Protein AF-A0A662TS54-F1 (afdb_monomer)

Mean predicted aligned error: 12.42 Å

Secondary structure (DSSP, 8-state):
--PPP----PPP--------------------------PPPP----S-----------------------------------SS---------S-HHHHHTT-SHHHHHHHHHHTTS---EEEEEE-HHHHTS-HHHHHHHHHHHHHHHHHHHHHTT---SEEEEETTEEEEE-S-HHHHHHHHTTSTTEEEEEEEEEEESSHHHHHHHHHHHHHHH--TT-EEEEEEEEES--SS-HHHHHHHHHHHHHHHTTTSSEE-SSS-SEEEEEEEETTEEEEEE--EE---S--TTSEEEEEEE--SSSHHHHHHHHHHHTTEEEEEEEEE-SS-GGG-HHHHHHHHHHHHHHHHTTT---EEEEEETHHHHHHHHHHS-GGGHHHHHHHHHHHHHHHHHHHHT---EE----TTTSGGGSHHHHHHHHTT-SS-EE-TTTT--HHHHHHHHHHHT-HHHHTT--PPPTT--SS--SS--HHHHHHHHHTS-HHHHHHHHHHT-EEEE--

Foldseek 3Di:
DDDDDDDDDDDDDDDDDDDDDDDDDDDDDDDDDDDDDDDDDDDDDDDDDDDDDDDDDDDDDDDDDDDDDDPDPPPDDDDDDDPDDDDPDPPPVPPCLLLLLLDCVLLVLQCQLCPPPQQFKKKFAFFVVLVPDDPVLSVVQLVLLVVLLVLQCVVVVFDFDDWDDDVRIIMTTGSPLSVSQNSSLLFQGTFWMFRWDKFWLDLVRLLVSLLVSLVRRDDFAFEEFEFEDEDDDDPDDRVRSRVSSVVSNCVVVVNSYYYDPPDGPWYWYWYHYHGMIIITTGINGGNYATGAQSDFAAEQADFLALQSLLQQLVCRSNRHHYAYEYADEDDDLPPDLRNVLSLVSVVLSCSSNSNPHFKHKYFHLCLVQVLCVVQADLQCSVLSSLLLVQLLRQVVCVVVVGQYYEGRAEDPPDLCRDPQNVVSSCVSHPHYYHHPRHDPDPVVSLSSSVSSVSNVSSVVPDDDDPSRGPNHHSHDDNVSSVVSCVSPPSVVSSVVRVVRMDIDTDD

Nearest PDB structures (foldseek):
  4kr7-assembly1_A  TM=8.859E-01  e=1.370E-30  Thermotoga maritima MSB8
  2c5s-assembly1_A-2  TM=8.427E-01  e=9.875E-30  Bacillus anthracis str. Ames
  1vbk-assembly1_A  TM=8.453E-01  e=1.305E-23  Pyrococcus horikoshii OT3
  1vbk-assembly1_B  TM=8.306E-01  e=1.798E-23  Pyrococcus horikoshii OT3
  3tm5-assembly1_A  TM=3.994E-01  e=6.199E-09  Pyrococcus furiosus DSM 3638

Structure (mmCIF, N/CA/C/O backbone):
data_AF-A0A662TS54-F1
#
_entry.id   AF-A0A662TS54-F1
#
loop_
_atom_site.group_PDB
_atom_site.id
_atom_site.type_symbol
_atom_site.label_atom_id
_atom_site.label_alt_id
_atom_site.label_comp_id
_atom_site.label_asym_id
_atom_site.label_entity_id
_atom_site.label_seq_id
_atom_site.pdbx_PDB_ins_code
_atom_site.Cartn_x
_atom_site.Cartn_y
_atom_site.Cartn_z
_atom_site.occupancy
_atom_site.B_iso_or_equiv
_atom_site.auth_seq_id
_atom_site.auth_comp_id
_atom_site.auth_asym_id
_atom_site.auth_atom_id
_atom_site.pdbx_PDB_model_num
ATOM 1 N N . MET A 1 1 ? -35.265 37.085 -4.951 1.00 35.81 1 MET A N 1
ATOM 2 C CA . MET A 1 1 ? -34.282 38.144 -4.645 1.00 35.81 1 MET A CA 1
ATOM 3 C C . MET A 1 1 ? -33.216 37.564 -3.724 1.00 35.81 1 MET A C 1
ATOM 5 O O . MET A 1 1 ? -33.546 37.126 -2.632 1.00 35.81 1 MET A O 1
ATOM 9 N N . ARG A 1 2 ? -31.973 37.464 -4.201 1.00 25.16 2 ARG A N 1
ATOM 10 C CA . ARG A 1 2 ? -30.765 37.119 -3.428 1.00 25.16 2 ARG A CA 1
ATOM 11 C C . ARG A 1 2 ? -29.734 38.221 -3.725 1.00 25.16 2 ARG A C 1
ATOM 13 O O . ARG A 1 2 ? -29.687 38.633 -4.885 1.00 25.16 2 ARG A O 1
ATOM 20 N N . PRO A 1 3 ? -28.956 38.718 -2.750 1.00 28.36 3 PRO A N 1
ATOM 21 C CA . PRO A 1 3 ? -27.981 39.774 -3.010 1.00 28.36 3 PRO A CA 1
ATOM 22 C C . PRO A 1 3 ? -26.739 39.219 -3.742 1.00 28.36 3 PRO A C 1
ATOM 24 O O . PRO A 1 3 ? -26.452 38.023 -3.624 1.00 28.36 3 PRO A O 1
ATOM 27 N N . PRO A 1 4 ? -26.017 40.047 -4.523 1.00 30.62 4 PRO A N 1
ATOM 28 C CA . PRO A 1 4 ? -24.942 39.586 -5.396 1.00 30.62 4 PRO A CA 1
ATOM 29 C C . PRO A 1 4 ? -23.586 39.475 -4.681 1.00 30.62 4 PRO A C 1
ATOM 31 O O . PRO A 1 4 ? -23.207 40.330 -3.885 1.00 30.62 4 PRO A O 1
ATOM 34 N N . CYS A 1 5 ? -22.825 38.433 -5.032 1.00 24.61 5 CYS A N 1
ATOM 35 C CA . CYS A 1 5 ? -21.404 38.292 -4.713 1.00 24.61 5 CYS A CA 1
ATOM 36 C C . CYS A 1 5 ? -20.568 39.315 -5.498 1.00 24.61 5 CYS A C 1
ATOM 38 O O . CYS A 1 5 ? -20.599 39.340 -6.729 1.00 24.61 5 CYS A O 1
ATOM 40 N N . SER A 1 6 ? -19.761 40.109 -4.798 1.00 26.48 6 SER A N 1
ATOM 41 C CA . SER A 1 6 ? -18.764 41.002 -5.390 1.00 26.48 6 SER A CA 1
ATOM 42 C C . SER A 1 6 ? -17.563 40.214 -5.931 1.00 26.48 6 SER A C 1
ATOM 44 O O . SER A 1 6 ? -16.791 39.630 -5.171 1.00 26.48 6 SER A O 1
ATOM 46 N N . ARG A 1 7 ? -17.396 40.222 -7.260 1.00 23.22 7 ARG A N 1
ATOM 47 C CA . ARG A 1 7 ? -16.166 39.838 -7.973 1.00 23.22 7 ARG A CA 1
ATOM 48 C C . ARG A 1 7 ? -15.099 40.913 -7.759 1.00 23.22 7 ARG A C 1
ATOM 50 O O . ARG A 1 7 ? -15.287 42.044 -8.198 1.00 23.22 7 ARG A O 1
ATOM 57 N N . ILE A 1 8 ? -13.958 40.550 -7.180 1.00 23.88 8 ILE A N 1
ATOM 58 C CA . ILE A 1 8 ? -12.744 41.373 -7.247 1.00 23.88 8 ILE A CA 1
ATOM 59 C C . ILE A 1 8 ? -11.997 40.988 -8.526 1.00 23.88 8 ILE A C 1
ATOM 61 O O . ILE A 1 8 ? -11.638 39.830 -8.727 1.00 23.88 8 ILE A O 1
ATOM 65 N N . THR A 1 9 ? -11.814 41.970 -9.407 1.00 23.23 9 THR A N 1
ATOM 66 C CA . THR A 1 9 ? -11.081 41.852 -10.674 1.00 23.23 9 THR A CA 1
ATOM 67 C C . THR A 1 9 ? -9.758 42.590 -10.501 1.00 23.23 9 THR A C 1
ATOM 69 O O . THR A 1 9 ? -9.774 43.792 -10.247 1.00 23.23 9 THR A O 1
ATOM 72 N N . ILE A 1 10 ? -8.621 41.901 -10.616 1.00 24.45 10 ILE A N 1
ATOM 73 C CA . ILE A 1 10 ? -7.300 42.545 -10.584 1.00 24.45 10 ILE A CA 1
ATOM 74 C C . ILE A 1 10 ? -6.968 43.000 -12.009 1.00 24.45 10 ILE A C 1
ATOM 76 O O . ILE A 1 10 ? -6.879 42.181 -12.922 1.00 24.45 10 ILE A O 1
ATOM 80 N N . ARG A 1 11 ? -6.834 44.317 -12.204 1.00 22.64 11 ARG A N 1
ATOM 81 C CA . ARG A 1 11 ? -6.373 44.930 -13.458 1.00 22.64 11 ARG A CA 1
ATOM 82 C C . ARG A 1 11 ? -4.843 44.953 -13.494 1.00 22.64 11 ARG A C 1
ATOM 84 O O . ARG A 1 11 ? -4.215 45.404 -12.542 1.00 22.64 11 ARG A O 1
ATOM 91 N N . HIS A 1 12 ? -4.271 44.531 -14.617 1.00 23.12 12 HIS A N 1
ATOM 92 C CA . HIS A 1 12 ? -2.900 44.855 -15.007 1.00 23.12 12 HIS A CA 1
ATOM 93 C C . HIS A 1 12 ? -2.843 46.291 -15.539 1.00 23.12 12 HIS A C 1
ATOM 95 O O . HIS A 1 12 ? -3.715 46.680 -16.314 1.00 23.12 12 HIS A O 1
ATOM 101 N N . ASN A 1 13 ? -1.796 47.037 -15.186 1.00 24.27 13 ASN A N 1
ATOM 102 C CA . ASN A 1 13 ? -1.390 48.238 -15.914 1.00 24.27 13 ASN A CA 1
ATOM 103 C C . ASN A 1 13 ? 0.140 48.207 -16.127 1.00 24.27 13 ASN A C 1
ATOM 105 O O . ASN A 1 13 ? 0.855 47.965 -15.151 1.00 24.27 13 ASN A O 1
ATOM 109 N N . PRO A 1 14 ? 0.647 48.394 -17.361 1.00 34.06 14 PRO A N 1
ATOM 110 C CA . PRO A 1 14 ? 2.074 48.413 -17.673 1.00 34.06 14 PRO A CA 1
ATOM 111 C C . PRO A 1 14 ? 2.597 49.848 -17.842 1.00 34.06 14 PRO A C 1
ATOM 113 O O . PRO A 1 14 ? 1.915 50.655 -18.455 1.00 34.06 14 PRO A O 1
ATOM 116 N N . THR A 1 15 ? 3.804 50.116 -17.333 1.00 25.19 15 THR A N 1
ATOM 117 C CA . THR A 1 15 ? 4.790 51.182 -17.673 1.00 25.19 15 THR A CA 1
ATOM 118 C C . THR A 1 15 ? 5.707 51.310 -16.447 1.00 25.19 15 THR A C 1
ATOM 120 O O . THR A 1 15 ? 5.198 51.256 -15.335 1.00 25.19 15 THR A O 1
ATOM 123 N N . SER A 1 16 ? 7.028 51.437 -16.498 1.00 26.47 16 SER A N 1
ATOM 124 C CA . SER A 1 16 ? 7.935 51.993 -17.501 1.00 26.47 16 SER A CA 1
ATOM 125 C C . SER A 1 16 ? 9.337 51.385 -17.335 1.00 26.47 16 SER A C 1
ATOM 127 O O . SER A 1 16 ? 9.693 50.879 -16.273 1.00 26.47 16 SER A O 1
ATOM 12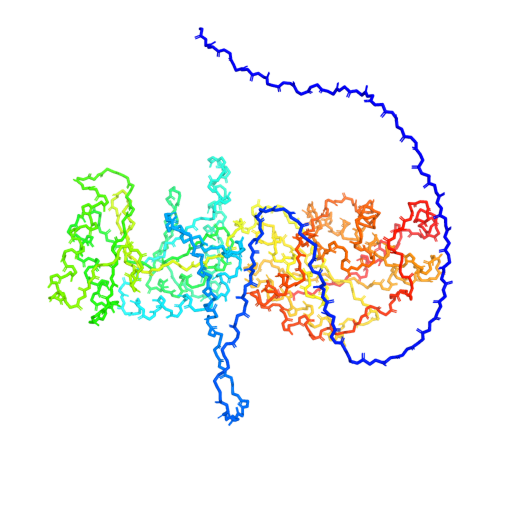9 N N . ALA A 1 17 ? 10.106 51.437 -18.420 1.00 26.41 17 ALA A N 1
ATOM 130 C CA . ALA A 1 17 ? 11.521 51.109 -18.485 1.00 26.41 17 ALA A CA 1
ATOM 131 C C . ALA A 1 17 ? 12.371 52.012 -17.578 1.00 26.41 17 ALA A C 1
ATOM 133 O O . ALA A 1 17 ? 12.039 53.181 -17.427 1.00 26.41 17 ALA A O 1
ATOM 134 N N . ASP A 1 18 ? 13.490 51.480 -17.079 1.00 24.64 18 ASP A N 1
ATOM 135 C CA . ASP A 1 18 ? 14.743 52.232 -17.019 1.00 24.64 18 ASP A CA 1
ATOM 136 C C . ASP A 1 18 ? 15.966 51.300 -17.026 1.00 24.64 18 ASP A C 1
ATOM 138 O O . ASP A 1 18 ? 15.975 50.193 -16.485 1.00 24.64 18 ASP A O 1
ATOM 142 N N . THR A 1 19 ? 16.959 51.765 -17.772 1.00 25.22 19 THR A N 1
ATOM 143 C CA . THR A 1 19 ? 18.190 51.133 -18.263 1.00 25.22 19 THR A CA 1
ATOM 144 C C . THR A 1 19 ? 19.382 51.223 -17.294 1.00 25.22 19 THR A C 1
ATOM 146 O O . THR A 1 19 ? 19.339 51.978 -16.332 1.00 25.22 19 THR A O 1
ATOM 149 N N . PHE A 1 20 ? 20.482 50.544 -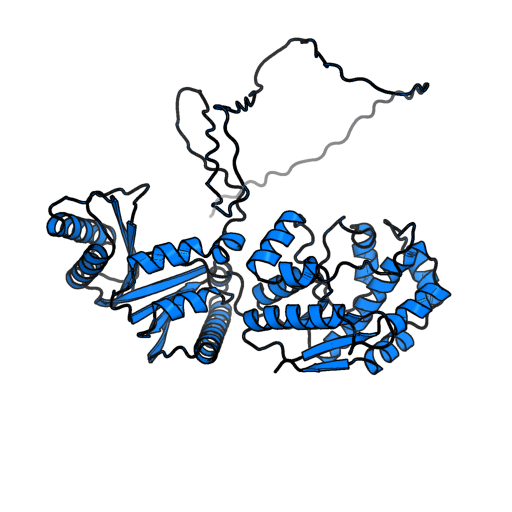17.682 1.00 22.94 20 PHE A N 1
ATOM 150 C CA . PHE A 1 20 ? 21.893 50.637 -17.223 1.00 22.94 20 PHE A CA 1
ATOM 151 C C . PHE A 1 20 ? 22.338 49.620 -16.150 1.00 22.94 20 PHE A C 1
ATOM 153 O O . PHE A 1 20 ? 21.604 49.330 -15.223 1.00 22.94 20 PHE A O 1
ATOM 160 N N . HIS A 1 21 ? 23.531 49.007 -16.171 1.00 24.42 21 HIS A N 1
ATOM 161 C CA . HIS A 1 21 ? 24.702 49.033 -17.062 1.00 24.42 21 HIS A CA 1
ATOM 162 C C . HIS A 1 21 ? 25.469 47.701 -16.870 1.00 24.42 21 HIS A C 1
ATOM 164 O O . HIS A 1 21 ? 25.502 47.155 -15.769 1.00 24.42 21 HIS A O 1
ATOM 170 N N . ARG A 1 22 ? 26.127 47.187 -17.920 1.00 24.03 22 ARG A N 1
ATOM 171 C CA . ARG A 1 22 ? 27.197 46.177 -17.799 1.00 24.03 22 ARG A CA 1
ATOM 172 C C . ARG A 1 22 ? 28.493 46.841 -17.330 1.00 24.03 22 ARG A C 1
ATOM 174 O O . ARG A 1 22 ? 28.895 47.827 -17.941 1.00 24.03 22 ARG A O 1
ATOM 181 N N . THR A 1 23 ? 29.217 46.180 -16.432 1.00 23.33 23 THR A N 1
ATOM 182 C CA . THR A 1 23 ? 30.681 46.273 -16.346 1.00 23.33 23 THR A CA 1
ATOM 183 C C . THR A 1 23 ? 31.253 44.916 -15.953 1.00 23.33 23 THR A C 1
ATOM 185 O O . THR A 1 23 ? 30.887 44.324 -14.942 1.00 23.33 23 THR A O 1
ATOM 188 N N . ALA A 1 24 ? 32.123 44.403 -16.819 1.00 23.11 24 ALA A N 1
ATOM 189 C CA . ALA A 1 24 ? 33.012 43.287 -16.545 1.00 23.11 24 ALA A CA 1
ATOM 190 C C . ALA A 1 24 ? 34.243 43.805 -15.787 1.00 23.11 24 ALA A C 1
ATOM 192 O O . ALA A 1 24 ? 34.617 44.955 -16.001 1.00 23.11 24 ALA A O 1
ATOM 193 N N . CYS A 1 25 ? 34.875 42.960 -14.965 1.00 20.53 25 CYS A N 1
ATOM 194 C CA . CYS A 1 25 ? 36.331 42.756 -14.965 1.00 20.53 25 CYS A CA 1
ATOM 195 C C . CYS A 1 25 ? 36.785 41.696 -13.935 1.00 20.53 25 CYS A C 1
ATOM 197 O O . CYS A 1 25 ? 36.481 41.775 -12.751 1.00 20.53 25 CYS A O 1
ATOM 199 N N . THR A 1 26 ? 37.561 40.736 -14.456 1.00 22.88 26 THR A N 1
ATOM 200 C CA . THR A 1 26 ? 38.837 40.201 -13.932 1.00 22.88 26 THR A CA 1
ATOM 201 C C . THR A 1 26 ? 38.858 39.326 -12.672 1.00 22.88 26 THR A C 1
ATOM 203 O O . THR A 1 26 ? 38.761 39.788 -11.542 1.00 22.88 26 THR A O 1
ATOM 206 N N . SER A 1 27 ? 39.159 38.047 -12.908 1.00 23.36 27 SER A N 1
ATOM 207 C CA . SER A 1 27 ? 39.928 37.144 -12.036 1.00 23.36 27 SER A CA 1
ATOM 208 C C . SER A 1 27 ? 41.383 37.623 -11.849 1.00 23.36 27 SER A C 1
ATOM 210 O O . SER A 1 27 ? 41.909 38.286 -12.747 1.00 23.36 27 SER A O 1
ATOM 212 N N . PRO A 1 28 ? 42.075 37.218 -10.763 1.00 29.42 28 PRO A N 1
ATOM 213 C CA . PRO A 1 28 ? 42.999 36.084 -10.895 1.00 29.42 28 PRO A CA 1
ATOM 214 C C . PRO A 1 28 ? 43.016 35.087 -9.711 1.00 29.42 28 PRO A C 1
ATOM 216 O O . PRO A 1 28 ? 42.567 35.348 -8.602 1.00 29.42 28 PRO A O 1
ATOM 219 N N . THR A 1 29 ? 43.555 33.914 -10.036 1.00 25.41 29 THR A N 1
ATOM 220 C CA . THR A 1 29 ? 43.930 32.716 -9.256 1.00 25.41 29 THR A CA 1
ATOM 221 C C . THR A 1 29 ? 44.812 32.952 -8.018 1.00 25.41 29 THR A C 1
ATOM 223 O O . THR A 1 29 ? 45.672 33.814 -8.116 1.00 25.41 29 THR A O 1
ATOM 226 N N . VAL A 1 30 ? 44.718 32.099 -6.970 1.00 24.16 30 VAL A N 1
ATOM 227 C CA . VAL A 1 30 ? 45.829 31.381 -6.260 1.00 24.16 30 VAL A CA 1
ATOM 228 C C . VAL A 1 30 ? 45.266 30.286 -5.307 1.00 24.16 30 VAL A C 1
ATOM 230 O O . VAL A 1 30 ? 44.167 30.405 -4.776 1.00 24.16 30 VAL A O 1
ATOM 233 N N . ASN A 1 31 ? 46.047 29.206 -5.155 1.00 22.70 31 ASN A N 1
ATOM 234 C CA . ASN A 1 31 ? 45.840 27.922 -4.468 1.00 22.70 31 ASN A CA 1
ATOM 235 C C . ASN A 1 31 ? 46.002 27.890 -2.921 1.00 22.70 31 ASN A C 1
ATOM 237 O O . ASN A 1 31 ? 46.733 28.682 -2.345 1.00 22.70 31 ASN A O 1
ATOM 241 N N . HIS A 1 32 ? 45.444 26.804 -2.353 1.00 24.22 32 HIS A N 1
ATOM 242 C CA . HIS A 1 32 ? 45.815 25.995 -1.167 1.00 24.22 32 HIS A CA 1
ATOM 243 C C . HIS A 1 32 ? 45.749 26.520 0.292 1.00 24.22 32 HIS A C 1
ATOM 245 O O . HIS A 1 32 ? 46.445 27.434 0.706 1.00 24.22 32 HIS A O 1
ATOM 251 N N . SER A 1 33 ? 45.002 25.727 1.085 1.00 24.00 33 SER A N 1
ATOM 252 C CA . SER A 1 33 ? 45.164 25.354 2.507 1.00 24.00 33 SER A CA 1
ATOM 253 C C . SER A 1 33 ? 45.266 26.444 3.579 1.00 24.00 33 SER A C 1
ATOM 255 O O . SER A 1 33 ? 46.308 27.064 3.745 1.00 24.00 33 SER A O 1
ATOM 257 N N . SER A 1 34 ? 44.249 26.531 4.442 1.00 23.12 34 SER A N 1
ATOM 258 C CA . SER A 1 34 ? 44.391 26.458 5.910 1.00 23.12 34 SER A CA 1
ATOM 259 C C . SER A 1 34 ? 43.056 26.731 6.612 1.00 23.12 34 SER A C 1
ATOM 261 O O . SER A 1 34 ? 42.227 27.524 6.178 1.00 23.12 34 SER A O 1
ATOM 263 N N . THR A 1 35 ? 42.855 26.008 7.706 1.00 28.09 35 THR A N 1
ATOM 264 C CA . THR A 1 35 ? 41.898 26.259 8.787 1.00 28.09 35 THR A CA 1
ATOM 265 C C . THR A 1 35 ? 41.928 27.715 9.260 1.00 28.09 35 THR A C 1
ATOM 267 O O . THR A 1 35 ? 42.990 28.203 9.636 1.00 28.09 35 THR A O 1
ATOM 270 N N . GLY A 1 36 ? 40.772 28.383 9.333 1.00 21.81 36 GLY A N 1
ATOM 271 C CA . GLY A 1 36 ? 40.679 29.719 9.925 1.00 21.81 36 GLY A CA 1
ATOM 272 C C . GLY A 1 36 ? 39.260 30.286 9.977 1.00 21.81 36 GLY A C 1
ATOM 273 O O . GLY A 1 36 ? 38.542 30.282 8.983 1.00 21.81 36 GLY A O 1
ATOM 274 N N . CYS A 1 37 ? 38.880 30.753 11.168 1.00 22.55 37 CYS A N 1
ATOM 275 C CA . CYS A 1 37 ? 37.670 31.493 11.526 1.00 22.55 37 CYS A CA 1
ATOM 276 C C . CYS A 1 37 ? 37.237 32.561 10.509 1.00 22.55 37 CYS A C 1
ATOM 278 O O . CYS A 1 37 ? 38.037 33.416 10.138 1.00 22.55 37 CYS A O 1
ATOM 280 N N . PHE A 1 38 ? 35.935 32.626 10.215 1.00 21.88 38 PHE A N 1
ATOM 281 C CA . PHE A 1 38 ? 35.304 33.840 9.694 1.00 21.88 38 PHE A CA 1
ATOM 282 C C . PHE A 1 38 ? 34.531 34.555 10.806 1.00 21.88 38 PHE A C 1
ATOM 284 O O . PHE A 1 38 ? 33.500 34.086 11.283 1.00 21.88 38 PHE A O 1
ATOM 291 N N . THR A 1 39 ? 35.048 35.713 11.205 1.00 21.86 39 THR A N 1
ATOM 292 C CA . THR A 1 39 ? 34.342 36.777 11.921 1.00 21.86 39 THR A CA 1
ATOM 293 C C . THR A 1 39 ? 33.543 37.595 10.907 1.00 21.86 39 THR A C 1
ATOM 295 O O . THR A 1 39 ? 34.123 38.166 9.986 1.00 21.86 39 THR A O 1
ATOM 298 N N . LEU A 1 40 ? 32.223 37.701 11.077 1.00 22.31 40 LEU A N 1
ATOM 299 C CA . LEU A 1 40 ? 31.407 38.673 10.345 1.00 22.31 40 LEU A CA 1
ATOM 300 C C . LEU A 1 40 ? 31.064 39.848 11.262 1.00 22.31 40 LEU A C 1
ATOM 302 O O . LEU A 1 40 ? 30.444 39.686 12.312 1.00 22.31 40 LEU A O 1
ATOM 306 N N . ARG A 1 41 ? 31.537 41.028 10.847 1.00 20.23 41 ARG A N 1
ATOM 307 C CA . ARG A 1 41 ? 31.236 42.340 11.427 1.00 20.23 41 ARG A CA 1
ATOM 308 C C . ARG A 1 41 ? 29.755 42.663 11.249 1.00 20.23 41 ARG A C 1
ATOM 310 O O . ARG A 1 41 ? 29.191 42.433 10.183 1.00 20.23 41 ARG A O 1
ATOM 317 N N . SER A 1 42 ? 29.167 43.234 12.293 1.00 22.64 42 SER A N 1
ATOM 318 C CA . SER A 1 42 ? 27.817 43.780 12.302 1.00 22.64 42 SER A CA 1
ATOM 319 C C . SER A 1 42 ? 27.750 45.100 11.533 1.00 22.64 42 SER A C 1
ATOM 321 O O . SER A 1 42 ? 28.539 46.016 11.762 1.00 22.64 42 SER A O 1
ATOM 323 N N . THR A 1 43 ? 26.753 45.223 10.665 1.00 24.31 43 THR A N 1
ATOM 324 C CA . THR A 1 43 ? 26.176 46.508 10.270 1.00 24.31 43 THR A CA 1
ATOM 325 C C . THR A 1 43 ? 24.725 46.524 10.747 1.00 24.31 43 THR A C 1
ATOM 327 O O . THR A 1 43 ? 23.945 45.615 10.474 1.00 24.31 43 THR A O 1
ATOM 330 N N . SER A 1 44 ? 24.414 47.524 11.565 1.00 24.77 44 SER A N 1
ATOM 331 C CA . SER A 1 44 ? 23.099 47.884 12.109 1.00 24.77 44 SER A CA 1
ATOM 332 C C . SER A 1 44 ? 22.133 48.237 10.955 1.00 24.77 44 SER A C 1
ATOM 334 O O . SER A 1 44 ? 22.597 48.711 9.922 1.00 24.77 44 SER A O 1
ATOM 336 N N . VAL A 1 45 ? 20.812 47.988 10.951 1.00 25.08 45 VAL A N 1
ATOM 337 C CA . VAL A 1 45 ? 19.639 48.410 11.777 1.00 25.08 45 VAL A CA 1
ATOM 338 C C . VAL A 1 45 ? 18.386 47.720 11.107 1.00 25.08 45 VAL A C 1
ATOM 340 O O . VAL A 1 45 ? 18.546 47.258 9.978 1.00 25.08 45 VAL A O 1
ATOM 343 N N . PRO A 1 46 ? 17.112 47.774 11.576 1.00 31.20 46 PRO A N 1
ATOM 344 C CA . PRO A 1 46 ? 16.460 47.378 12.835 1.00 31.20 46 PRO A CA 1
ATOM 345 C C . PRO A 1 46 ? 15.407 46.234 12.670 1.00 31.20 46 PRO A C 1
ATOM 347 O O . PRO A 1 46 ? 14.943 45.924 11.579 1.00 31.20 46 PRO A O 1
ATOM 350 N N . THR A 1 47 ? 14.941 45.710 13.812 1.00 29.48 47 THR A N 1
ATOM 351 C CA . THR A 1 47 ? 13.686 44.948 14.046 1.00 29.48 47 THR A CA 1
ATOM 352 C C . THR A 1 47 ? 13.449 43.626 13.298 1.00 29.48 47 THR A C 1
ATOM 354 O O . THR A 1 47 ? 13.082 43.599 12.130 1.00 29.48 47 THR A O 1
ATOM 357 N N . GLY A 1 48 ? 13.489 42.532 14.071 1.00 33.44 48 GLY A N 1
ATOM 358 C CA . GLY A 1 48 ? 12.740 41.303 13.789 1.00 33.44 48 GLY A CA 1
ATOM 359 C C . GLY A 1 48 ? 13.516 40.184 13.095 1.00 33.44 48 GLY A C 1
ATOM 360 O O . GLY A 1 48 ? 13.170 39.793 11.988 1.00 33.44 48 GLY A O 1
ATOM 361 N N . SER A 1 49 ? 14.516 39.599 13.759 1.00 24.83 49 SER A N 1
ATOM 362 C CA . SER A 1 49 ? 15.107 38.329 13.316 1.00 24.83 49 SER A CA 1
ATOM 363 C C . SER A 1 49 ? 15.325 37.387 14.499 1.00 24.83 49 SER A C 1
ATOM 365 O O . SER A 1 49 ? 16.168 37.629 15.363 1.00 24.83 49 SER A O 1
ATOM 367 N N . CYS A 1 50 ? 14.531 36.318 14.525 1.00 24.31 50 CYS A N 1
ATOM 368 C CA . CYS A 1 50 ? 14.597 35.213 15.474 1.00 24.31 50 CYS A CA 1
ATOM 369 C C . CYS A 1 50 ? 15.914 34.436 15.269 1.00 24.31 50 CYS A C 1
ATOM 371 O O . CYS A 1 50 ? 16.190 33.976 14.161 1.00 24.31 50 CYS A O 1
ATOM 373 N N . ALA A 1 51 ? 16.741 34.299 16.309 1.00 24.50 51 ALA A N 1
ATOM 374 C CA . ALA A 1 51 ? 17.974 33.513 16.266 1.00 24.50 51 ALA A CA 1
ATOM 375 C C . ALA A 1 51 ? 17.731 32.115 16.858 1.00 24.50 51 ALA A C 1
ATOM 377 O O . ALA A 1 51 ? 17.386 31.980 18.030 1.00 24.50 51 ALA A O 1
ATOM 378 N N . ILE A 1 52 ? 17.938 31.064 16.060 1.00 24.23 52 ILE A N 1
ATOM 379 C CA . ILE A 1 52 ? 17.879 29.669 16.520 1.00 24.23 52 ILE A CA 1
ATOM 380 C C . ILE A 1 52 ? 19.205 29.334 17.212 1.00 24.23 52 ILE A C 1
ATOM 382 O O . ILE A 1 52 ? 20.255 29.293 16.569 1.00 24.23 52 ILE A O 1
ATOM 386 N N . ARG A 1 53 ? 19.171 29.068 18.523 1.00 23.34 53 ARG A N 1
ATOM 387 C CA . ARG A 1 53 ? 20.334 28.609 19.297 1.00 23.34 53 ARG A CA 1
ATOM 388 C C . ARG A 1 53 ? 20.203 27.111 19.573 1.00 23.34 53 ARG A C 1
ATOM 390 O O . ARG A 1 53 ? 19.403 26.703 20.404 1.00 23.34 53 ARG A O 1
ATOM 397 N N . VAL A 1 54 ? 20.996 26.292 18.883 1.00 23.09 54 VAL A N 1
ATOM 398 C CA . VAL A 1 54 ? 21.116 24.853 19.173 1.00 23.09 54 VAL A CA 1
ATOM 399 C C . VAL A 1 54 ? 22.255 24.660 20.172 1.00 23.09 54 VAL A C 1
ATOM 401 O O . VAL A 1 54 ? 23.425 24.777 19.812 1.00 23.09 54 VAL A O 1
ATOM 404 N N . THR A 1 55 ? 21.941 24.379 21.435 1.00 23.33 55 THR A N 1
ATOM 405 C CA . THR A 1 55 ? 22.934 23.976 22.442 1.00 23.33 55 THR A CA 1
ATOM 406 C C . THR A 1 55 ? 22.984 22.456 22.549 1.00 23.33 55 THR A C 1
ATOM 408 O O . THR A 1 55 ? 22.006 21.806 22.907 1.00 23.33 55 THR A O 1
ATOM 411 N N . ARG A 1 56 ? 24.148 21.874 22.246 1.00 21.98 56 ARG A N 1
ATOM 412 C CA . ARG A 1 56 ? 24.449 20.458 22.482 1.00 21.98 56 ARG A CA 1
ATOM 413 C C . ARG A 1 56 ? 25.000 20.333 23.903 1.00 21.98 56 ARG A C 1
ATOM 415 O O . ARG A 1 56 ? 26.117 20.771 24.158 1.00 21.98 56 ARG A O 1
ATOM 422 N N . THR A 1 57 ? 24.234 19.772 24.832 1.00 24.70 57 THR A N 1
ATOM 423 C CA . THR A 1 57 ? 24.759 19.392 26.149 1.00 24.70 57 THR A CA 1
ATOM 424 C C . THR A 1 57 ? 25.537 18.086 26.003 1.00 24.70 57 THR A C 1
ATOM 426 O O . THR A 1 57 ? 24.974 17.032 25.720 1.00 24.70 57 THR A O 1
ATOM 429 N N . ALA A 1 58 ? 26.860 18.165 26.131 1.00 23.89 58 ALA A N 1
ATOM 430 C CA . ALA A 1 58 ? 27.733 17.006 26.249 1.00 23.89 58 ALA A CA 1
ATOM 431 C C . ALA A 1 58 ? 28.017 16.773 27.735 1.00 23.89 58 ALA A C 1
ATOM 433 O O . ALA A 1 58 ? 28.622 17.634 28.365 1.00 23.89 58 ALA A O 1
ATOM 434 N N . ASN A 1 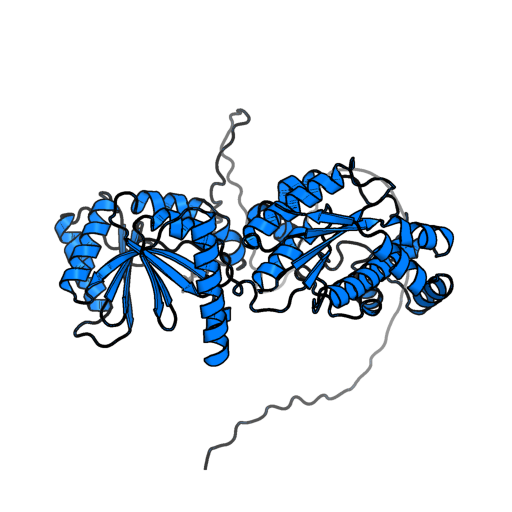59 ? 27.623 15.618 28.274 1.00 26.17 59 ASN A N 1
ATOM 435 C CA . ASN A 1 59 ? 28.152 15.131 29.546 1.00 26.17 59 ASN A CA 1
ATOM 436 C C . ASN A 1 59 ? 29.017 13.886 29.299 1.00 26.17 59 ASN A C 1
ATOM 438 O O . ASN A 1 59 ? 28.526 12.838 28.893 1.00 26.17 59 ASN A O 1
ATOM 442 N N . SER A 1 60 ? 30.320 14.104 29.494 1.00 25.92 60 SER A N 1
ATOM 443 C CA . SER A 1 60 ? 31.374 13.214 30.004 1.00 25.92 60 SER A CA 1
ATOM 444 C C . SER A 1 60 ? 31.366 11.711 29.667 1.00 25.92 60 SER A C 1
ATOM 446 O O . SER A 1 60 ? 30.630 10.919 30.243 1.00 25.92 60 SER A O 1
ATOM 448 N N . SER A 1 61 ? 32.346 11.353 28.828 1.00 24.59 61 SER A N 1
ATOM 449 C CA . SER A 1 61 ? 33.345 10.281 29.010 1.00 24.59 61 SER A CA 1
ATOM 450 C C . SER A 1 61 ? 32.914 8.943 29.623 1.00 24.59 61 SER A C 1
ATOM 452 O O . SER A 1 61 ? 32.953 8.766 30.838 1.00 24.59 61 SER A O 1
ATOM 454 N N . THR A 1 62 ? 32.683 7.950 28.762 1.00 23.19 62 THR A N 1
ATOM 455 C CA . THR A 1 62 ? 33.295 6.604 28.815 1.00 23.19 62 THR A CA 1
ATOM 456 C C . THR A 1 62 ? 32.844 5.817 27.578 1.00 23.19 62 THR A C 1
ATOM 458 O O . THR A 1 62 ? 31.662 5.769 27.257 1.00 23.19 62 THR A O 1
ATOM 461 N N . THR A 1 63 ? 33.788 5.238 26.835 1.00 26.91 63 THR A N 1
ATOM 462 C CA . THR A 1 63 ? 33.521 4.244 25.777 1.00 26.91 63 THR A CA 1
ATOM 463 C C . THR A 1 63 ? 32.758 3.058 26.372 1.00 26.91 63 THR A C 1
ATOM 465 O O . THR A 1 63 ? 33.121 2.621 27.466 1.00 26.91 63 THR A O 1
ATOM 468 N N . PRO A 1 64 ? 31.756 2.491 25.671 1.00 28.03 64 PRO A N 1
ATOM 469 C CA . PRO A 1 64 ? 32.054 1.230 24.983 1.00 28.03 64 PRO A CA 1
ATOM 470 C C . PRO A 1 64 ? 31.227 0.932 23.710 1.00 28.03 64 PRO A C 1
ATOM 472 O O . PRO A 1 64 ? 30.164 1.488 23.472 1.00 28.03 64 PRO A O 1
ATOM 475 N N . ALA A 1 65 ? 31.781 -0.004 22.934 1.00 21.16 65 ALA A N 1
ATOM 476 C CA . ALA A 1 65 ? 31.144 -1.121 22.229 1.00 21.16 65 ALA A CA 1
ATOM 477 C C . ALA A 1 65 ? 29.857 -0.921 21.398 1.00 21.16 65 ALA A C 1
ATOM 479 O O . ALA A 1 65 ? 28.814 -0.459 21.842 1.00 21.16 65 ALA A O 1
ATOM 480 N N . ILE A 1 66 ? 29.941 -1.465 20.183 1.00 34.44 66 ILE A N 1
ATOM 481 C CA . ILE A 1 66 ? 28.841 -1.804 19.282 1.00 34.44 66 ILE A CA 1
ATOM 482 C C . ILE A 1 66 ? 27.796 -2.635 20.044 1.00 34.44 66 ILE A C 1
ATOM 484 O O . ILE A 1 66 ? 28.058 -3.779 20.410 1.00 34.44 66 ILE A O 1
ATOM 488 N N . ALA A 1 67 ? 26.607 -2.071 20.244 1.00 20.89 67 ALA A N 1
ATOM 489 C CA . ALA A 1 67 ? 25.417 -2.798 20.661 1.00 20.89 67 ALA A CA 1
ATOM 490 C C . ALA A 1 67 ? 24.184 -2.200 19.971 1.00 20.89 67 ALA A C 1
ATOM 492 O O . ALA A 1 67 ? 23.934 -0.997 20.005 1.00 20.89 67 ALA A O 1
ATOM 493 N N . SER A 1 68 ? 23.426 -3.075 19.320 1.00 33.62 68 SER A N 1
ATOM 494 C CA . SER A 1 68 ? 22.077 -2.854 18.805 1.00 33.62 68 SER A CA 1
ATOM 495 C C . SER A 1 68 ? 21.157 -2.235 19.867 1.00 33.62 68 SER A C 1
ATOM 497 O O . SER A 1 68 ? 20.969 -2.842 20.920 1.00 33.62 68 SER A O 1
ATOM 499 N N . GLY A 1 69 ? 20.527 -1.084 19.599 1.00 22.75 69 GLY A N 1
ATOM 500 C CA . GLY A 1 69 ? 19.540 -0.525 20.528 1.00 22.75 69 GLY A CA 1
ATOM 501 C C . GLY A 1 69 ? 18.949 0.838 20.151 1.00 22.75 69 GLY A C 1
ATOM 502 O O . GLY A 1 69 ? 19.673 1.800 19.942 1.00 22.75 69 GLY A O 1
ATOM 503 N N . SER A 1 70 ? 17.612 0.871 20.112 1.00 22.17 70 SER A N 1
ATOM 504 C CA . SER A 1 70 ? 16.678 2.002 20.265 1.00 22.17 70 SER A CA 1
ATOM 505 C C . SER A 1 70 ? 16.897 3.300 19.469 1.00 22.17 70 SER A C 1
ATOM 507 O O . SER A 1 70 ? 17.732 4.137 19.801 1.00 22.17 70 SER A O 1
ATOM 509 N N . LEU A 1 71 ? 15.981 3.568 18.532 1.00 24.08 71 LEU A N 1
ATOM 510 C CA . LEU A 1 71 ? 15.617 4.934 18.142 1.00 24.08 71 LEU A CA 1
ATOM 511 C C . LEU A 1 71 ? 14.899 5.611 19.320 1.00 24.08 71 LEU A C 1
ATOM 513 O O . LEU A 1 71 ? 13.674 5.594 19.430 1.00 24.08 71 LEU A O 1
ATOM 517 N N . THR A 1 72 ? 15.671 6.182 20.237 1.00 23.98 72 THR A N 1
ATOM 518 C CA . THR A 1 72 ? 15.157 7.073 21.277 1.00 23.98 72 THR A CA 1
ATOM 519 C C . THR A 1 72 ? 14.662 8.347 20.593 1.00 23.98 72 THR A C 1
ATOM 521 O O . THR A 1 72 ? 15.414 8.992 19.864 1.00 23.98 72 THR A O 1
ATOM 524 N N . ARG A 1 73 ? 13.389 8.713 20.796 1.00 25.00 73 ARG A N 1
ATOM 525 C CA . ARG A 1 73 ? 12.821 9.992 20.334 1.00 25.00 73 ARG A CA 1
ATOM 526 C C . ARG A 1 73 ? 13.728 11.143 20.793 1.00 25.00 73 ARG A C 1
ATOM 528 O O . ARG A 1 73 ? 13.757 11.459 21.981 1.00 25.00 73 ARG A O 1
ATOM 535 N N . CYS A 1 74 ? 14.431 11.805 19.875 1.00 22.34 74 CYS A N 1
ATOM 536 C CA . CYS A 1 74 ? 15.040 13.100 20.165 1.00 22.34 74 CYS A CA 1
ATOM 537 C C . CYS A 1 74 ? 13.914 14.122 20.375 1.00 22.34 74 CYS A C 1
ATOM 539 O O . CYS A 1 74 ? 13.330 14.619 19.414 1.00 22.34 74 CYS A O 1
ATOM 541 N N . LYS A 1 75 ? 13.591 14.426 21.638 1.00 25.94 75 LYS A N 1
ATOM 542 C CA . LYS A 1 75 ? 12.786 15.599 21.996 1.00 25.94 75 LYS A CA 1
ATOM 543 C C . LYS A 1 75 ? 13.631 16.844 21.722 1.00 25.94 75 LYS A C 1
ATOM 545 O O . LYS A 1 75 ? 14.543 17.153 22.484 1.00 25.94 75 LYS A O 1
ATOM 550 N N . VAL A 1 76 ? 13.352 17.541 20.625 1.00 23.94 76 VAL A N 1
ATOM 551 C CA . VAL A 1 76 ? 13.876 18.893 20.401 1.00 23.94 76 VAL A CA 1
ATOM 552 C C . VAL A 1 76 ? 12.939 19.854 21.128 1.00 23.94 76 VAL A C 1
ATOM 554 O O . VAL A 1 76 ? 11.810 20.066 20.697 1.00 23.94 76 VAL A O 1
ATOM 557 N N . PHE A 1 77 ? 13.384 20.390 22.264 1.00 23.98 77 PHE A N 1
ATOM 558 C CA . PHE A 1 77 ? 12.669 21.450 22.972 1.00 23.98 77 PHE A CA 1
ATOM 559 C C . PHE A 1 77 ? 12.911 22.776 22.247 1.00 23.98 77 PHE A C 1
ATOM 561 O O . PHE A 1 77 ? 14.034 23.275 22.224 1.00 23.98 77 PHE A O 1
ATOM 568 N N . ILE A 1 78 ? 11.862 23.346 21.656 1.00 26.05 78 ILE A N 1
ATOM 569 C CA . ILE A 1 78 ? 11.863 24.736 21.198 1.00 26.05 78 ILE A CA 1
ATOM 570 C C . ILE A 1 78 ? 11.124 25.535 22.269 1.00 26.05 78 ILE A C 1
ATOM 572 O O . ILE A 1 78 ? 9.898 25.540 22.319 1.00 26.05 78 ILE A O 1
ATOM 576 N N . THR A 1 79 ? 11.864 26.182 23.163 1.00 24.61 79 THR A N 1
ATOM 577 C CA . THR A 1 79 ? 11.300 27.200 24.055 1.00 24.61 79 THR A CA 1
ATOM 578 C C . THR A 1 79 ? 11.215 28.513 23.287 1.00 24.61 79 THR A C 1
ATOM 580 O O . THR A 1 79 ? 12.230 29.182 23.100 1.00 24.61 79 THR A O 1
ATOM 583 N N . ALA A 1 80 ? 10.018 28.877 22.831 1.00 24.47 80 ALA A N 1
ATOM 584 C CA . ALA A 1 80 ? 9.715 30.258 22.484 1.00 24.47 80 ALA A CA 1
ATOM 585 C C . ALA A 1 80 ? 9.442 31.011 23.792 1.00 24.47 80 ALA A C 1
ATOM 587 O O . ALA A 1 80 ? 8.484 30.703 24.498 1.00 24.47 80 ALA A O 1
ATOM 588 N N . VAL A 1 81 ? 10.319 31.948 24.149 1.00 28.31 81 VAL A N 1
ATOM 589 C CA . VAL A 1 81 ? 10.055 32.904 25.226 1.00 28.31 81 VAL A CA 1
ATOM 590 C C . VAL A 1 81 ? 9.460 34.132 24.561 1.00 28.31 81 VAL A C 1
ATOM 592 O O . VAL A 1 81 ? 10.197 34.990 24.098 1.00 28.31 81 VAL A O 1
ATOM 595 N N . ASP A 1 82 ? 8.136 34.174 24.479 1.00 25.86 82 ASP A N 1
ATOM 596 C CA . ASP A 1 82 ? 7.402 35.433 24.439 1.00 25.86 82 ASP A CA 1
ATOM 597 C C . ASP A 1 82 ? 6.111 35.268 25.237 1.00 25.86 82 ASP A C 1
ATOM 599 O O . ASP A 1 82 ? 5.438 34.233 25.203 1.00 25.86 82 ASP A O 1
ATOM 603 N N . SER A 1 83 ? 5.841 36.274 26.059 1.00 37.09 83 SER A N 1
ATOM 604 C CA . SER A 1 83 ? 4.711 36.331 26.967 1.00 37.09 83 SER A CA 1
ATOM 605 C C . SER A 1 83 ? 3.408 36.437 26.178 1.00 37.09 83 SER A C 1
ATOM 607 O O . SER A 1 83 ? 3.282 37.227 25.250 1.00 37.09 83 SER A O 1
ATOM 609 N N . THR A 1 84 ? 2.412 35.671 26.627 1.00 30.52 84 THR A N 1
ATOM 610 C CA . THR A 1 84 ? 1.034 35.556 26.118 1.00 30.52 84 THR A CA 1
ATOM 611 C C . THR A 1 84 ? 0.828 34.584 24.941 1.00 30.52 84 THR A C 1
ATOM 613 O O . THR A 1 84 ? 1.146 34.860 23.792 1.00 30.52 84 THR A O 1
ATOM 616 N N . SER A 1 85 ? 0.154 33.467 25.260 1.00 27.98 85 SER A N 1
ATOM 617 C CA . SER A 1 85 ? -0.418 32.437 24.366 1.00 27.98 85 SER A CA 1
ATOM 618 C C . SER A 1 85 ? 0.490 31.240 24.044 1.00 27.98 85 SER A C 1
ATOM 620 O O . SER A 1 85 ? 1.188 31.193 23.036 1.00 27.98 85 SER A O 1
ATOM 622 N N . SER A 1 86 ? 0.416 30.206 24.883 1.00 26.31 86 SER A N 1
ATOM 623 C CA . SER A 1 86 ? 1.024 28.896 24.634 1.00 26.31 86 SER A CA 1
ATOM 624 C C . SER A 1 86 ? 0.234 28.122 23.569 1.00 26.31 86 SER A C 1
ATOM 626 O O . SER A 1 86 ? -0.723 27.425 23.887 1.00 26.31 86 SER A O 1
ATOM 628 N N . PHE A 1 87 ? 0.634 28.221 22.300 1.00 25.33 87 PHE A N 1
ATOM 629 C CA . PHE A 1 87 ? 0.240 27.264 21.259 1.00 25.33 87 PHE A CA 1
ATOM 630 C C . PHE A 1 87 ? 1.403 26.301 20.995 1.00 25.33 87 PHE A C 1
ATOM 632 O O . PHE A 1 87 ? 2.375 26.632 20.318 1.00 25.33 87 PHE A O 1
ATOM 639 N N . LEU A 1 88 ? 1.295 25.088 21.537 1.00 24.42 88 LEU A N 1
ATOM 640 C CA . LEU A 1 88 ? 2.168 23.957 21.225 1.00 24.42 88 LEU A CA 1
ATOM 641 C C . LEU A 1 88 ? 1.760 23.383 19.858 1.00 24.42 88 LEU A C 1
ATOM 643 O O . LEU A 1 88 ? 1.021 22.410 19.752 1.00 24.42 88 LEU A O 1
ATOM 647 N N . ALA A 1 89 ? 2.214 24.019 18.780 1.00 22.86 89 ALA A N 1
ATOM 648 C CA . ALA A 1 89 ? 2.119 23.447 17.443 1.00 22.86 89 ALA A CA 1
ATOM 649 C C . ALA A 1 89 ? 3.306 22.501 17.220 1.00 22.86 89 ALA A C 1
ATOM 651 O O . ALA A 1 89 ? 4.418 22.919 16.899 1.00 22.86 89 ALA A O 1
ATOM 652 N N . MET A 1 90 ? 3.063 21.202 17.389 1.00 25.16 90 MET A N 1
ATOM 653 C CA . MET A 1 90 ? 3.976 20.152 16.950 1.00 25.16 90 MET A CA 1
ATOM 654 C C . MET A 1 90 ? 3.990 20.146 15.412 1.00 25.16 90 MET A C 1
ATOM 656 O O . MET A 1 90 ? 3.179 19.480 14.772 1.00 25.16 90 MET A O 1
ATOM 660 N N . ILE A 1 91 ? 4.885 20.917 14.787 1.00 24.48 91 ILE A N 1
ATOM 661 C CA . ILE A 1 91 ? 5.126 20.825 13.339 1.00 24.48 91 ILE A CA 1
ATOM 662 C C . ILE A 1 91 ? 5.979 19.575 13.095 1.00 24.48 91 ILE A C 1
ATOM 664 O O . ILE A 1 91 ? 7.184 19.635 12.861 1.00 24.48 91 ILE A O 1
ATOM 668 N N . VAL A 1 92 ? 5.343 18.407 13.180 1.00 26.89 92 VAL A N 1
ATOM 669 C CA . VAL A 1 92 ? 5.814 17.218 12.473 1.00 26.89 92 VAL A CA 1
ATOM 670 C C . VAL A 1 92 ? 5.446 17.463 11.018 1.00 26.89 92 VAL A C 1
ATOM 672 O O . VAL A 1 92 ? 4.258 17.550 10.691 1.00 26.89 92 VAL A O 1
ATOM 675 N N . TYR A 1 93 ? 6.449 17.634 10.151 1.00 29.44 93 TYR A N 1
ATOM 676 C CA . TYR A 1 93 ? 6.232 17.664 8.705 1.00 29.44 93 TYR A CA 1
ATOM 677 C C . TYR A 1 93 ? 5.335 16.486 8.341 1.00 29.44 93 TYR A C 1
ATOM 679 O O . TYR A 1 93 ? 5.685 15.321 8.539 1.00 29.44 93 TYR A O 1
ATOM 687 N N . SER A 1 94 ? 4.111 16.813 7.935 1.00 32.44 94 SER A N 1
ATOM 688 C CA . SER A 1 94 ? 3.033 15.848 7.890 1.00 32.44 94 SER A CA 1
ATOM 689 C C . SER A 1 94 ? 3.145 14.984 6.636 1.00 32.44 94 SER A C 1
ATOM 691 O O . SER A 1 94 ? 2.448 15.210 5.653 1.00 32.44 94 SER A O 1
ATOM 693 N N . PHE A 1 95 ? 3.984 13.950 6.710 1.00 40.97 95 PHE A N 1
ATOM 694 C CA . PHE A 1 95 ? 3.869 12.725 5.913 1.00 40.97 95 PHE A CA 1
ATOM 695 C C . PHE A 1 95 ? 3.537 11.467 6.772 1.00 40.97 95 PHE A C 1
ATOM 697 O O . PHE A 1 95 ? 4.013 10.376 6.459 1.00 40.97 95 PHE A O 1
ATOM 704 N N . PRO A 1 96 ? 2.735 11.546 7.865 1.00 48.28 96 PRO A N 1
ATOM 705 C CA . PRO A 1 96 ? 2.715 10.508 8.903 1.00 48.28 96 PRO A CA 1
ATOM 706 C C . PRO A 1 96 ? 2.049 9.205 8.442 1.00 48.28 96 PRO A C 1
ATOM 708 O O . PRO A 1 96 ? 2.548 8.115 8.697 1.00 48.28 96 PRO A O 1
ATOM 711 N N . MET A 1 97 ? 0.981 9.279 7.642 1.00 47.12 97 MET A N 1
ATOM 712 C CA . MET A 1 97 ? 0.143 8.098 7.388 1.00 47.12 97 MET A CA 1
ATOM 713 C C . MET A 1 97 ? 0.846 6.981 6.592 1.00 47.12 97 MET A C 1
ATOM 715 O O . MET A 1 97 ? 0.469 5.816 6.690 1.00 47.12 97 MET A O 1
ATOM 719 N N . LEU A 1 98 ? 1.847 7.322 5.774 1.00 51.34 98 LEU A N 1
ATOM 720 C CA . LEU A 1 98 ? 2.606 6.346 4.985 1.00 51.34 98 LEU A CA 1
ATOM 721 C C . LEU A 1 98 ? 3.690 5.633 5.801 1.00 51.34 98 LEU A C 1
ATOM 723 O O . LEU A 1 98 ? 4.087 4.540 5.426 1.00 51.34 98 LEU A O 1
ATOM 727 N N . ILE A 1 99 ? 4.164 6.230 6.892 1.00 54.66 99 ILE A N 1
ATOM 728 C CA . ILE A 1 99 ? 5.224 5.652 7.726 1.00 54.66 99 ILE A CA 1
ATOM 729 C C . ILE A 1 99 ? 4.600 4.917 8.923 1.00 54.66 99 ILE A C 1
ATOM 731 O O . ILE A 1 99 ? 5.057 3.835 9.286 1.00 54.66 99 ILE A O 1
ATOM 735 N N . ASP A 1 100 ? 3.471 5.407 9.443 1.00 58.75 100 ASP A N 1
ATOM 736 C CA . ASP A 1 100 ? 2.778 4.829 10.603 1.00 58.75 100 ASP A CA 1
ATOM 737 C C . ASP A 1 100 ? 2.239 3.405 10.368 1.00 58.75 100 ASP A C 1
ATOM 739 O O . ASP A 1 100 ? 2.088 2.622 11.311 1.00 58.75 100 ASP A O 1
ATOM 743 N N . PHE A 1 101 ? 1.935 3.022 9.118 1.00 66.75 101 PHE A N 1
ATOM 744 C CA . PHE A 1 101 ? 1.498 1.645 8.845 1.00 66.75 101 PHE A CA 1
ATOM 745 C C . PHE A 1 101 ? 2.647 0.633 8.971 1.00 66.75 101 PHE A C 1
ATOM 747 O O . PHE A 1 101 ? 2.400 -0.538 9.261 1.00 66.75 101 PHE A O 1
ATOM 754 N N . ALA A 1 102 ? 3.880 1.074 8.722 1.00 58.31 102 ALA A N 1
ATOM 755 C CA . ALA A 1 102 ? 5.060 0.222 8.694 1.00 58.31 102 ALA A CA 1
ATOM 756 C C . ALA A 1 102 ? 5.747 0.110 10.054 1.00 58.31 102 ALA A C 1
ATOM 758 O O . ALA A 1 102 ? 6.561 -0.789 10.247 1.00 58.31 102 ALA A O 1
ATOM 759 N N . ASP A 1 103 ? 5.399 0.982 11.002 1.00 64.25 103 ASP A N 1
ATOM 760 C CA . ASP A 1 103 ? 5.865 0.866 12.374 1.00 64.25 103 ASP A CA 1
ATOM 761 C C . ASP A 1 103 ? 5.186 -0.345 13.065 1.00 64.25 103 ASP A C 1
ATOM 763 O O . ASP A 1 103 ? 3.946 -0.428 13.123 1.00 64.25 103 ASP A O 1
ATOM 767 N N . PRO A 1 104 ? 5.960 -1.326 13.573 1.00 58.56 104 PRO A N 1
ATOM 768 C CA . PRO A 1 104 ? 5.435 -2.412 14.395 1.00 58.56 104 PRO A CA 1
ATOM 769 C C . PRO A 1 104 ? 5.168 -1.994 15.852 1.00 58.56 104 PRO A C 1
ATOM 771 O O . PRO A 1 104 ? 4.455 -2.711 16.557 1.00 58.56 104 PRO A O 1
ATOM 774 N N . GLN A 1 105 ? 5.694 -0.858 16.326 1.00 58.72 105 GLN A N 1
ATOM 775 C CA . GLN A 1 105 ? 5.490 -0.384 17.702 1.00 58.72 105 GLN A CA 1
ATOM 776 C C . GLN A 1 105 ? 4.006 -0.188 18.056 1.00 58.72 105 GLN A C 1
ATOM 778 O O . GLN A 1 105 ? 3.591 -0.721 19.090 1.00 58.72 105 GLN A O 1
ATOM 783 N N . PRO A 1 106 ? 3.167 0.449 17.208 1.00 70.38 106 PRO A N 1
ATOM 784 C CA . PRO A 1 106 ? 1.728 0.544 17.448 1.00 70.38 106 PRO A CA 1
ATOM 785 C C . PRO A 1 106 ? 1.062 -0.814 17.694 1.00 70.38 106 PRO A C 1
ATOM 787 O O . PRO A 1 106 ? 0.203 -0.934 18.562 1.00 70.38 106 PRO A O 1
ATOM 790 N N . TRP A 1 107 ? 1.478 -1.857 16.970 1.00 79.06 107 TRP A N 1
ATOM 791 C CA . TRP A 1 107 ? 0.916 -3.197 17.131 1.00 79.06 107 TRP A CA 1
ATOM 792 C C . TRP A 1 107 ? 1.303 -3.832 18.466 1.00 79.06 107 TRP A C 1
ATOM 794 O O . TRP A 1 107 ? 0.438 -4.348 19.166 1.00 79.06 107 TRP A O 1
ATOM 804 N N . ASN A 1 108 ? 2.583 -3.780 18.839 1.00 82.75 108 ASN A N 1
ATOM 805 C CA . ASN A 1 108 ? 3.059 -4.405 20.074 1.00 82.75 108 ASN A CA 1
ATOM 806 C C . ASN A 1 108 ? 2.444 -3.760 21.322 1.00 82.75 108 ASN A C 1
ATOM 808 O O . ASN A 1 108 ? 2.158 -4.459 22.294 1.00 82.75 108 ASN A O 1
ATOM 812 N N . VAL A 1 109 ? 2.232 -2.442 21.292 1.00 81.25 109 VAL A N 1
ATOM 813 C CA . VAL A 1 109 ? 1.566 -1.711 22.377 1.00 81.25 109 VAL A CA 1
ATOM 814 C C . VAL A 1 109 ? 0.100 -2.120 22.477 1.00 81.25 109 VAL A C 1
ATOM 816 O O . VAL A 1 109 ? -0.338 -2.516 23.555 1.00 81.25 109 VAL A O 1
ATOM 819 N N . VAL A 1 110 ? -0.637 -2.094 21.360 1.00 84.19 110 VAL A N 1
ATOM 820 C CA . VAL A 1 110 ? -2.052 -2.496 21.337 1.00 84.19 110 VAL A CA 1
ATOM 821 C C . VAL A 1 110 ? -2.206 -3.945 21.782 1.00 84.19 110 VAL A C 1
ATOM 823 O O . VAL A 1 110 ? -2.966 -4.208 22.707 1.00 84.19 110 VAL A O 1
ATOM 826 N N . ARG A 1 111 ? -1.430 -4.871 21.202 1.00 87.56 111 ARG A N 1
ATOM 827 C CA . ARG A 1 111 ? -1.459 -6.298 21.542 1.00 87.56 111 ARG A CA 1
ATOM 828 C C . ARG A 1 111 ? -1.322 -6.520 23.045 1.00 87.56 111 ARG A C 1
ATOM 830 O O . ARG A 1 111 ? -2.168 -7.184 23.623 1.00 87.56 111 ARG A O 1
ATOM 837 N N . LYS A 1 112 ? -0.316 -5.921 23.688 1.00 88.81 112 LYS A N 1
ATOM 838 C CA . LYS A 1 112 ? -0.088 -6.081 25.135 1.00 88.81 112 LYS A CA 1
ATOM 839 C C . LYS A 1 112 ? -1.260 -5.622 26.006 1.00 88.81 112 LYS A C 1
ATOM 841 O O . LYS A 1 112 ? -1.369 -6.092 27.131 1.00 88.81 112 LYS A O 1
ATOM 846 N N . ARG A 1 113 ? -2.083 -4.684 25.528 1.00 89.50 113 ARG A N 1
ATOM 847 C CA . ARG A 1 113 ? -3.234 -4.142 26.270 1.00 89.50 113 ARG A CA 1
ATOM 848 C C . ARG A 1 113 ? -4.527 -4.920 26.025 1.00 89.50 113 ARG A C 1
ATOM 850 O O . ARG A 1 113 ? -5.449 -4.781 26.817 1.00 89.50 113 ARG A O 1
ATOM 857 N N . VAL A 1 114 ? -4.611 -5.694 24.939 1.00 89.38 114 VAL A N 1
ATOM 858 C CA . VAL A 1 114 ? -5.851 -6.388 24.535 1.00 89.38 114 VAL A CA 1
ATOM 859 C C . VAL A 1 114 ? -5.738 -7.912 24.493 1.00 89.38 114 VAL A C 1
ATOM 861 O O . VAL A 1 114 ? -6.742 -8.593 24.310 1.00 89.38 114 VAL A O 1
ATOM 864 N N . GLU A 1 115 ? -4.536 -8.470 24.633 1.00 86.75 115 GLU A N 1
ATOM 865 C CA . GLU A 1 115 ? -4.321 -9.918 24.696 1.00 86.75 115 GLU A CA 1
ATOM 866 C C . GLU A 1 115 ? -5.051 -10.507 25.917 1.00 86.75 115 GLU A C 1
ATOM 868 O O . GLU A 1 115 ? -4.904 -10.021 27.036 1.00 86.75 115 GLU A O 1
ATOM 873 N N . GLY A 1 116 ? -5.875 -11.533 25.688 1.00 86.88 116 GLY A N 1
ATOM 874 C CA . GLY A 1 116 ? -6.722 -12.154 26.714 1.00 86.88 116 GLY A CA 1
ATOM 875 C C . GLY A 1 116 ? -8.155 -11.614 26.795 1.00 86.88 116 GLY A C 1
ATOM 876 O O . GLY A 1 116 ? -9.000 -12.274 27.395 1.00 86.88 116 GLY A O 1
ATOM 877 N N . LEU A 1 117 ? -8.467 -10.483 26.152 1.00 92.44 117 LEU A N 1
ATOM 878 C CA . LEU A 1 117 ? -9.851 -10.014 26.029 1.00 92.44 117 LEU A CA 1
ATOM 879 C C . LEU A 1 117 ? -10.651 -10.883 25.039 1.00 92.44 117 LEU A C 1
ATOM 881 O O . LEU A 1 117 ? -10.082 -11.369 24.055 1.00 92.44 117 LEU A O 1
ATOM 885 N N . PRO A 1 118 ? -11.975 -11.044 25.233 1.00 93.25 118 PRO A N 1
ATOM 886 C CA . PRO A 1 118 ? -12.840 -11.816 24.340 1.00 93.25 118 PRO A CA 1
ATOM 887 C C . PRO A 1 118 ? -13.189 -11.018 23.068 1.00 93.25 118 PRO A C 1
ATOM 889 O O 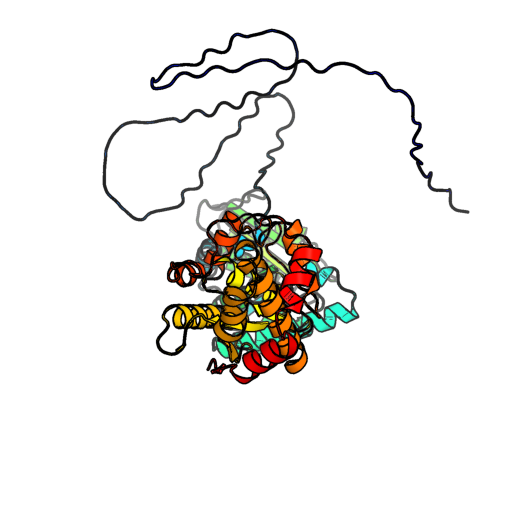. PRO A 1 118 ? -14.337 -10.654 22.817 1.00 93.25 118 PRO A O 1
ATOM 892 N N . LEU A 1 119 ? -12.172 -10.711 22.260 1.00 96.81 119 LEU A N 1
ATOM 893 C CA . LEU A 1 119 ? -12.305 -9.942 21.023 1.00 96.81 119 LEU A CA 1
ATOM 894 C C . LEU A 1 119 ? -12.959 -10.805 19.935 1.00 96.81 119 LEU A C 1
ATOM 896 O O . LEU A 1 119 ? -12.378 -11.786 19.472 1.00 96.81 119 LEU A O 1
ATOM 900 N N . ASP A 1 120 ? -14.148 -10.409 19.487 1.00 97.38 120 ASP A N 1
ATOM 901 C CA . ASP A 1 120 ? -14.979 -11.185 18.557 1.00 97.38 120 ASP A CA 1
ATOM 902 C C . ASP A 1 120 ? -15.191 -10.502 17.193 1.00 97.38 120 ASP A C 1
ATOM 904 O O . ASP A 1 120 ? -15.838 -11.050 16.289 1.00 97.38 120 ASP A O 1
ATOM 908 N N . THR A 1 121 ? -14.668 -9.285 17.035 1.00 97.94 121 THR A N 1
ATOM 909 C CA . THR A 1 121 ? -14.940 -8.428 15.886 1.00 97.94 121 THR A CA 1
ATOM 910 C C . THR A 1 121 ? -13.697 -7.658 15.456 1.00 97.94 121 THR A C 1
ATOM 912 O O . THR A 1 121 ? -12.960 -7.123 16.273 1.00 97.94 121 THR A O 1
ATOM 915 N N . VAL A 1 122 ? -13.493 -7.499 14.147 1.00 98.19 122 VAL A N 1
ATOM 916 C CA . VAL A 1 122 ? -12.579 -6.491 13.593 1.00 98.19 122 VAL A CA 1
ATOM 917 C C . VAL A 1 122 ? -13.376 -5.363 12.955 1.00 98.19 122 VAL A C 1
ATOM 919 O O . VAL A 1 122 ? -14.174 -5.596 12.044 1.00 98.19 122 VAL A O 1
ATOM 922 N N . ILE A 1 123 ? -13.121 -4.132 13.395 1.00 97.38 123 ILE A N 1
ATOM 923 C CA . ILE A 1 123 ? -13.667 -2.912 12.797 1.00 97.38 123 ILE A CA 1
ATOM 924 C C . ILE A 1 123 ? -12.726 -2.450 11.688 1.00 97.38 123 ILE A C 1
ATOM 926 O O . ILE A 1 123 ? -11.555 -2.157 11.942 1.00 97.38 123 ILE A O 1
ATOM 930 N N . LEU A 1 124 ? -13.238 -2.324 10.464 1.00 97.06 124 LEU A N 1
ATOM 931 C CA . LEU A 1 124 ? -12.500 -1.770 9.332 1.00 97.06 124 LEU A CA 1
ATOM 932 C C . LEU A 1 124 ? -12.992 -0.363 9.005 1.00 97.06 124 LEU A C 1
ATOM 934 O O . LEU A 1 124 ? -14.168 -0.146 8.684 1.00 97.06 124 LEU A O 1
ATOM 938 N N . ARG A 1 125 ? -12.066 0.598 9.050 1.00 94.31 125 ARG A N 1
ATOM 939 C CA . ARG A 1 125 ? -12.334 2.012 8.770 1.00 94.31 125 ARG A CA 1
ATOM 940 C C . ARG A 1 125 ? -11.798 2.369 7.396 1.00 94.31 125 ARG A C 1
ATOM 942 O O . ARG A 1 125 ? -10.642 2.097 7.085 1.00 94.31 125 ARG A O 1
ATOM 949 N N . TYR A 1 126 ? -12.631 2.988 6.570 1.00 93.94 126 TYR A N 1
ATOM 950 C CA . TYR A 1 126 ? -12.249 3.352 5.208 1.00 93.94 126 TYR A CA 1
ATOM 951 C C . TYR A 1 126 ? -11.226 4.484 5.184 1.00 93.94 126 TYR A C 1
ATOM 953 O O . TYR A 1 126 ? -11.184 5.323 6.087 1.00 93.94 126 TYR A O 1
ATOM 961 N N . SER A 1 127 ? -10.413 4.523 4.133 1.00 92.50 127 SER A N 1
ATOM 962 C CA . SER A 1 127 ? -9.589 5.690 3.835 1.00 92.50 127 SER A CA 1
ATOM 963 C C . SER A 1 127 ? -10.471 6.891 3.469 1.00 92.50 127 SER A C 1
ATOM 965 O O . SER A 1 127 ? -11.590 6.747 2.960 1.00 92.50 127 SER A O 1
ATOM 967 N N . SER A 1 128 ? -9.958 8.098 3.703 1.00 86.69 128 SER A N 1
ATOM 968 C CA . SER A 1 128 ? -10.650 9.348 3.364 1.00 86.69 128 SER A CA 1
ATOM 969 C C . SER A 1 128 ? -10.990 9.451 1.869 1.00 86.69 128 SER A C 1
ATOM 971 O O . SER A 1 128 ? -12.015 10.032 1.510 1.00 86.69 128 SER A O 1
ATOM 973 N N . GLU A 1 129 ? -10.203 8.810 0.995 1.00 85.56 129 GLU A N 1
ATOM 974 C CA . GLU A 1 129 ? -10.440 8.765 -0.455 1.00 85.56 129 GLU A CA 1
ATOM 975 C C . GLU A 1 129 ? -11.758 8.069 -0.836 1.00 85.56 129 GLU A C 1
ATOM 977 O O . GLU A 1 129 ? -12.368 8.422 -1.848 1.00 85.56 129 GLU A O 1
ATOM 982 N N . ILE A 1 130 ? -12.228 7.107 -0.033 1.00 88.00 130 ILE A N 1
ATOM 983 C CA . ILE A 1 130 ? -13.511 6.418 -0.255 1.00 88.00 130 ILE A CA 1
ATOM 984 C C . ILE A 1 130 ? -14.681 7.313 0.178 1.00 88.00 130 ILE A C 1
ATOM 986 O O . ILE A 1 130 ? -15.729 7.345 -0.476 1.00 88.00 130 ILE A O 1
ATOM 990 N N . GLY A 1 131 ? -14.494 8.084 1.254 1.00 82.69 131 GLY A N 1
ATOM 991 C CA . GLY A 1 131 ? -15.510 8.976 1.816 1.00 82.69 131 GLY A CA 1
ATOM 992 C C . GLY A 1 131 ? -15.969 10.069 0.847 1.00 82.69 131 GLY A C 1
ATOM 993 O O . GLY A 1 131 ? -17.150 10.397 0.815 1.00 82.69 131 GLY A O 1
ATOM 994 N N . VAL A 1 132 ? -15.089 10.575 -0.017 1.00 86.12 132 VAL A N 1
ATOM 995 C CA . VAL A 1 132 ? -15.426 11.646 -0.978 1.00 86.12 132 VAL A CA 1
ATOM 996 C C . VAL A 1 132 ? -16.148 11.156 -2.243 1.00 86.12 132 VAL A C 1
ATOM 998 O O . VAL A 1 132 ? -16.536 11.959 -3.090 1.00 86.12 132 VAL A O 1
ATOM 1001 N N . LYS A 1 133 ? -16.327 9.840 -2.421 1.00 89.31 133 LYS A N 1
ATOM 1002 C CA . LYS A 1 133 ? -16.978 9.276 -3.615 1.00 89.31 133 LYS A CA 1
ATOM 1003 C C . LYS A 1 133 ? -18.501 9.409 -3.553 1.00 89.31 133 LYS A C 1
ATOM 1005 O O . LYS A 1 133 ? -19.102 9.301 -2.484 1.00 89.31 133 LYS A O 1
ATOM 1010 N N . SER A 1 134 ? -19.127 9.550 -4.728 1.00 92.56 134 SER A N 1
ATOM 1011 C CA . SER A 1 134 ? -20.588 9.472 -4.875 1.00 92.56 134 SER A CA 1
ATOM 1012 C C . SER A 1 134 ? -21.120 8.149 -4.313 1.00 92.56 134 SER A C 1
ATOM 1014 O O . SER A 1 134 ? -20.410 7.141 -4.315 1.00 92.56 134 SER A O 1
ATOM 1016 N N . ARG A 1 135 ? -22.387 8.110 -3.880 1.00 90.38 135 ARG A N 1
ATOM 1017 C CA . ARG A 1 135 ? -22.995 6.907 -3.279 1.00 90.38 135 ARG A CA 1
ATOM 1018 C C . ARG A 1 135 ? -22.814 5.653 -4.146 1.00 90.38 135 ARG A C 1
ATOM 1020 O O . ARG A 1 135 ? -22.429 4.607 -3.632 1.00 90.38 135 ARG A O 1
ATOM 1027 N N . ARG A 1 136 ? -23.042 5.762 -5.462 1.00 92.25 136 ARG A N 1
ATOM 1028 C CA . ARG A 1 136 ? -22.901 4.640 -6.409 1.00 92.25 136 ARG A CA 1
ATOM 1029 C C . ARG A 1 136 ? -21.457 4.149 -6.497 1.00 92.25 136 ARG A C 1
ATOM 1031 O O . ARG A 1 136 ? -21.220 2.947 -6.427 1.00 92.25 136 ARG A O 1
ATOM 1038 N N . THR A 1 137 ? -20.497 5.063 -6.620 1.00 92.81 137 THR A N 1
ATOM 1039 C CA . THR A 1 137 ? -19.070 4.718 -6.687 1.00 92.81 137 THR A CA 1
ATOM 1040 C C . THR A 1 137 ? -18.576 4.143 -5.361 1.00 92.81 137 THR A C 1
ATOM 1042 O O . THR A 1 137 ? -17.845 3.156 -5.358 1.00 92.81 137 THR A O 1
ATOM 1045 N N . ARG A 1 138 ? -19.024 4.701 -4.232 1.00 92.25 138 ARG A N 1
ATOM 1046 C CA . ARG A 1 138 ? -18.672 4.227 -2.892 1.00 92.25 138 ARG A CA 1
ATOM 1047 C C . ARG A 1 138 ? -19.065 2.762 -2.692 1.00 92.25 138 ARG A C 1
ATOM 1049 O O . ARG A 1 138 ? -18.228 1.976 -2.268 1.00 92.25 138 ARG A O 1
ATOM 1056 N N . ILE A 1 139 ? -20.272 2.368 -3.106 1.00 92.06 139 ILE A N 1
ATOM 1057 C CA . ILE A 1 139 ? -20.729 0.968 -3.049 1.00 92.06 139 ILE A CA 1
ATOM 1058 C C . ILE A 1 139 ? -19.786 0.029 -3.816 1.00 92.06 139 ILE A C 1
ATOM 1060 O O . ILE A 1 139 ? -19.480 -1.065 -3.344 1.00 92.06 139 ILE A O 1
ATOM 1064 N N . VAL A 1 140 ? -19.306 0.433 -4.998 1.00 93.44 140 VAL A N 1
ATOM 1065 C CA . VAL A 1 140 ? -18.351 -0.376 -5.778 1.00 93.44 140 VAL A CA 1
ATOM 1066 C C . VAL A 1 140 ? -17.041 -0.548 -5.009 1.00 93.44 140 VAL A C 1
ATOM 1068 O O . VAL A 1 140 ? -16.537 -1.665 -4.898 1.00 93.44 140 VAL A O 1
ATOM 1071 N N . TYR A 1 141 ? -16.519 0.532 -4.429 1.00 95.31 141 TYR A N 1
ATOM 1072 C CA . TYR A 1 141 ? -15.282 0.504 -3.648 1.00 95.31 141 TYR A CA 1
ATOM 1073 C C . TYR A 1 141 ? -15.423 -0.385 -2.407 1.00 95.31 141 TYR A C 1
ATOM 1075 O O . TYR A 1 141 ? -14.588 -1.257 -2.175 1.00 95.31 141 TYR A O 1
ATOM 1083 N N . GLU A 1 142 ? -16.509 -0.232 -1.652 1.00 93.94 142 GLU A N 1
ATOM 1084 C CA . GLU A 1 142 ? -16.797 -1.038 -0.462 1.00 93.94 142 GLU A CA 1
ATOM 1085 C C . GLU A 1 142 ? -16.927 -2.532 -0.810 1.00 93.94 142 GLU A C 1
ATOM 1087 O O . GLU A 1 142 ? -16.346 -3.380 -0.132 1.00 93.94 142 GLU A O 1
ATOM 1092 N N . ARG A 1 143 ? -17.581 -2.878 -1.928 1.00 93.44 143 ARG A N 1
ATOM 1093 C CA . ARG A 1 143 ? -17.652 -4.268 -2.421 1.00 93.44 143 ARG A CA 1
ATOM 1094 C C . ARG A 1 143 ? -16.278 -4.841 -2.766 1.00 93.44 143 ARG A C 1
ATOM 1096 O O . ARG A 1 143 ? -15.995 -5.993 -2.428 1.00 93.44 143 ARG A O 1
ATOM 1103 N N . HIS A 1 144 ? -15.423 -4.059 -3.427 1.00 95.56 144 HIS A N 1
ATOM 1104 C CA . HIS A 1 144 ? -14.043 -4.465 -3.700 1.00 95.56 144 HIS A CA 1
ATOM 1105 C C . HIS A 1 144 ? -13.261 -4.689 -2.408 1.00 95.56 144 HIS A C 1
ATOM 1107 O O . HIS A 1 144 ? -12.555 -5.687 -2.291 1.00 95.56 144 HIS A O 1
ATOM 1113 N N . LEU A 1 145 ? -13.427 -3.809 -1.425 1.00 95.56 145 LEU A N 1
ATOM 1114 C CA . LEU A 1 145 ? -12.772 -3.924 -0.132 1.00 95.56 145 LEU A CA 1
ATOM 1115 C C . LEU A 1 145 ? -13.198 -5.198 0.611 1.00 95.56 145 LEU A C 1
ATOM 1117 O O . LEU A 1 145 ? -12.332 -5.957 1.035 1.00 95.56 145 LEU A O 1
ATOM 1121 N N . VAL A 1 146 ? -14.501 -5.499 0.673 1.00 96.12 146 VAL A N 1
ATOM 1122 C CA . VAL A 1 146 ? -15.018 -6.761 1.240 1.00 96.12 146 VAL A CA 1
ATOM 1123 C C . VAL A 1 146 ? -14.424 -7.972 0.514 1.00 96.12 146 VAL A C 1
ATOM 1125 O O . VAL A 1 146 ? -13.962 -8.918 1.150 1.00 96.12 146 VAL A O 1
ATOM 1128 N N . ARG A 1 147 ? -14.396 -7.955 -0.826 1.00 96.56 147 ARG A N 1
ATOM 1129 C CA . ARG A 1 147 ? -13.801 -9.034 -1.633 1.00 96.56 147 ARG A CA 1
ATOM 1130 C C . ARG A 1 147 ? -12.318 -9.234 -1.309 1.00 96.56 147 ARG A C 1
ATOM 1132 O O . ARG A 1 147 ? -11.865 -10.374 -1.196 1.00 96.56 147 ARG A O 1
ATOM 1139 N N . ASN A 1 148 ? -11.577 -8.140 -1.170 1.00 97.56 148 ASN A N 1
ATOM 1140 C CA . ASN A 1 148 ? -10.151 -8.153 -0.866 1.00 97.56 148 ASN A CA 1
ATOM 1141 C C . ASN A 1 148 ? -9.897 -8.657 0.565 1.00 97.56 148 ASN A C 1
ATOM 1143 O O . ASN A 1 148 ? -9.030 -9.507 0.749 1.00 97.56 148 ASN A O 1
ATOM 1147 N N . ALA A 1 149 ? -10.721 -8.253 1.540 1.00 97.56 149 ALA A N 1
ATOM 1148 C CA . ALA A 1 149 ? -10.696 -8.782 2.907 1.00 97.56 149 ALA A CA 1
ATOM 1149 C C . ALA A 1 149 ? -10.916 -10.296 2.947 1.00 97.56 149 ALA A C 1
ATOM 1151 O O . ALA A 1 149 ? -10.094 -11.016 3.508 1.00 97.56 149 ALA A O 1
ATOM 1152 N N . ARG A 1 150 ? -11.952 -10.806 2.267 1.00 97.31 150 ARG A N 1
ATOM 1153 C CA . ARG A 1 150 ? -12.196 -12.259 2.171 1.00 97.31 150 ARG A CA 1
ATOM 1154 C C . ARG A 1 150 ? -11.009 -13.014 1.586 1.00 97.31 150 ARG A C 1
ATOM 1156 O O . ARG A 1 150 ? -10.708 -14.125 2.012 1.00 97.31 150 ARG A O 1
ATOM 1163 N N . ARG A 1 151 ? -10.364 -12.441 0.566 1.00 96.19 151 ARG A N 1
ATOM 1164 C CA . ARG A 1 151 ? -9.204 -13.066 -0.073 1.00 96.19 151 ARG A CA 1
ATOM 1165 C C . ARG A 1 151 ? -8.004 -13.105 0.860 1.00 96.19 151 ARG A C 1
ATOM 1167 O O . ARG A 1 151 ? -7.370 -14.152 0.929 1.00 96.19 151 ARG A O 1
ATOM 1174 N N . LEU A 1 152 ? -7.713 -11.996 1.535 1.00 96.69 152 LEU A N 1
ATOM 1175 C CA . LEU A 1 152 ? -6.600 -11.923 2.470 1.00 96.69 152 LEU A CA 1
ATOM 1176 C C . LEU A 1 152 ? -6.807 -12.901 3.626 1.00 96.69 152 LEU A C 1
ATOM 1178 O O . LEU A 1 152 ? -5.960 -13.756 3.827 1.00 96.69 152 LEU A O 1
ATOM 1182 N N . LEU A 1 153 ? -7.966 -12.865 4.291 1.00 97.19 153 LEU A N 1
ATOM 1183 C CA . LEU A 1 153 ? -8.277 -13.776 5.399 1.00 97.19 153 LEU A CA 1
ATOM 1184 C C . LEU A 1 153 ? -8.114 -15.245 5.001 1.00 97.19 153 LEU A C 1
ATOM 1186 O O . LEU A 1 153 ? -7.458 -16.001 5.706 1.00 97.19 153 LEU A O 1
ATOM 1190 N N . ARG A 1 154 ? -8.614 -15.636 3.820 1.00 95.69 154 ARG A N 1
ATOM 1191 C CA . ARG A 1 154 ? -8.428 -17.001 3.308 1.00 95.69 154 ARG A CA 1
ATOM 1192 C C . ARG A 1 154 ? -6.955 -17.350 3.081 1.00 95.69 154 ARG A C 1
ATOM 1194 O O . ARG A 1 154 ? -6.563 -18.473 3.365 1.00 95.69 154 ARG A O 1
ATOM 1201 N N . ARG A 1 155 ? -6.158 -16.428 2.528 1.00 93.31 155 ARG A N 1
ATOM 1202 C CA . ARG A 1 155 ? -4.732 -16.672 2.253 1.00 93.31 155 ARG A CA 1
ATOM 1203 C C . ARG A 1 155 ? -3.936 -16.855 3.542 1.00 93.31 155 ARG A C 1
ATOM 1205 O O . ARG A 1 155 ? -3.057 -17.701 3.585 1.00 93.31 155 ARG A O 1
ATOM 1212 N N . GLU A 1 156 ? -4.272 -16.083 4.567 1.00 95.12 156 GLU A N 1
ATOM 1213 C CA . GLU A 1 156 ? -3.617 -16.134 5.876 1.00 95.12 156 GLU A CA 1
ATOM 1214 C C . GLU A 1 156 ? -4.203 -17.235 6.787 1.00 95.12 156 GLU A C 1
ATOM 1216 O O . GLU A 1 156 ? -3.806 -17.346 7.939 1.00 95.12 156 GLU A O 1
ATOM 1221 N N . GLY A 1 157 ? -5.158 -18.044 6.301 1.00 96.31 157 GLY A N 1
ATOM 1222 C CA . GLY A 1 157 ? -5.773 -19.123 7.084 1.00 96.31 157 GLY A CA 1
ATOM 1223 C C . GLY A 1 157 ? -6.645 -18.641 8.251 1.00 96.31 157 GLY A C 1
ATOM 1224 O O . GLY A 1 157 ? -6.882 -19.394 9.191 1.00 96.31 157 GLY A O 1
ATOM 1225 N N . LEU A 1 158 ? -7.125 -17.396 8.204 1.00 97.06 158 LEU A N 1
ATOM 1226 C CA . LEU A 1 158 ? -7.910 -16.777 9.268 1.00 97.06 158 LEU A CA 1
ATOM 1227 C C . LEU A 1 158 ? -9.407 -17.010 9.051 1.00 97.06 158 LEU A C 1
ATOM 1229 O O . LEU A 1 158 ? -9.991 -16.602 8.040 1.00 97.06 158 LEU A O 1
ATOM 1233 N N . SER A 1 159 ? -10.029 -17.660 10.029 1.00 96.44 159 SER A N 1
ATOM 1234 C CA . SER A 1 159 ? -11.455 -17.966 10.031 1.00 96.44 159 SER A CA 1
ATOM 1235 C C . SER A 1 159 ? -12.287 -16.742 10.417 1.00 96.44 159 SER A C 1
ATOM 1237 O O . SER A 1 159 ? -11.849 -15.860 11.156 1.00 96.44 159 SER A O 1
ATOM 1239 N N . TYR A 1 160 ? -13.510 -16.666 9.902 1.00 97.69 160 TYR A N 1
ATOM 1240 C CA . TYR A 1 160 ? -14.494 -15.665 10.300 1.00 97.69 160 TYR A CA 1
ATOM 1241 C C . TYR A 1 160 ? -15.900 -16.243 10.128 1.00 97.69 160 TYR A C 1
ATOM 1243 O O . TYR A 1 160 ? -16.148 -17.027 9.213 1.00 97.69 160 TYR A O 1
ATOM 1251 N N . ARG A 1 161 ? -16.823 -15.846 11.007 1.00 97.19 161 ARG A N 1
ATOM 1252 C CA . ARG A 1 161 ? -18.234 -16.244 10.969 1.00 97.19 161 ARG A CA 1
ATOM 1253 C C . ARG A 1 161 ? -18.991 -15.473 9.894 1.00 97.19 161 ARG A C 1
ATOM 1255 O O . ARG A 1 161 ? -19.714 -16.058 9.097 1.00 97.19 161 ARG A O 1
ATOM 1262 N N . GLU A 1 162 ? -18.830 -14.153 9.873 1.00 96.12 162 GLU A N 1
ATOM 1263 C CA . GLU A 1 162 ? -19.525 -13.279 8.928 1.00 96.12 162 GLU A CA 1
ATOM 1264 C C . GLU A 1 162 ? -18.748 -11.980 8.664 1.00 96.12 162 GLU A C 1
ATOM 1266 O O . GLU A 1 162 ? -17.937 -11.538 9.478 1.00 96.12 162 GLU A O 1
ATOM 1271 N N . ILE A 1 163 ? -19.009 -11.361 7.507 1.00 96.56 163 ILE A N 1
ATOM 1272 C CA . ILE A 1 163 ? -18.566 -9.996 7.195 1.00 96.56 163 ILE A CA 1
ATOM 1273 C C . ILE A 1 163 ? -19.807 -9.140 7.006 1.00 96.56 163 ILE A C 1
ATOM 1275 O O . ILE A 1 163 ? -20.539 -9.310 6.028 1.00 96.56 163 ILE A O 1
ATOM 1279 N N . GLN A 1 164 ? -20.008 -8.203 7.921 1.00 93.75 164 GLN A N 1
ATOM 1280 C CA . GLN A 1 164 ? -21.131 -7.285 7.917 1.00 93.75 164 GLN A CA 1
ATOM 1281 C C . GLN A 1 164 ? -20.708 -5.982 7.253 1.00 93.75 164 GLN A C 1
ATOM 1283 O O . GLN A 1 164 ? -19.821 -5.267 7.722 1.00 93.75 164 GLN A O 1
ATOM 1288 N N . TRP A 1 165 ? -21.350 -5.686 6.130 1.00 89.56 165 TRP A N 1
ATOM 1289 C CA . TRP A 1 165 ? -21.184 -4.432 5.417 1.00 89.56 165 TRP A CA 1
ATOM 1290 C C . TRP A 1 165 ? -22.333 -3.502 5.792 1.00 89.56 165 TRP A C 1
ATOM 1292 O O . TRP A 1 165 ? -23.478 -3.724 5.402 1.00 89.56 165 TRP A O 1
ATOM 1302 N N . VAL A 1 166 ? -22.008 -2.470 6.563 1.00 85.00 166 VAL A N 1
ATOM 1303 C CA . VAL A 1 166 ? -22.936 -1.410 6.961 1.00 85.00 166 VAL A CA 1
ATOM 1304 C C . VAL A 1 166 ? -22.442 -0.115 6.324 1.00 85.00 166 VAL A C 1
ATOM 1306 O O . VAL A 1 166 ? -21.252 0.049 6.062 1.00 85.00 166 VAL A O 1
ATOM 1309 N N . PHE A 1 167 ? -23.332 0.827 6.022 1.00 76.06 167 PHE A N 1
ATOM 1310 C CA . PHE A 1 167 ? -22.913 2.064 5.367 1.00 76.06 167 PHE A CA 1
ATOM 1311 C C . PHE A 1 167 ? -21.810 2.782 6.174 1.00 76.06 167 PHE A C 1
ATOM 1313 O O . PHE A 1 167 ? -21.993 3.148 7.337 1.00 76.06 167 PHE A O 1
ATOM 1320 N N . GLY A 1 168 ? -20.636 2.968 5.560 1.00 81.00 168 GLY A N 1
ATOM 1321 C CA . GLY A 1 168 ? -19.485 3.613 6.198 1.00 81.00 168 GLY A CA 1
ATOM 1322 C C . GLY A 1 168 ? -18.600 2.716 7.080 1.00 81.00 168 GLY A C 1
ATOM 1323 O O . GLY A 1 168 ? -17.612 3.229 7.613 1.00 81.00 168 GLY A O 1
ATOM 1324 N N . ARG A 1 169 ? -18.912 1.421 7.260 1.00 90.06 169 ARG A N 1
ATOM 1325 C CA . ARG A 1 169 ? -18.116 0.492 8.089 1.00 90.06 169 ARG A CA 1
ATOM 1326 C C . ARG A 1 169 ? -18.191 -0.957 7.601 1.00 90.06 169 ARG A C 1
ATOM 1328 O O . ARG A 1 169 ? -19.227 -1.425 7.137 1.00 90.06 169 ARG A O 1
ATOM 1335 N N . ILE A 1 170 ? -17.098 -1.701 7.748 1.00 95.19 170 ILE A N 1
ATOM 1336 C CA . ILE A 1 170 ? -17.127 -3.166 7.629 1.00 95.19 170 ILE A CA 1
ATOM 1337 C C . ILE A 1 170 ? -16.750 -3.751 8.984 1.00 95.19 170 ILE A C 1
ATOM 1339 O O . ILE A 1 170 ? -15.747 -3.340 9.565 1.00 95.19 170 ILE A O 1
ATOM 1343 N N . TYR A 1 171 ? -17.533 -4.723 9.441 1.00 96.94 171 TYR A N 1
ATOM 1344 C CA . TYR A 1 171 ? -17.234 -5.531 10.617 1.00 96.94 171 TYR A CA 1
ATOM 1345 C C . TYR A 1 171 ? -16.964 -6.967 10.185 1.00 96.94 171 TYR A C 1
ATOM 1347 O O . TYR A 1 171 ? -17.695 -7.517 9.358 1.00 96.94 171 TYR A O 1
ATOM 1355 N N . ILE A 1 172 ? -15.921 -7.579 10.731 1.00 98.00 172 ILE A N 1
ATOM 1356 C CA . ILE A 1 172 ? -15.594 -8.987 10.490 1.00 98.00 172 ILE A CA 1
ATOM 1357 C C . ILE A 1 172 ? -15.717 -9.727 11.810 1.00 98.00 172 ILE A C 1
ATOM 1359 O O . ILE A 1 172 ? -14.954 -9.446 12.725 1.00 98.00 172 ILE A O 1
ATOM 1363 N N . LYS A 1 173 ? -16.671 -10.654 11.903 1.00 97.88 173 LYS A N 1
ATOM 1364 C CA . LYS A 1 173 ? -16.905 -11.456 13.107 1.00 97.88 173 LYS A CA 1
ATOM 1365 C C . LYS A 1 173 ? -15.976 -12.649 13.127 1.00 97.88 173 LYS A C 1
ATOM 1367 O O . LYS A 1 173 ? -16.064 -13.503 12.245 1.00 97.88 173 LYS A O 1
ATOM 1372 N N . THR A 1 174 ? -15.082 -12.707 14.099 1.00 97.69 174 THR A N 1
ATOM 1373 C CA . THR A 1 174 ? -14.064 -13.750 14.212 1.00 97.69 174 THR A CA 1
ATOM 1374 C C . THR A 1 174 ? -13.538 -13.835 15.638 1.00 97.69 174 THR A C 1
ATOM 1376 O O . THR A 1 174 ? -13.358 -12.817 16.289 1.00 97.69 174 THR A O 1
ATOM 1379 N N . GLN A 1 175 ? -13.234 -15.052 16.088 1.00 96.31 175 GLN A N 1
ATOM 1380 C CA . GLN A 1 175 ? -12.535 -15.295 17.356 1.00 96.31 175 GLN A CA 1
ATOM 1381 C C . GLN A 1 175 ? -11.019 -15.035 17.250 1.00 96.31 175 GLN A C 1
ATOM 1383 O O . GLN A 1 175 ? -10.303 -15.102 18.238 1.00 96.31 175 GLN A O 1
ATOM 1388 N N . GLN A 1 176 ? -10.519 -14.743 16.045 1.00 95.88 176 GLN A N 1
ATOM 1389 C CA . GLN A 1 176 ? -9.120 -14.409 15.753 1.00 95.88 176 GLN A CA 1
ATOM 1390 C C . GLN A 1 176 ? -8.990 -12.908 15.450 1.00 95.88 176 GLN A C 1
ATOM 1392 O O . GLN A 1 176 ? -8.317 -12.505 14.498 1.00 95.88 176 GLN A O 1
ATOM 1397 N N . ALA A 1 177 ? -9.733 -12.064 16.177 1.00 96.56 177 ALA A N 1
ATOM 1398 C CA . ALA A 1 177 ? -9.872 -10.644 15.855 1.00 96.56 177 ALA A CA 1
ATOM 1399 C C . ALA A 1 177 ? -8.532 -9.901 15.898 1.00 96.56 177 ALA A C 1
ATOM 1401 O O . ALA A 1 177 ? -8.280 -9.037 15.055 1.00 96.56 177 ALA A O 1
ATOM 1402 N N . LEU A 1 178 ? -7.662 -10.265 16.839 1.00 93.81 178 LEU A N 1
ATOM 1403 C CA . LEU A 1 178 ? -6.350 -9.658 17.016 1.00 93.81 178 LEU A CA 1
ATOM 1404 C C . LEU A 1 178 ? -5.470 -9.898 15.777 1.00 93.81 178 LEU A C 1
ATOM 1406 O O . LEU A 1 178 ? -5.080 -8.945 15.095 1.00 93.81 178 LEU A O 1
ATOM 1410 N N . GLU A 1 179 ? -5.240 -11.160 15.413 1.00 94.19 179 GLU A N 1
ATOM 1411 C CA . GLU A 1 179 ? -4.454 -11.550 14.239 1.00 94.19 179 GLU A CA 1
ATOM 1412 C C . GLU A 1 179 ? -5.090 -11.033 12.945 1.00 94.19 179 GLU A C 1
ATOM 1414 O O . GLU A 1 179 ? -4.398 -10.515 12.065 1.00 94.19 179 GLU A O 1
ATOM 1419 N N . ALA A 1 180 ? -6.418 -11.113 12.830 1.00 96.75 180 ALA A N 1
ATOM 1420 C CA . ALA A 1 180 ? -7.135 -10.611 11.669 1.00 96.75 180 ALA A CA 1
ATOM 1421 C C . ALA A 1 180 ? -6.953 -9.104 11.488 1.00 96.75 180 ALA A C 1
ATOM 1423 O O . ALA A 1 180 ? -6.650 -8.676 10.373 1.00 96.75 180 ALA A O 1
ATOM 1424 N N . ALA A 1 181 ? -7.066 -8.296 12.545 1.00 95.94 181 ALA A N 1
ATOM 1425 C CA . ALA A 1 181 ? -6.805 -6.860 12.469 1.00 95.94 181 ALA A CA 1
ATOM 1426 C C . ALA A 1 181 ? -5.371 -6.577 11.989 1.00 95.94 181 ALA A C 1
ATOM 1428 O O . ALA A 1 181 ? -5.174 -5.795 11.052 1.00 95.94 181 ALA A O 1
ATOM 1429 N N . GLN A 1 182 ? -4.381 -7.285 12.547 1.00 93.62 182 GLN A N 1
ATOM 1430 C CA . GLN A 1 182 ? -2.981 -7.147 12.142 1.00 93.62 182 GLN A CA 1
ATOM 1431 C C . GLN A 1 182 ? -2.785 -7.431 10.651 1.00 93.62 182 GLN A C 1
ATOM 1433 O O . GLN A 1 182 ? -2.120 -6.657 9.965 1.00 93.62 182 GLN A O 1
ATOM 1438 N N . GLN A 1 183 ? -3.374 -8.509 10.127 1.00 94.88 183 GLN A N 1
ATOM 1439 C CA . GLN A 1 183 ? -3.232 -8.845 8.712 1.00 94.88 183 GLN A CA 1
ATOM 1440 C C . GLN A 1 183 ? -3.986 -7.861 7.814 1.00 94.88 183 GLN A C 1
ATOM 1442 O O . GLN A 1 183 ? -3.439 -7.378 6.817 1.00 94.88 183 GLN A O 1
ATOM 1447 N N . LEU A 1 184 ? -5.223 -7.516 8.183 1.00 96.19 184 LEU A N 1
ATOM 1448 C CA . LEU A 1 184 ? -6.112 -6.648 7.411 1.00 96.19 184 LEU A CA 1
ATOM 1449 C C . LEU A 1 184 ? -5.566 -5.225 7.243 1.00 96.19 184 LEU A C 1
ATOM 1451 O O . LEU A 1 184 ? -5.916 -4.576 6.256 1.00 96.19 184 LEU A O 1
ATOM 1455 N N . ARG A 1 185 ? -4.659 -4.753 8.113 1.00 93.75 185 ARG A N 1
ATOM 1456 C CA . ARG A 1 185 ? -4.008 -3.436 7.958 1.00 93.75 185 ARG A CA 1
ATOM 1457 C C . ARG A 1 185 ? -3.256 -3.275 6.627 1.00 93.75 185 ARG A C 1
ATOM 1459 O O . ARG A 1 185 ? -3.072 -2.152 6.162 1.00 93.75 185 ARG A O 1
ATOM 1466 N N . ARG A 1 186 ? -2.849 -4.381 5.991 1.00 93.00 186 ARG A N 1
ATOM 1467 C CA . ARG A 1 186 ? -2.165 -4.382 4.683 1.00 93.00 186 ARG A CA 1
ATOM 1468 C C . ARG A 1 186 ? -3.106 -4.102 3.505 1.00 93.00 186 ARG A C 1
ATOM 1470 O O . ARG A 1 186 ? -2.639 -3.875 2.393 1.00 93.00 186 ARG A O 1
ATOM 1477 N N . LEU A 1 187 ? -4.426 -4.119 3.713 1.00 95.69 187 LEU A N 1
ATOM 1478 C CA . LEU A 1 187 ? -5.389 -3.850 2.649 1.00 95.69 187 LEU A CA 1
ATOM 1479 C C . LEU A 1 187 ? -5.410 -2.374 2.259 1.00 95.69 187 LEU A C 1
ATOM 1481 O O . LEU A 1 187 ? -5.680 -1.492 3.076 1.00 95.69 187 LEU A O 1
ATOM 1485 N N . PHE A 1 188 ? -5.254 -2.122 0.963 1.00 96.81 188 PHE A N 1
ATOM 1486 C CA . PHE A 1 188 ? -5.545 -0.814 0.394 1.00 96.81 188 PHE A CA 1
ATOM 1487 C C . PHE A 1 188 ? -7.042 -0.493 0.494 1.00 96.81 188 PHE A C 1
ATOM 1489 O O . PHE A 1 188 ? -7.899 -1.361 0.305 1.00 96.81 188 PHE A O 1
ATOM 1496 N N . GLY A 1 189 ? -7.361 0.769 0.774 1.00 95.62 189 GLY A N 1
ATOM 1497 C CA . GLY A 1 189 ? -8.717 1.252 1.036 1.00 95.62 189 GLY A CA 1
ATOM 1498 C C . GLY A 1 189 ? -9.059 1.431 2.516 1.00 95.62 189 GLY A C 1
ATOM 1499 O O . GLY A 1 189 ? -10.122 1.974 2.814 1.00 95.62 189 GLY A O 1
ATOM 1500 N N . LEU A 1 190 ? -8.186 1.021 3.442 1.00 95.56 190 LEU A N 1
ATOM 1501 C CA . LEU A 1 190 ? -8.398 1.169 4.885 1.00 95.56 190 LEU A CA 1
ATOM 1502 C C . LEU A 1 190 ? -7.529 2.280 5.472 1.00 95.56 190 LEU A C 1
ATOM 1504 O O . LEU A 1 190 ? -6.350 2.367 5.153 1.00 95.56 190 LEU A O 1
ATOM 1508 N N . SER A 1 191 ? -8.096 3.107 6.349 1.00 93.81 191 SER A N 1
ATOM 1509 C CA . SER A 1 191 ? -7.330 4.038 7.191 1.00 93.81 191 SER A CA 1
ATOM 1510 C C . SER A 1 191 ? -6.813 3.350 8.449 1.00 93.81 191 SER A C 1
ATOM 1512 O O . SER A 1 191 ? -5.672 3.568 8.846 1.00 93.81 191 SER A O 1
ATOM 1514 N N . SER A 1 192 ? -7.630 2.491 9.059 1.00 94.19 192 SER A N 1
ATOM 1515 C CA . SER A 1 192 ? -7.226 1.699 10.214 1.00 94.19 192 SER A CA 1
ATOM 1516 C C . SER A 1 192 ? -8.074 0.448 10.404 1.00 94.19 192 SER A C 1
ATOM 1518 O O . SER A 1 192 ? -9.155 0.294 9.822 1.00 94.19 192 SER A O 1
ATOM 1520 N N . THR A 1 193 ? -7.568 -0.434 11.260 1.00 96.25 193 THR A N 1
ATOM 1521 C CA . THR A 1 193 ? -8.276 -1.608 11.775 1.00 96.25 193 THR A CA 1
ATOM 1522 C C . THR A 1 193 ? -8.222 -1.609 13.300 1.00 96.25 193 THR A C 1
ATOM 1524 O O . THR A 1 193 ? -7.252 -1.116 13.875 1.00 96.25 193 THR A O 1
ATOM 1527 N N . SER A 1 194 ? -9.257 -2.124 13.960 1.00 96.12 194 SER A N 1
ATOM 1528 C CA . SER A 1 194 ? -9.245 -2.343 15.412 1.00 96.12 194 SER A CA 1
ATOM 1529 C C . SER A 1 194 ? -9.866 -3.696 15.730 1.00 96.12 194 SER A C 1
ATOM 1531 O O . SER A 1 194 ? -10.987 -3.936 15.271 1.00 96.12 194 SER A O 1
ATOM 1533 N N . PRO A 1 195 ? -9.186 -4.565 16.493 1.00 97.00 195 PRO A N 1
ATOM 1534 C CA . PRO A 1 195 ? -9.854 -5.685 17.133 1.00 97.00 195 PRO A CA 1
ATOM 1535 C C . PRO A 1 195 ? -10.746 -5.136 18.256 1.00 97.00 195 PRO A C 1
ATOM 1537 O O . PRO A 1 195 ? -10.367 -4.195 18.951 1.00 97.00 195 PRO A O 1
ATOM 1540 N N . ALA A 1 196 ? -11.950 -5.670 18.383 1.00 97.75 196 ALA A N 1
ATOM 1541 C CA . ALA A 1 196 ? -12.999 -5.143 19.239 1.00 97.75 196 ALA A CA 1
ATOM 1542 C C . ALA A 1 196 ? -13.855 -6.277 19.804 1.00 97.75 196 ALA A C 1
ATOM 1544 O O . ALA A 1 196 ? -13.913 -7.368 19.230 1.00 97.75 196 ALA A O 1
ATOM 1545 N N . GLN A 1 197 ? -14.560 -5.973 20.886 1.00 98.00 197 GLN A N 1
ATOM 1546 C CA . GLN A 1 197 ? -15.666 -6.777 21.391 1.00 98.00 197 GLN A CA 1
ATOM 1547 C C . GLN A 1 197 ? -16.983 -6.090 21.021 1.00 98.00 197 GLN A C 1
ATOM 1549 O O . GLN A 1 197 ? -17.144 -4.886 21.246 1.00 98.00 197 GLN A O 1
ATOM 1554 N N . GLU A 1 198 ? -17.910 -6.832 20.418 1.00 97.69 198 GLU A N 1
ATOM 1555 C CA . GLU A 1 198 ? -19.288 -6.382 20.224 1.00 97.69 198 GLU A CA 1
ATOM 1556 C C . GLU A 1 198 ? -20.108 -6.547 21.510 1.00 97.69 198 GLU A C 1
ATOM 1558 O O . GLU A 1 198 ? -19.987 -7.536 22.227 1.00 97.69 198 GLU A O 1
ATOM 1563 N N . THR A 1 199 ? -20.976 -5.575 21.774 1.00 97.56 199 THR A N 1
ATOM 1564 C CA . THR A 1 199 ? -21.966 -5.609 22.852 1.00 97.56 199 THR A CA 1
ATOM 1565 C C . THR A 1 199 ? -23.272 -4.944 22.397 1.00 97.56 199 THR A C 1
ATOM 1567 O O . THR A 1 199 ? -23.365 -4.382 21.294 1.00 97.56 199 THR A O 1
ATOM 1570 N N . GLU A 1 200 ? -24.313 -5.033 23.219 1.00 96.69 200 GLU A N 1
ATOM 1571 C CA . GLU A 1 200 ? -25.573 -4.328 22.984 1.00 96.69 200 GLU A CA 1
ATOM 1572 C C . GLU A 1 200 ? -25.383 -2.805 23.070 1.00 96.69 200 GLU A C 1
ATOM 1574 O O . GLU A 1 200 ? -24.483 -2.314 23.744 1.00 96.69 200 GLU A O 1
ATOM 1579 N N . SER A 1 201 ? -26.232 -2.022 22.395 1.00 95.75 201 SER A N 1
ATOM 1580 C CA . SER A 1 201 ? -26.138 -0.553 22.449 1.00 95.75 201 SER A CA 1
ATOM 1581 C C . SER A 1 201 ? -26.828 0.091 23.656 1.00 95.75 201 SER A C 1
ATOM 1583 O O . SER A 1 201 ? -27.026 1.304 23.652 1.00 95.75 201 SER A O 1
ATOM 1585 N N . ASN A 1 202 ? -27.207 -0.677 24.681 1.00 96.75 202 ASN A N 1
ATOM 1586 C CA . ASN A 1 202 ? -27.713 -0.116 25.933 1.00 96.75 202 ASN A CA 1
ATOM 1587 C C . ASN A 1 202 ? -26.545 0.339 26.834 1.00 96.75 202 ASN A C 1
ATOM 1589 O O . ASN A 1 202 ? -25.436 -0.184 26.729 1.00 96.75 202 ASN A O 1
ATOM 1593 N N . LEU A 1 203 ? -26.779 1.351 27.675 1.00 96.94 203 LEU A N 1
ATOM 1594 C CA . LEU A 1 203 ? -25.711 1.998 28.445 1.00 96.94 203 LEU A CA 1
ATOM 1595 C C . LEU A 1 203 ? -25.014 1.024 29.405 1.00 96.94 203 LEU A C 1
ATOM 1597 O O . LEU A 1 203 ? -23.788 1.013 29.448 1.00 96.94 203 LEU A O 1
ATOM 1601 N N . ASP A 1 204 ? -25.778 0.185 30.101 1.00 97.50 204 ASP A N 1
ATOM 1602 C CA . ASP A 1 204 ? -25.254 -0.746 31.106 1.00 97.50 204 ASP A CA 1
ATOM 1603 C C . ASP A 1 204 ? -24.302 -1.768 30.468 1.00 97.50 204 ASP A C 1
ATOM 1605 O O . ASP A 1 204 ? -23.152 -1.895 30.882 1.00 97.50 204 ASP A O 1
ATOM 1609 N N . ALA A 1 205 ? -24.717 -2.400 29.365 1.00 97.88 205 ALA A N 1
ATOM 1610 C CA . ALA A 1 205 ? -23.890 -3.365 28.639 1.00 97.88 205 ALA A CA 1
ATOM 1611 C C . ALA A 1 205 ? -22.596 -2.741 28.084 1.00 97.88 205 ALA A C 1
ATOM 1613 O O . ALA A 1 205 ? -21.546 -3.394 28.045 1.00 97.88 205 ALA A O 1
ATOM 1614 N N . ILE A 1 206 ? -22.649 -1.473 27.657 1.00 98.44 206 ILE A N 1
ATOM 1615 C CA . ILE A 1 206 ? -21.464 -0.723 27.223 1.00 98.44 206 ILE A CA 1
ATOM 1616 C C . ILE A 1 206 ? -20.521 -0.492 28.406 1.00 98.44 206 ILE A C 1
ATOM 1618 O O . ILE A 1 206 ? -19.322 -0.741 28.276 1.00 98.44 206 ILE A O 1
ATOM 1622 N N . VAL A 1 207 ? -21.046 -0.012 29.536 1.00 98.50 207 VAL A N 1
ATOM 1623 C CA . VAL A 1 207 ? -20.268 0.283 30.748 1.00 98.50 207 VAL A CA 1
ATOM 1624 C C . VAL A 1 207 ? -19.585 -0.979 31.270 1.00 98.50 207 VAL A C 1
ATOM 1626 O O . VAL A 1 207 ? -18.375 -0.948 31.499 1.00 98.50 207 VAL A O 1
ATOM 1629 N N . ASP A 1 208 ? -20.311 -2.093 31.359 1.00 98.19 208 ASP A N 1
ATOM 1630 C CA . ASP A 1 208 ? -19.769 -3.386 31.791 1.00 98.19 208 ASP A CA 1
ATOM 1631 C C . ASP A 1 208 ? -18.606 -3.830 30.896 1.00 98.19 208 ASP A C 1
ATOM 1633 O O . ASP A 1 208 ? -17.519 -4.162 31.376 1.00 98.19 208 ASP A O 1
ATOM 1637 N N . THR A 1 209 ? -18.789 -3.732 29.576 1.00 98.25 209 THR A N 1
ATOM 1638 C CA . THR A 1 209 ? -17.744 -4.092 28.607 1.00 98.25 209 THR A CA 1
ATOM 1639 C C . THR A 1 209 ? -16.520 -3.176 28.738 1.00 98.25 209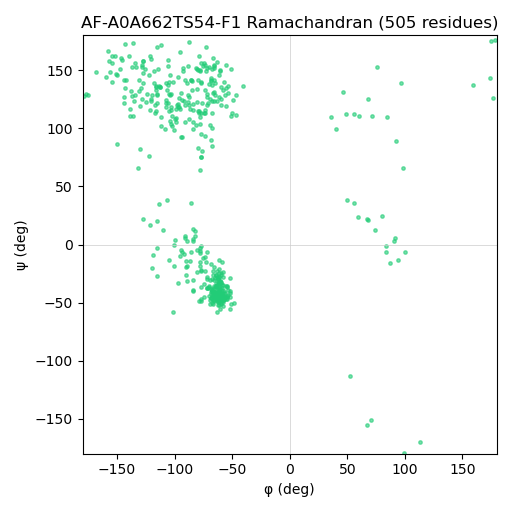 THR A C 1
ATOM 1641 O O . THR A 1 209 ? -15.384 -3.646 28.708 1.00 98.25 209 THR A O 1
ATOM 1644 N N . VAL A 1 210 ? -16.712 -1.864 28.915 1.00 98.38 210 VAL A N 1
ATOM 1645 C CA . VAL A 1 210 ? -15.605 -0.911 29.124 1.00 98.38 210 VAL A CA 1
ATOM 1646 C C . VAL A 1 210 ? -14.841 -1.217 30.410 1.00 98.38 210 VAL A C 1
ATOM 1648 O O . VAL A 1 210 ? -13.610 -1.176 30.411 1.00 98.38 210 VAL A O 1
ATOM 1651 N N . VAL A 1 211 ? -15.545 -1.544 31.492 1.00 98.06 211 VAL A N 1
ATOM 1652 C CA . VAL A 1 211 ? -14.936 -1.927 32.769 1.00 98.06 211 VAL A CA 1
ATOM 1653 C C . VAL A 1 211 ? -14.085 -3.188 32.609 1.00 98.06 211 VAL A C 1
ATOM 1655 O O . VAL A 1 211 ? -12.976 -3.245 33.143 1.00 98.06 211 VAL A O 1
ATOM 1658 N N . ASP A 1 212 ? -14.548 -4.177 31.849 1.00 96.81 212 ASP A N 1
ATOM 1659 C CA . ASP A 1 212 ? -13.773 -5.391 31.594 1.00 96.81 212 ASP A CA 1
ATOM 1660 C C . ASP A 1 212 ? -12.524 -5.122 30.749 1.00 96.81 212 ASP A C 1
ATOM 1662 O O . ASP A 1 212 ? -11.447 -5.629 31.077 1.00 96.81 212 ASP A O 1
ATOM 1666 N N . PHE A 1 213 ? -12.613 -4.248 29.743 1.00 97.44 213 PHE A N 1
ATOM 1667 C CA . PHE A 1 213 ? -11.434 -3.747 29.027 1.00 97.44 213 PHE A CA 1
ATOM 1668 C C . PHE A 1 213 ? -10.456 -3.045 29.975 1.00 97.44 213 PHE A C 1
ATOM 1670 O O . PHE A 1 213 ? -9.255 -3.315 29.935 1.00 97.44 213 PHE A O 1
ATOM 1677 N N . ALA A 1 214 ? -10.957 -2.177 30.855 1.00 97.12 214 ALA A N 1
ATOM 1678 C CA . ALA A 1 214 ? -10.140 -1.431 31.802 1.00 97.12 214 ALA A CA 1
ATOM 1679 C C . ALA A 1 214 ? -9.391 -2.355 32.772 1.00 97.12 214 ALA A C 1
ATOM 1681 O O . ALA A 1 214 ? -8.188 -2.181 32.948 1.00 97.12 214 ALA A O 1
ATOM 1682 N N . LYS A 1 215 ? -10.058 -3.372 33.341 1.00 95.31 215 LYS A N 1
ATOM 1683 C CA . LYS A 1 215 ? -9.445 -4.371 34.244 1.00 95.31 215 LYS A CA 1
ATOM 1684 C C . LYS A 1 215 ? -8.242 -5.085 33.626 1.00 95.31 215 LYS A C 1
ATOM 1686 O O . LYS A 1 215 ? -7.300 -5.404 34.343 1.00 95.31 215 LYS A O 1
ATOM 1691 N N . HIS A 1 216 ? -8.284 -5.350 32.322 1.00 93.00 216 HIS A N 1
ATOM 1692 C CA . HIS A 1 216 ? -7.190 -6.015 31.613 1.00 93.00 216 HIS A CA 1
ATOM 1693 C C . HIS A 1 216 ? -6.099 -5.034 31.179 1.00 93.00 216 HIS A C 1
ATOM 1695 O O . HIS A 1 216 ? -4.912 -5.357 31.226 1.00 93.00 216 HIS A O 1
ATOM 1701 N N . ALA A 1 217 ? -6.496 -3.843 30.730 1.00 94.31 217 ALA A N 1
ATOM 1702 C CA . ALA A 1 217 ? -5.588 -2.917 30.078 1.00 94.31 217 ALA A CA 1
ATOM 1703 C C . ALA A 1 217 ? -4.875 -1.960 31.037 1.00 94.31 217 ALA A C 1
ATOM 1705 O O . ALA A 1 217 ? -3.753 -1.570 30.722 1.00 94.31 217 ALA A O 1
ATOM 1706 N N . LEU A 1 218 ? -5.489 -1.563 32.156 1.00 95.44 218 LEU A N 1
ATOM 1707 C CA . LEU A 1 218 ? -4.948 -0.563 33.083 1.00 95.44 218 LEU A CA 1
ATOM 1708 C C . LEU A 1 218 ? -4.132 -1.183 34.216 1.00 95.44 218 LEU A C 1
ATOM 1710 O O . LEU A 1 218 ? -4.416 -2.277 34.705 1.00 95.44 218 LEU A O 1
ATOM 1714 N N . ARG A 1 219 ? -3.140 -0.428 34.684 1.00 95.25 219 ARG A N 1
ATOM 1715 C CA . ARG A 1 219 ? -2.331 -0.722 35.872 1.00 95.25 219 ARG A CA 1
ATOM 1716 C C . ARG A 1 219 ? -2.472 0.399 36.894 1.00 95.25 219 ARG A C 1
ATOM 1718 O O . ARG A 1 219 ? -2.840 1.519 36.554 1.00 95.25 219 ARG A O 1
ATOM 1725 N N . GLU A 1 220 ? -2.158 0.102 38.154 1.00 95.00 220 GLU A N 1
ATOM 1726 C CA . GLU A 1 220 ? -2.150 1.122 39.206 1.00 95.00 220 GLU A CA 1
ATOM 1727 C C . GLU A 1 220 ? -1.229 2.295 38.826 1.00 95.00 220 GLU A C 1
ATOM 1729 O O . GLU A 1 220 ? -0.111 2.094 38.352 1.00 95.00 220 GLU A O 1
ATOM 1734 N N . GLY A 1 221 ? -1.717 3.516 39.034 1.00 95.81 221 GLY A N 1
ATOM 1735 C CA . GLY A 1 221 ? -1.035 4.765 38.706 1.00 95.81 221 GLY A CA 1
ATOM 1736 C C . GLY A 1 221 ? -1.242 5.267 37.275 1.00 95.81 221 GLY A C 1
ATOM 1737 O O . GLY A 1 221 ? -0.997 6.446 37.046 1.00 95.81 221 GLY A O 1
ATOM 1738 N N . GLU A 1 222 ? -1.717 4.441 36.337 1.00 97.19 222 GLU A N 1
ATOM 1739 C CA . GLU A 1 222 ? -1.907 4.862 34.940 1.00 97.19 222 GLU A CA 1
ATOM 1740 C C . GLU A 1 222 ? -3.092 5.828 34.773 1.00 97.19 222 GLU A C 1
ATOM 1742 O O . GLU A 1 222 ? -4.070 5.808 35.540 1.00 97.19 222 GLU A O 1
ATOM 1747 N N . SER A 1 223 ? -2.988 6.680 33.753 1.00 97.88 223 SER A N 1
ATOM 1748 C CA . SER A 1 223 ? -4.058 7.564 33.306 1.00 97.88 223 SER A CA 1
ATOM 1749 C C . SER A 1 223 ? -4.899 6.923 32.197 1.00 97.88 223 SER A C 1
ATOM 1751 O O . SER A 1 223 ? -4.429 6.078 31.429 1.00 97.88 223 SER A O 1
ATOM 1753 N N . PHE A 1 224 ? -6.170 7.305 32.087 1.00 98.25 224 PHE A N 1
ATOM 1754 C CA . PHE A 1 224 ? -7.036 6.796 31.027 1.00 98.25 224 PHE A CA 1
ATOM 1755 C C . PHE A 1 224 ? -8.051 7.817 30.521 1.00 98.25 224 PHE A C 1
ATOM 1757 O O . PHE A 1 224 ? -8.442 8.748 31.229 1.00 98.25 224 PHE A O 1
ATOM 1764 N N . ALA A 1 225 ? -8.536 7.580 29.302 1.00 98.12 225 ALA A N 1
ATOM 1765 C CA . ALA A 1 225 ? -9.686 8.271 28.736 1.00 98.12 225 ALA A CA 1
ATOM 1766 C C . ALA A 1 225 ? -10.681 7.271 28.148 1.00 98.12 225 ALA A C 1
ATOM 1768 O O . ALA A 1 225 ? -10.296 6.307 27.482 1.00 98.12 225 ALA A O 1
ATOM 1769 N N . ILE A 1 226 ? -11.971 7.552 28.332 1.00 98.44 226 ILE A N 1
ATOM 1770 C CA . ILE A 1 226 ? -13.035 6.910 27.561 1.00 98.44 226 ILE A CA 1
ATOM 1771 C C . ILE A 1 226 ? -13.395 7.835 26.405 1.00 98.44 226 ILE A C 1
ATOM 1773 O O . ILE A 1 226 ? -13.735 9.002 26.614 1.00 98.44 226 ILE A O 1
ATOM 1777 N N . ARG A 1 227 ? -13.355 7.321 25.176 1.00 97.81 227 ARG A N 1
ATOM 1778 C CA . ARG A 1 227 ? -13.848 8.036 23.992 1.00 97.81 227 ARG A CA 1
ATOM 1779 C C . ARG A 1 227 ? -15.062 7.326 23.450 1.00 97.81 227 ARG A C 1
ATOM 1781 O O . ARG A 1 227 ? -15.059 6.114 23.297 1.00 97.81 227 ARG A O 1
ATOM 1788 N N . CYS A 1 228 ? -16.094 8.084 23.111 1.00 97.62 228 CYS A N 1
ATOM 1789 C CA . CYS A 1 228 ? -17.311 7.515 22.550 1.00 97.62 228 CYS A CA 1
ATOM 1790 C C . CYS A 1 228 ? -17.729 8.263 21.289 1.00 97.62 228 CYS A C 1
ATOM 1792 O O . CYS A 1 228 ? -17.812 9.493 21.282 1.00 97.62 228 CYS A O 1
ATOM 1794 N N . THR A 1 229 ? -18.027 7.503 20.238 1.00 95.56 229 THR A N 1
ATOM 1795 C CA . THR A 1 229 ? -18.707 7.985 19.033 1.00 95.56 229 THR A CA 1
ATOM 1796 C C . THR A 1 229 ? -20.047 7.275 18.903 1.00 95.56 229 THR A C 1
ATOM 1798 O O . THR A 1 229 ? -20.132 6.068 19.116 1.00 95.56 229 THR A O 1
ATOM 1801 N N . ARG A 1 230 ? -21.101 8.025 18.566 1.00 95.00 230 ARG A N 1
ATOM 1802 C CA . ARG A 1 230 ? -22.480 7.522 18.536 1.00 95.00 230 ARG A CA 1
ATOM 1803 C C . ARG A 1 230 ? -23.151 7.853 17.209 1.00 95.00 230 ARG A C 1
ATOM 1805 O O . ARG A 1 230 ? -23.058 8.976 16.717 1.00 95.00 230 ARG A O 1
ATOM 1812 N N . THR A 1 231 ? -23.838 6.882 16.621 1.00 92.69 231 THR A N 1
ATOM 1813 C CA . THR A 1 231 ? -24.694 7.053 15.439 1.00 92.69 231 THR A CA 1
ATOM 1814 C C . THR A 1 231 ? -25.984 6.257 15.634 1.00 92.69 231 THR A C 1
ATOM 1816 O O . THR A 1 231 ? -25.929 5.095 16.028 1.00 92.69 231 THR A O 1
ATOM 1819 N N . GLY A 1 232 ? -27.134 6.879 15.368 1.00 90.69 232 GLY A N 1
ATOM 1820 C CA . GLY A 1 232 ? -28.466 6.297 15.577 1.00 90.69 232 GLY A CA 1
ATOM 1821 C C . GLY A 1 232 ? -29.251 7.011 16.681 1.00 90.69 232 GLY A C 1
ATOM 1822 O O . GLY A 1 232 ? -28.827 8.058 17.180 1.00 90.69 232 GLY A O 1
ATOM 1823 N N . ASP A 1 233 ? -30.376 6.429 17.089 1.00 93.12 233 ASP A N 1
ATOM 1824 C CA . ASP A 1 233 ? -31.291 6.988 18.094 1.00 93.12 233 ASP A CA 1
ATOM 1825 C C . ASP A 1 233 ? -31.196 6.219 19.421 1.00 93.12 233 ASP A C 1
ATOM 1827 O O . ASP A 1 233 ? -31.310 4.997 19.433 1.00 93.12 233 ASP A O 1
ATOM 1831 N N . HIS A 1 234 ? -30.866 6.920 20.508 1.00 95.62 234 HIS A N 1
ATOM 1832 C CA . HIS A 1 234 ? -30.561 6.339 21.822 1.00 95.62 234 HIS A CA 1
ATOM 1833 C C . HIS A 1 234 ? -31.005 7.303 22.928 1.00 95.62 234 HIS A C 1
ATOM 1835 O O . HIS A 1 234 ? -30.929 8.518 22.749 1.00 95.62 234 HIS A O 1
ATOM 1841 N N . SER A 1 235 ? -31.370 6.772 24.097 1.00 95.56 235 SER A N 1
ATOM 1842 C CA . SER A 1 235 ? -31.757 7.560 25.280 1.00 95.56 235 SER A CA 1
ATOM 1843 C C . SER A 1 235 ? -30.592 8.281 25.974 1.00 95.56 235 SER A C 1
ATOM 1845 O O . SER A 1 235 ? -30.822 9.057 26.896 1.00 95.56 235 SER A O 1
ATOM 1847 N N . PHE A 1 236 ? -29.354 8.039 25.538 1.00 96.50 236 PHE A N 1
ATOM 1848 C CA . PHE A 1 236 ? -28.136 8.605 26.110 1.00 96.50 236 PHE A CA 1
ATOM 1849 C C . PHE A 1 236 ? -27.261 9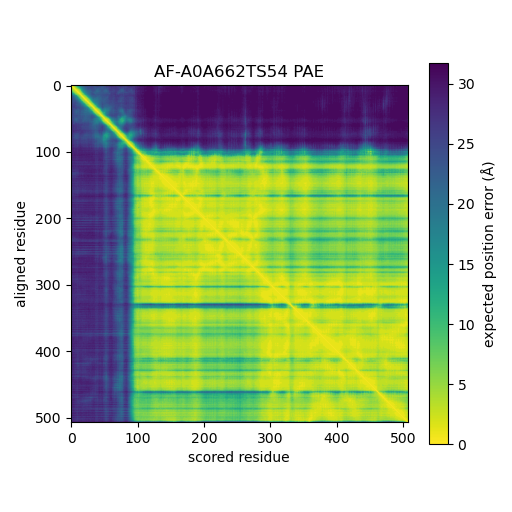.271 25.040 1.00 96.50 236 PHE A C 1
ATOM 1851 O O . PHE A 1 236 ? -27.312 8.962 23.842 1.00 96.50 236 PHE A O 1
ATOM 1858 N N . THR A 1 237 ? -26.402 10.185 25.478 1.00 97.25 237 THR A N 1
ATOM 1859 C CA . THR A 1 237 ? -25.401 10.857 24.646 1.00 97.25 237 THR A CA 1
ATOM 1860 C C . THR A 1 237 ? -24.041 10.160 24.723 1.00 97.25 237 THR A C 1
ATOM 1862 O O . THR A 1 237 ? -23.765 9.363 25.615 1.00 97.25 237 THR A O 1
ATOM 1865 N N . SER A 1 238 ? -23.132 10.485 23.799 1.00 97.06 238 SER A N 1
ATOM 1866 C CA . SER A 1 238 ? -21.745 10.008 23.888 1.00 97.06 238 SER A CA 1
ATOM 1867 C C . SER A 1 238 ? -21.036 10.505 25.149 1.00 97.06 238 SER A C 1
ATOM 1869 O O . SER A 1 238 ? -20.132 9.833 25.632 1.00 97.06 238 SER A O 1
ATOM 1871 N N . ILE A 1 239 ? -21.438 11.664 25.679 1.00 97.44 239 ILE A N 1
ATOM 1872 C CA . ILE A 1 239 ? -20.893 12.224 26.919 1.00 97.44 239 ILE A CA 1
ATOM 1873 C C . ILE A 1 239 ? -21.361 11.398 28.121 1.00 97.44 239 ILE A C 1
ATOM 1875 O O . ILE A 1 239 ? -20.566 11.159 29.026 1.00 97.44 239 ILE A O 1
ATOM 1879 N N . ASP A 1 240 ? -22.605 10.916 28.113 1.00 98.00 240 ASP A N 1
ATOM 1880 C CA . ASP A 1 240 ? -23.129 10.071 29.192 1.00 98.00 240 ASP A CA 1
ATOM 1881 C C . ASP A 1 240 ? -22.356 8.751 29.275 1.00 98.00 240 ASP A C 1
ATOM 1883 O O . ASP A 1 240 ? -21.916 8.378 30.358 1.00 98.00 240 ASP A O 1
ATOM 1887 N N . VAL A 1 241 ? -22.059 8.119 28.129 1.00 98.12 241 VAL A N 1
ATOM 1888 C CA . VAL A 1 241 ? -21.182 6.931 28.073 1.00 98.12 241 VAL A CA 1
ATOM 1889 C C . VAL A 1 241 ? -19.807 7.225 28.673 1.00 98.12 241 VAL A C 1
ATOM 1891 O O . VAL A 1 241 ? -19.305 6.443 29.472 1.00 98.12 241 VAL A O 1
ATOM 1894 N N . GLN A 1 242 ? -19.186 8.348 28.298 1.00 98.31 242 GLN A N 1
ATOM 1895 C CA . GLN A 1 242 ? -17.849 8.708 28.786 1.00 98.31 242 GLN A CA 1
AT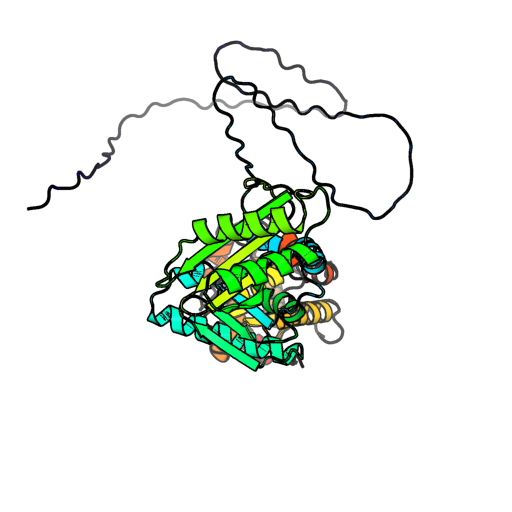OM 1896 C C . GLN A 1 242 ? -17.835 8.938 30.301 1.00 98.31 242 GLN A C 1
ATOM 1898 O O . GLN A 1 242 ? -16.908 8.496 30.977 1.00 98.31 242 GLN A O 1
ATOM 1903 N N . ARG A 1 243 ? -18.859 9.617 30.835 1.00 98.19 243 ARG A N 1
ATOM 1904 C CA . ARG A 1 243 ? -18.982 9.902 32.270 1.00 98.19 243 ARG A CA 1
ATOM 1905 C C . ARG A 1 243 ? -19.266 8.645 33.075 1.00 98.19 243 ARG A C 1
ATOM 1907 O O . ARG A 1 243 ? -18.558 8.403 34.047 1.00 98.19 243 ARG A O 1
ATOM 1914 N N . GLU A 1 244 ? -20.273 7.871 32.677 1.00 98.31 244 GLU A N 1
ATOM 1915 C CA . GLU A 1 244 ? -20.705 6.705 33.446 1.00 98.31 244 GLU A CA 1
ATOM 1916 C C . GLU A 1 244 ? -19.631 5.621 33.420 1.00 98.31 244 GLU A C 1
ATOM 1918 O O . GLU A 1 244 ? -19.152 5.210 34.471 1.00 98.31 244 GLU A O 1
ATOM 1923 N N . ALA A 1 245 ? -19.123 5.264 32.236 1.00 98.25 245 ALA A N 1
ATOM 1924 C CA . ALA A 1 245 ? -18.058 4.273 32.137 1.00 98.25 245 ALA A CA 1
ATOM 1925 C C . ALA A 1 245 ? -16.768 4.746 32.829 1.00 98.25 245 ALA A C 1
ATOM 1927 O O . ALA A 1 245 ? -16.110 3.966 33.514 1.00 98.25 245 ALA A O 1
ATOM 1928 N N . GLY A 1 246 ? -16.421 6.034 32.709 1.00 98.06 246 GLY A N 1
ATOM 1929 C CA . GLY A 1 246 ? -15.278 6.611 33.419 1.00 98.06 246 GLY A CA 1
ATOM 1930 C C . GLY A 1 246 ? -15.422 6.524 34.940 1.00 98.06 246 GLY A C 1
ATOM 1931 O O . GLY A 1 246 ? -14.468 6.159 35.629 1.00 98.06 246 GLY A O 1
ATOM 1932 N N . ARG A 1 247 ? -16.620 6.798 35.470 1.00 98.25 247 ARG A N 1
ATOM 1933 C CA . ARG A 1 247 ? -16.936 6.639 36.892 1.00 98.25 247 ARG A CA 1
ATOM 1934 C C . ARG A 1 247 ? -16.809 5.180 37.328 1.00 98.25 247 ARG A C 1
ATOM 1936 O O . ARG A 1 247 ? -16.104 4.914 38.298 1.00 98.25 247 ARG A O 1
ATOM 1943 N N . SER A 1 248 ? -17.416 4.245 36.600 1.00 98.25 248 SER A N 1
ATOM 1944 C CA . SER A 1 248 ? -17.364 2.817 36.933 1.00 98.25 248 SER A CA 1
ATOM 1945 C C . SER A 1 248 ? -15.932 2.277 36.934 1.00 98.25 248 SER A C 1
ATOM 1947 O O . SER A 1 248 ? -15.566 1.511 37.825 1.00 98.25 248 SER A O 1
ATOM 1949 N N . VAL A 1 249 ? -15.083 2.721 35.998 1.00 98.25 249 VAL A N 1
ATOM 1950 C CA . VAL A 1 249 ? -13.652 2.380 35.998 1.00 98.25 249 VAL A CA 1
ATOM 1951 C C . VAL A 1 249 ? -12.957 2.920 37.253 1.00 98.25 249 VAL A C 1
ATOM 1953 O O . VAL A 1 249 ? -12.258 2.168 37.929 1.00 98.25 249 VAL A O 1
ATOM 1956 N N . LEU A 1 250 ? -13.174 4.186 37.626 1.00 98.06 250 LEU A N 1
ATOM 1957 C CA . LEU A 1 250 ? -12.594 4.746 38.856 1.00 98.06 250 LEU A CA 1
ATOM 1958 C C . LEU A 1 250 ? -13.029 3.975 40.110 1.00 98.06 250 LEU A C 1
ATOM 1960 O O . LEU A 1 250 ? -12.198 3.727 40.987 1.00 98.06 250 LEU A O 1
ATOM 1964 N N . ASP A 1 251 ? -14.300 3.588 40.191 1.00 97.69 251 ASP A N 1
ATOM 1965 C CA . ASP A 1 251 ? -14.861 2.879 41.342 1.00 97.69 251 ASP A CA 1
ATOM 1966 C C . ASP A 1 251 ? -14.278 1.458 41.464 1.00 97.69 251 ASP A C 1
ATOM 1968 O O . ASP A 1 251 ? -13.801 1.073 42.536 1.00 97.69 251 ASP A O 1
ATOM 1972 N N . VAL A 1 252 ? -14.204 0.708 40.356 1.00 97.25 252 VAL A N 1
ATOM 1973 C CA . VAL A 1 252 ? -13.621 -0.650 40.315 1.00 97.25 252 VAL A CA 1
ATOM 1974 C C . VAL A 1 252 ? -12.145 -0.647 40.709 1.00 97.25 252 VAL A C 1
ATOM 1976 O O . VAL A 1 252 ? -11.695 -1.517 41.458 1.00 97.25 252 VAL A O 1
ATOM 1979 N N . PHE A 1 253 ? -11.392 0.357 40.264 1.00 97.12 253 PHE A N 1
ATOM 1980 C CA . PHE A 1 253 ? -9.980 0.514 40.610 1.00 97.12 253 PHE A CA 1
ATOM 1981 C C . PHE A 1 253 ? -9.755 1.222 41.950 1.00 97.12 253 PHE A C 1
ATOM 1983 O O . PHE A 1 253 ? -8.609 1.505 42.302 1.00 97.12 253 PHE A O 1
ATOM 1990 N N . LYS A 1 254 ? -10.813 1.532 42.715 1.00 96.62 254 LYS A N 1
ATOM 1991 C CA . LYS A 1 254 ? -10.734 2.268 43.990 1.00 96.62 254 LYS A CA 1
ATOM 1992 C C . LYS A 1 254 ? -9.906 3.555 43.867 1.00 96.62 254 LYS A C 1
ATOM 1994 O O . LYS A 1 254 ? -9.137 3.895 44.764 1.00 96.62 254 LYS A O 1
ATOM 1999 N N . ARG A 1 255 ? -10.039 4.244 42.727 1.00 93.69 255 ARG A N 1
ATOM 2000 C CA . ARG A 1 255 ? -9.317 5.478 42.362 1.00 93.69 255 ARG A CA 1
ATOM 2001 C C . ARG A 1 255 ? -7.788 5.346 42.334 1.00 93.69 255 ARG A C 1
ATOM 2003 O O . ARG A 1 255 ? -7.086 6.343 42.463 1.00 93.69 255 ARG A O 1
ATOM 2010 N N . LYS A 1 256 ? -7.264 4.131 42.143 1.00 96.38 256 LYS A N 1
ATOM 2011 C CA . LYS A 1 256 ? -5.830 3.882 41.909 1.00 96.38 256 LYS A CA 1
ATOM 2012 C C . LYS A 1 256 ? -5.378 4.185 40.477 1.00 96.38 256 LYS A C 1
ATOM 2014 O O . LYS A 1 256 ? -4.199 4.061 40.176 1.00 96.38 256 LYS A O 1
ATOM 2019 N N . VAL A 1 257 ? -6.307 4.565 39.609 1.00 98.00 257 VAL A N 1
ATOM 2020 C CA . VAL A 1 257 ? -6.086 5.101 38.259 1.00 98.00 257 VAL A CA 1
ATOM 2021 C C . VAL A 1 257 ? -6.723 6.486 38.190 1.00 98.00 257 VAL A C 1
ATOM 2023 O O . VAL A 1 257 ? -7.566 6.818 39.031 1.00 98.00 257 VAL A O 1
ATOM 2026 N N . HIS A 1 258 ? -6.348 7.295 37.204 1.00 97.19 258 HIS A N 1
ATOM 2027 C CA . HIS A 1 258 ? -6.852 8.663 37.076 1.00 97.19 258 HIS A CA 1
ATOM 2028 C C . HIS A 1 258 ? -7.280 8.993 35.645 1.00 97.19 258 HIS A C 1
ATOM 2030 O O . HIS A 1 258 ? -6.852 8.354 34.692 1.00 97.19 258 HIS A O 1
ATOM 2036 N N . VAL A 1 259 ? -8.171 9.974 35.493 1.00 97.94 259 VAL A N 1
ATOM 2037 C CA . VAL A 1 259 ? -8.646 10.406 34.174 1.00 97.94 259 VAL A CA 1
ATOM 2038 C C . VAL A 1 259 ? -7.720 11.490 33.637 1.00 97.94 259 VAL A C 1
ATOM 2040 O O . VAL A 1 259 ? -7.499 12.489 34.320 1.00 97.94 259 VAL A O 1
ATOM 2043 N N . ASP A 1 260 ? -7.250 11.314 32.406 1.00 97.81 260 ASP A N 1
ATOM 2044 C CA . ASP A 1 260 ? -6.553 12.336 31.624 1.00 97.81 260 ASP A CA 1
ATOM 2045 C C . ASP A 1 260 ? -7.206 12.407 30.240 1.00 97.81 260 ASP A C 1
ATOM 2047 O O . ASP A 1 260 ? -7.277 11.414 29.522 1.00 97.81 260 ASP A O 1
ATOM 2051 N N . LEU A 1 261 ? -7.752 13.570 29.881 1.00 96.00 261 LEU A N 1
ATOM 2052 C CA . LEU A 1 261 ? -8.453 13.767 28.611 1.00 96.00 261 LEU A CA 1
ATOM 2053 C C . LEU A 1 261 ? -7.549 14.322 27.505 1.00 96.00 261 LEU A C 1
ATOM 2055 O O . LEU A 1 261 ? -8.019 14.423 26.366 1.00 96.00 261 LEU A O 1
ATOM 2059 N N . GLU A 1 262 ? -6.308 14.684 27.817 1.00 93.94 262 GLU A N 1
ATOM 2060 C CA . GLU A 1 262 ? -5.341 15.263 26.886 1.00 93.94 262 GLU A CA 1
ATOM 2061 C C . GLU A 1 262 ? -4.332 14.205 26.428 1.00 93.94 262 GLU A C 1
ATOM 2063 O O . GLU A 1 262 ? -4.280 13.904 25.234 1.00 93.94 262 GLU A O 1
ATOM 2068 N N . GLU A 1 263 ? -3.602 13.584 27.361 1.00 94.00 263 GLU A N 1
ATOM 2069 C CA . GLU A 1 263 ? -2.549 12.597 27.069 1.00 94.00 263 GLU A CA 1
ATOM 2070 C C . GLU A 1 263 ? -2.686 11.315 27.923 1.00 94.00 263 GLU A C 1
ATOM 2072 O O . GLU A 1 263 ? -1.821 11.008 28.743 1.00 94.00 263 GLU A O 1
ATOM 2077 N N . PRO A 1 264 ? -3.757 10.517 27.733 1.00 95.38 264 PRO A N 1
ATOM 2078 C CA . PRO A 1 264 ? -3.961 9.292 28.502 1.00 95.38 264 PRO A CA 1
ATOM 2079 C C . PRO A 1 264 ? -2.934 8.195 28.172 1.00 95.38 264 PRO A C 1
ATOM 2081 O O . PRO A 1 264 ? -2.623 7.958 27.001 1.00 95.38 264 PRO A O 1
ATOM 2084 N N . ASP A 1 265 ? -2.505 7.427 29.181 1.00 94.56 265 ASP A N 1
ATOM 2085 C CA . ASP A 1 265 ? -1.693 6.215 28.985 1.00 94.56 265 ASP A CA 1
ATOM 2086 C C . ASP A 1 265 ? -2.473 5.137 28.215 1.00 94.56 265 ASP A C 1
ATOM 2088 O O . ASP A 1 265 ? -1.903 4.378 27.419 1.00 94.56 265 ASP A O 1
ATOM 2092 N N . VAL A 1 266 ? -3.786 5.052 28.460 1.00 95.00 266 VAL A N 1
ATOM 2093 C CA . VAL A 1 266 ? -4.699 4.127 27.779 1.00 95.00 266 VAL A CA 1
ATOM 2094 C C . VAL A 1 266 ? -5.986 4.836 27.367 1.00 95.00 266 VAL A C 1
ATOM 2096 O O . VAL A 1 266 ? -6.735 5.361 28.188 1.00 95.00 266 VAL A O 1
ATOM 2099 N N . GLU A 1 267 ? -6.290 4.781 26.074 1.00 96.19 267 GLU A N 1
ATOM 2100 C CA . GLU A 1 267 ? -7.563 5.242 25.528 1.00 96.19 267 GLU A CA 1
ATOM 2101 C C . GLU A 1 267 ? -8.461 4.038 25.205 1.00 96.19 267 GLU A C 1
ATOM 2103 O O . GLU A 1 267 ? -8.132 3.221 24.338 1.00 96.19 267 GLU A O 1
ATOM 2108 N N . ILE A 1 268 ? -9.592 3.927 25.911 1.00 97.81 268 ILE A N 1
ATOM 2109 C CA . ILE A 1 268 ? -10.632 2.930 25.634 1.00 97.81 268 ILE A CA 1
ATOM 2110 C C . ILE A 1 268 ? -11.704 3.602 24.784 1.00 97.81 268 ILE A C 1
ATOM 2112 O O . ILE A 1 268 ? -12.319 4.597 25.176 1.00 97.81 268 ILE A O 1
ATOM 2116 N N . GLU A 1 269 ? -11.933 3.056 23.599 1.00 98.00 269 GLU A N 1
ATOM 2117 C CA . GLU A 1 269 ? -12.843 3.625 22.622 1.00 98.00 269 GLU A CA 1
ATOM 2118 C C . GLU A 1 269 ? -14.129 2.807 22.505 1.00 98.00 269 GLU A C 1
ATOM 2120 O O . GLU A 1 269 ? -14.113 1.577 22.449 1.00 98.00 269 GLU A O 1
ATOM 2125 N N . VAL A 1 270 ? -15.247 3.520 22.390 1.00 98.31 270 VAL A N 1
ATOM 2126 C CA . VAL A 1 270 ? -16.586 2.981 22.179 1.00 98.31 270 VAL A CA 1
ATOM 2127 C C . VAL A 1 270 ? -17.149 3.538 20.870 1.00 98.31 270 VAL A C 1
ATOM 2129 O O . VAL A 1 270 ? -17.253 4.753 20.669 1.00 98.31 270 VAL A O 1
ATOM 2132 N N . GLU A 1 271 ? -17.540 2.653 19.959 1.00 96.38 271 GLU A N 1
ATOM 2133 C CA . GLU A 1 271 ? -18.290 3.002 18.750 1.00 96.38 271 GLU A CA 1
ATOM 2134 C C . GLU A 1 271 ? -19.706 2.427 18.849 1.00 96.38 271 GLU A C 1
ATOM 2136 O O . GLU A 1 271 ? -19.919 1.237 18.631 1.00 96.38 271 GLU A O 1
ATOM 2141 N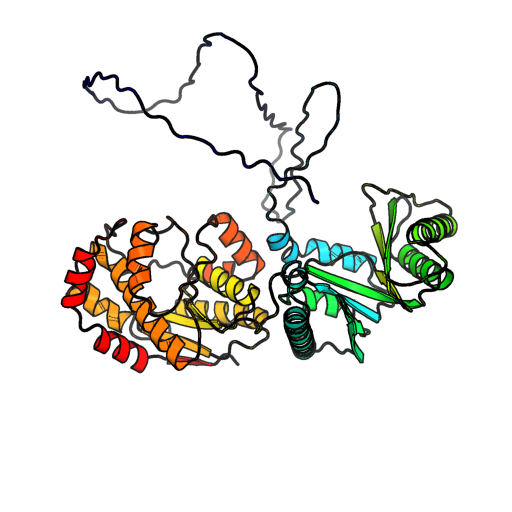 N . VAL A 1 272 ? -20.679 3.281 19.171 1.00 96.50 272 VAL A N 1
ATOM 2142 C CA . VAL A 1 272 ? -22.102 2.928 19.223 1.00 96.50 272 VAL A CA 1
ATOM 2143 C C . VAL A 1 272 ? -22.738 3.207 17.864 1.00 96.50 272 VAL A C 1
ATOM 2145 O O . VAL A 1 272 ? -22.695 4.337 17.363 1.00 96.50 272 VAL A O 1
ATOM 2148 N N . ARG A 1 273 ? -23.345 2.186 17.259 1.00 92.38 273 ARG A N 1
ATOM 2149 C CA . ARG A 1 273 ? -24.055 2.289 15.982 1.00 92.38 273 ARG A CA 1
ATOM 2150 C C . ARG A 1 273 ? -25.355 1.500 15.995 1.00 92.38 273 ARG A C 1
ATOM 2152 O O . ARG A 1 273 ? -25.347 0.269 16.001 1.00 92.38 273 ARG A O 1
ATOM 2159 N N . GLU A 1 274 ? -26.463 2.218 15.857 1.00 91.00 274 GLU A N 1
ATOM 2160 C CA . GLU A 1 274 ? -27.808 1.642 15.821 1.00 91.00 274 GLU A CA 1
ATOM 2161 C C . GLU A 1 274 ? -28.058 0.727 17.033 1.00 91.00 274 GLU A C 1
ATOM 2163 O O . GLU A 1 274 ? -28.087 1.189 18.163 1.00 91.00 274 GLU A O 1
ATOM 2168 N N . LYS A 1 275 ? -28.213 -0.583 16.825 1.00 92.88 275 LYS A N 1
ATOM 2169 C CA . LYS A 1 275 ? -28.530 -1.546 17.890 1.00 92.88 275 LYS A CA 1
ATOM 2170 C C . LYS A 1 275 ? -27.305 -2.183 18.552 1.00 92.88 275 LYS A C 1
ATOM 2172 O O . LYS A 1 275 ? -27.459 -3.147 19.295 1.00 92.88 275 LYS A O 1
ATOM 2177 N N . ARG A 1 276 ? -26.091 -1.742 18.210 1.00 95.00 276 ARG A N 1
ATOM 2178 C CA . ARG A 1 276 ? -24.848 -2.400 18.641 1.00 95.00 276 ARG A CA 1
ATOM 2179 C C . ARG A 1 276 ? -23.796 -1.395 19.072 1.00 95.00 276 ARG A C 1
ATOM 2181 O O . ARG A 1 276 ? -23.757 -0.274 18.564 1.00 95.00 276 ARG A O 1
ATOM 2188 N N . ALA A 1 277 ? -22.913 -1.822 19.959 1.00 97.19 277 ALA A N 1
ATOM 2189 C CA . ALA A 1 277 ? -21.738 -1.069 20.351 1.00 97.19 277 ALA A CA 1
ATOM 2190 C C . ALA A 1 277 ? -20.483 -1.932 20.226 1.00 97.19 277 ALA A C 1
ATOM 2192 O O . ALA A 1 277 ? -20.536 -3.158 20.295 1.00 97.19 277 ALA A O 1
ATOM 2193 N N . PHE A 1 278 ? -19.349 -1.275 20.009 1.00 97.88 278 PHE A N 1
ATOM 2194 C CA . PHE A 1 278 ? -18.052 -1.926 19.905 1.00 97.88 278 PHE A CA 1
ATOM 2195 C C . PHE A 1 278 ? -17.069 -1.243 20.838 1.00 97.88 278 PHE A C 1
ATOM 2197 O O . PHE A 1 278 ? -16.871 -0.032 20.717 1.00 97.88 278 PHE A O 1
ATOM 2204 N N . VAL A 1 279 ? -16.438 -2.018 21.716 1.00 98.44 279 VAL A N 1
ATOM 2205 C CA . VAL A 1 279 ? -15.388 -1.540 22.621 1.00 98.44 279 VAL A CA 1
ATOM 2206 C C . VAL A 1 279 ? -14.040 -2.053 22.128 1.00 98.44 279 VAL A C 1
ATOM 2208 O O . VAL A 1 279 ? -13.911 -3.218 21.744 1.00 98.44 279 VAL A O 1
ATOM 2211 N N . PHE A 1 280 ? -13.045 -1.172 22.060 1.00 97.56 280 PHE A N 1
ATOM 2212 C CA . PHE A 1 280 ? -11.700 -1.509 21.601 1.00 97.56 280 PHE A CA 1
ATOM 2213 C C . PHE A 1 280 ? -10.649 -0.567 22.193 1.00 97.56 280 PHE A C 1
ATOM 2215 O O . PHE A 1 280 ? -10.960 0.532 22.644 1.00 97.56 280 PHE A O 1
ATOM 2222 N N . ILE A 1 281 ? -9.384 -0.989 22.145 1.00 95.25 281 ILE A N 1
ATOM 2223 C CA . ILE A 1 281 ? -8.231 -0.154 22.499 1.00 95.25 281 ILE A CA 1
ATOM 2224 C C . ILE A 1 281 ? -7.322 -0.059 21.282 1.00 95.25 281 ILE A C 1
ATOM 2226 O O . ILE A 1 281 ? -6.883 -1.067 20.726 1.00 95.25 281 ILE A O 1
ATOM 2230 N N . GLY A 1 282 ? -7.031 1.176 20.885 1.00 86.88 282 GLY A N 1
ATOM 2231 C CA . GLY A 1 282 ? -6.111 1.482 19.803 1.00 86.88 282 GLY A CA 1
ATOM 2232 C C . GLY A 1 282 ? -6.662 1.246 18.394 1.00 86.88 282 GLY A C 1
ATOM 2233 O O . GLY A 1 282 ? -7.533 0.416 18.104 1.00 86.88 282 GLY A O 1
ATOM 2234 N N . ARG A 1 283 ? -6.101 2.011 17.459 1.00 90.94 283 ARG A N 1
ATOM 2235 C CA . ARG A 1 283 ? -6.401 1.937 16.029 1.00 90.94 283 ARG A CA 1
ATOM 2236 C C . ARG A 1 283 ? -5.112 1.627 15.298 1.00 90.94 283 ARG A C 1
ATOM 2238 O O . ARG A 1 283 ? -4.202 2.446 15.296 1.00 90.94 283 ARG A O 1
ATOM 2245 N N . LEU A 1 284 ? -5.042 0.469 14.653 1.00 91.81 284 LEU A N 1
ATOM 2246 C CA . LEU A 1 284 ? -3.874 0.066 13.877 1.00 91.81 284 LEU A CA 1
ATOM 2247 C C . LEU A 1 284 ? -3.905 0.785 12.527 1.00 91.81 284 LEU A C 1
ATOM 2249 O O . LEU A 1 284 ? -4.821 0.509 11.741 1.00 91.81 284 LEU A O 1
ATOM 2253 N N . PRO A 1 285 ? -2.943 1.677 12.220 1.00 92.19 285 PRO A N 1
ATOM 2254 C CA . PRO A 1 285 ? -2.897 2.356 10.930 1.00 92.19 285 PRO A CA 1
ATOM 2255 C C . PRO A 1 285 ? -2.780 1.344 9.790 1.00 92.19 285 PRO A C 1
ATOM 2257 O O . PRO A 1 285 ? -2.008 0.384 9.881 1.00 92.19 285 PRO A O 1
ATOM 2260 N N . ALA A 1 286 ? -3.553 1.548 8.730 1.00 93.00 286 ALA A N 1
ATOM 2261 C CA . ALA A 1 286 ? -3.588 0.678 7.561 1.00 93.00 286 ALA A CA 1
ATOM 2262 C C . ALA A 1 286 ? -3.007 1.375 6.319 1.00 93.00 286 ALA A C 1
ATOM 2264 O O . ALA A 1 286 ? -2.723 2.571 6.332 1.00 93.00 286 ALA A O 1
ATOM 2265 N N . ALA A 1 287 ? -2.834 0.625 5.229 1.00 92.62 287 ALA A N 1
ATOM 2266 C CA . ALA A 1 287 ? -2.118 1.078 4.033 1.00 92.62 287 ALA A CA 1
ATOM 2267 C C . ALA A 1 287 ? -2.737 2.306 3.318 1.00 92.62 287 ALA A C 1
ATOM 2269 O O . ALA A 1 287 ? -2.098 2.924 2.459 1.00 92.62 287 ALA A O 1
ATOM 2270 N N . GLY A 1 288 ? -3.974 2.697 3.635 1.00 93.50 288 GLY A N 1
ATOM 2271 C CA . GLY A 1 288 ? -4.665 3.813 2.991 1.00 93.50 288 GLY A CA 1
ATOM 2272 C C . GLY A 1 288 ? -4.982 3.533 1.521 1.00 93.50 288 GLY A C 1
ATOM 2273 O O . GLY A 1 288 ? -5.097 2.384 1.098 1.00 93.50 288 GLY A O 1
ATOM 2274 N N . GLY A 1 289 ? -5.129 4.586 0.717 1.00 93.88 289 GLY A N 1
ATOM 2275 C CA . GLY A 1 289 ? -5.373 4.455 -0.721 1.00 93.88 289 GLY A CA 1
ATOM 2276 C C . GLY A 1 289 ? -6.763 3.915 -1.067 1.00 93.88 289 GLY A C 1
ATOM 2277 O O . GLY A 1 289 ? -7.719 4.129 -0.323 1.00 93.88 289 GLY A O 1
ATOM 2278 N N . ASN A 1 290 ? -6.877 3.225 -2.202 1.00 96.31 290 ASN A N 1
ATOM 2279 C CA . ASN A 1 290 ? -8.125 2.705 -2.758 1.00 96.31 290 ASN A CA 1
ATOM 2280 C C . ASN A 1 290 ? -8.099 1.171 -2.851 1.00 96.31 290 ASN A C 1
ATOM 2282 O O . ASN A 1 290 ? -7.036 0.597 -3.082 1.00 96.31 290 ASN A O 1
ATOM 2286 N N . PRO A 1 291 ? -9.253 0.489 -2.735 1.00 96.88 291 PRO A N 1
ATOM 2287 C CA . PRO A 1 291 ? -9.299 -0.968 -2.788 1.00 96.88 291 PRO A CA 1
ATOM 2288 C C . PRO A 1 291 ? -8.718 -1.526 -4.091 1.00 96.88 291 PRO A C 1
ATOM 2290 O O . PRO A 1 291 ? -9.079 -1.087 -5.181 1.00 96.88 291 PRO A O 1
ATOM 2293 N N . LEU A 1 292 ? -7.853 -2.537 -3.993 1.00 97.06 292 LEU A N 1
ATOM 2294 C CA . LEU A 1 292 ? -7.252 -3.177 -5.164 1.00 97.06 292 LEU A CA 1
ATOM 2295 C C . LEU A 1 292 ? -8.316 -3.661 -6.171 1.00 97.06 292 LEU A C 1
ATOM 2297 O O . LEU A 1 292 ? -9.283 -4.356 -5.824 1.00 97.06 292 LEU A O 1
ATOM 2301 N N . GLY A 1 293 ? -8.114 -3.295 -7.434 1.00 96.25 293 GLY A N 1
ATOM 2302 C CA . GLY A 1 293 ? -8.947 -3.651 -8.577 1.00 96.25 293 GLY A CA 1
ATOM 2303 C C . GLY A 1 293 ? -10.086 -2.678 -8.893 1.00 96.25 293 GLY A C 1
ATOM 2304 O O . GLY A 1 293 ? -10.854 -2.989 -9.797 1.00 96.25 293 GLY A O 1
ATOM 2305 N N . VAL A 1 294 ? -10.238 -1.556 -8.175 1.00 96.62 294 VAL A N 1
ATOM 2306 C CA . VAL A 1 294 ? -11.227 -0.515 -8.539 1.00 96.62 294 VAL A CA 1
ATOM 2307 C C . VAL A 1 294 ? -10.765 0.361 -9.704 1.00 96.62 294 VAL A C 1
ATOM 2309 O O . VAL A 1 294 ? -11.598 0.974 -10.365 1.00 96.62 294 VAL A O 1
ATOM 2312 N N . ALA A 1 295 ? -9.454 0.433 -9.947 1.00 96.12 295 ALA A N 1
ATOM 2313 C CA . ALA A 1 295 ? -8.867 1.167 -11.059 1.00 96.12 295 ALA A CA 1
ATOM 2314 C C . ALA A 1 295 ? -8.371 0.205 -12.147 1.00 96.12 295 ALA A C 1
ATOM 2316 O O . ALA A 1 295 ? -8.118 -0.980 -11.899 1.00 96.12 295 ALA A O 1
ATOM 2317 N N . ALA A 1 296 ? -8.231 0.728 -13.364 1.00 97.00 296 ALA A N 1
ATOM 2318 C CA . ALA A 1 296 ? -7.754 -0.040 -14.504 1.00 97.00 296 ALA A CA 1
ATOM 2319 C C . ALA A 1 296 ? -6.328 -0.589 -14.274 1.00 97.00 296 ALA A C 1
ATOM 2321 O O . ALA A 1 296 ? -5.536 0.038 -13.558 1.00 97.00 296 ALA A O 1
ATOM 2322 N N . PRO A 1 297 ? -5.988 -1.754 -14.856 1.00 98.19 297 PRO A N 1
ATOM 2323 C CA . PRO A 1 297 ? -4.655 -2.325 -14.732 1.00 98.19 297 PRO A CA 1
ATOM 2324 C C . PRO A 1 297 ? -3.602 -1.484 -15.462 1.00 98.19 297 PRO A C 1
ATOM 2326 O O . PRO A 1 297 ? -3.897 -0.846 -16.473 1.00 98.19 297 PRO A O 1
ATOM 2329 N N . LEU A 1 298 ? -2.366 -1.531 -14.967 1.00 98.69 298 LEU A N 1
ATOM 2330 C CA . LEU A 1 298 ? -1.208 -0.818 -15.511 1.00 98.69 298 LEU A CA 1
ATOM 2331 C C . LEU A 1 298 ? -0.061 -1.791 -15.804 1.00 98.69 298 LEU A C 1
ATOM 2333 O O . LEU A 1 298 ? 0.101 -2.792 -15.108 1.00 98.69 298 LEU A O 1
ATOM 2337 N N . VAL A 1 299 ? 0.781 -1.484 -16.788 1.00 98.75 299 VAL A N 1
ATOM 2338 C CA . VAL A 1 299 ? 2.090 -2.140 -16.934 1.00 98.75 299 VAL A CA 1
ATOM 2339 C C . VAL A 1 299 ? 3.091 -1.419 -16.034 1.00 98.75 299 VAL A C 1
ATOM 2341 O O . VAL A 1 299 ? 3.304 -0.218 -16.178 1.00 98.75 299 VAL A O 1
ATOM 2344 N N . ALA A 1 300 ? 3.702 -2.134 -15.092 1.00 98.69 300 ALA A N 1
ATOM 2345 C CA . ALA A 1 300 ? 4.674 -1.561 -14.165 1.00 98.69 300 ALA A CA 1
ATOM 2346 C C . ALA A 1 300 ? 6.094 -1.850 -14.636 1.00 98.69 300 ALA A C 1
ATOM 2348 O O . ALA A 1 300 ? 6.498 -3.010 -14.679 1.00 98.69 300 ALA A O 1
ATOM 2349 N N . LEU A 1 301 ? 6.859 -0.807 -14.964 1.00 98.31 301 LEU A N 1
ATOM 2350 C CA . LEU A 1 301 ? 8.276 -0.954 -15.281 1.00 98.31 301 LEU A CA 1
ATOM 2351 C C . LEU A 1 301 ? 9.064 -1.136 -13.990 1.00 98.31 301 LEU A C 1
ATOM 2353 O O . LEU A 1 301 ? 9.418 -0.161 -13.328 1.00 98.31 301 LEU A O 1
ATOM 2357 N N . VAL A 1 302 ? 9.320 -2.392 -13.638 1.00 96.38 302 VAL A N 1
ATOM 2358 C CA . VAL A 1 302 ? 10.123 -2.759 -12.472 1.00 96.38 302 VAL A CA 1
ATOM 2359 C C . VAL A 1 302 ? 11.578 -2.850 -12.911 1.00 96.38 302 VAL A C 1
ATOM 2361 O O . VAL A 1 302 ? 11.870 -3.323 -14.004 1.00 96.38 302 VAL A O 1
ATOM 2364 N N . SER A 1 303 ? 12.497 -2.363 -12.088 1.00 90.94 303 SER A N 1
ATOM 2365 C CA . SER A 1 303 ? 13.945 -2.419 -12.285 1.00 90.94 303 SER A CA 1
ATOM 2366 C C . SER A 1 303 ? 14.629 -2.809 -10.975 1.00 90.94 303 SER A C 1
ATOM 2368 O O . SER A 1 303 ? 13.964 -2.903 -9.947 1.00 90.94 303 SER A O 1
ATOM 2370 N N . GLY A 1 304 ? 15.946 -3.036 -11.010 1.00 81.25 304 GLY A N 1
ATOM 2371 C CA . GLY A 1 304 ? 16.686 -3.477 -9.823 1.00 81.25 304 GLY A CA 1
ATOM 2372 C C . GLY A 1 304 ? 16.875 -2.386 -8.772 1.00 81.25 304 GLY A C 1
ATOM 2373 O O . GLY A 1 304 ? 17.182 -2.694 -7.631 1.00 81.25 304 GLY A O 1
ATOM 2374 N N . GLY A 1 305 ? 16.656 -1.121 -9.140 1.00 89.31 305 GLY A N 1
ATOM 2375 C CA . GLY A 1 305 ? 16.751 -0.002 -8.210 1.00 89.31 305 GLY A CA 1
ATOM 2376 C C . GLY A 1 305 ? 15.586 0.068 -7.220 1.00 89.31 305 GLY A C 1
ATOM 2377 O O . GLY A 1 305 ? 14.556 -0.585 -7.382 1.00 89.31 305 GLY A O 1
ATOM 2378 N N . ILE A 1 306 ? 15.750 0.939 -6.226 1.00 94.25 306 ILE A N 1
ATOM 2379 C CA . ILE A 1 306 ? 14.810 1.165 -5.114 1.00 94.25 306 ILE A CA 1
ATOM 2380 C C . ILE A 1 306 ? 13.484 1.793 -5.586 1.00 94.25 306 ILE A C 1
ATOM 2382 O O . ILE A 1 306 ? 12.429 1.542 -5.010 1.00 94.25 306 ILE A O 1
ATOM 2386 N N . ASP A 1 307 ? 13.511 2.583 -6.660 1.00 96.00 307 ASP A N 1
ATOM 2387 C CA . ASP A 1 307 ? 12.415 3.503 -6.994 1.00 96.00 307 ASP A CA 1
ATOM 2388 C C . ASP A 1 307 ? 11.227 2.785 -7.649 1.00 96.00 307 ASP A C 1
ATOM 2390 O O . ASP A 1 307 ? 10.068 2.927 -7.263 1.00 96.00 307 ASP A O 1
ATOM 2394 N N . SER A 1 308 ? 11.502 1.955 -8.654 1.00 97.00 308 SER A N 1
ATOM 2395 C CA . SER A 1 308 ? 10.449 1.289 -9.428 1.00 97.00 308 SER A CA 1
ATOM 2396 C C . SER A 1 308 ? 9.549 0.323 -8.636 1.00 97.00 308 SER A C 1
ATOM 2398 O O . SER A 1 308 ? 8.347 0.314 -8.917 1.00 97.00 308 SER A O 1
ATOM 2400 N N . PRO A 1 309 ? 10.041 -0.450 -7.643 1.00 97.69 309 PRO A N 1
ATOM 2401 C CA . PRO A 1 309 ? 9.176 -1.209 -6.740 1.00 97.69 309 PRO A CA 1
ATOM 2402 C C . PRO A 1 309 ? 8.210 -0.317 -5.957 1.00 97.69 309 PRO A C 1
ATOM 2404 O O . PRO A 1 309 ? 7.018 -0.616 -5.889 1.00 97.69 309 PRO A O 1
ATOM 2407 N N . VAL A 1 310 ? 8.692 0.815 -5.432 1.00 97.94 310 VAL A N 1
ATOM 2408 C CA . VAL A 1 310 ? 7.860 1.773 -4.687 1.00 97.94 310 VAL A CA 1
ATOM 2409 C C . VAL A 1 310 ? 6.794 2.381 -5.597 1.00 97.94 310 VAL A C 1
ATOM 2411 O O . VAL A 1 310 ? 5.622 2.441 -5.226 1.00 97.94 310 VAL A O 1
ATOM 2414 N N . ALA A 1 311 ? 7.152 2.762 -6.826 1.00 98.38 311 ALA A N 1
ATOM 2415 C CA . ALA A 1 311 ? 6.185 3.262 -7.803 1.00 98.38 311 ALA A CA 1
ATOM 2416 C C . ALA A 1 311 ? 5.108 2.219 -8.153 1.00 98.38 311 ALA A C 1
ATOM 2418 O O . ALA A 1 311 ? 3.922 2.550 -8.228 1.00 98.38 311 ALA A O 1
ATOM 2419 N N . ALA A 1 312 ? 5.500 0.953 -8.324 1.00 98.50 312 ALA A N 1
ATOM 2420 C CA . ALA A 1 312 ? 4.570 -0.147 -8.561 1.00 98.50 312 ALA A CA 1
ATOM 2421 C C . ALA A 1 312 ? 3.628 -0.372 -7.362 1.00 98.50 312 ALA A C 1
ATOM 2423 O O . ALA A 1 312 ? 2.421 -0.541 -7.548 1.00 98.50 312 ALA A O 1
ATOM 2424 N N . TRP A 1 313 ? 4.146 -0.300 -6.134 1.00 98.19 313 TRP A N 1
ATOM 2425 C CA . TRP A 1 313 ? 3.336 -0.373 -4.917 1.00 98.19 313 TRP A CA 1
ATOM 2426 C C . TRP A 1 313 ? 2.358 0.803 -4.792 1.00 98.19 313 TRP A C 1
ATOM 2428 O O . TRP A 1 313 ? 1.190 0.604 -4.461 1.00 98.19 313 TRP A O 1
ATOM 2438 N N . LEU A 1 314 ? 2.775 2.025 -5.137 1.00 98.00 314 LEU A N 1
ATOM 2439 C CA . LEU A 1 314 ? 1.887 3.193 -5.144 1.00 98.00 314 LEU A CA 1
ATOM 2440 C C . LEU A 1 314 ? 0.752 3.058 -6.173 1.00 98.00 314 LEU A C 1
ATOM 2442 O O . LEU A 1 314 ? -0.368 3.500 -5.905 1.00 98.00 314 LEU A O 1
ATOM 2446 N N . ALA A 1 315 ? 0.996 2.404 -7.313 1.00 98.31 315 ALA A N 1
ATOM 2447 C CA . ALA A 1 315 ? -0.063 2.056 -8.263 1.00 98.31 315 ALA A CA 1
ATOM 2448 C C . ALA A 1 315 ? -1.065 1.047 -7.674 1.00 98.31 315 ALA A C 1
ATOM 2450 O O . ALA A 1 315 ? -2.277 1.271 -7.767 1.00 98.31 315 ALA A O 1
ATOM 2451 N N . LEU A 1 316 ? -0.581 -0.010 -7.006 1.00 98.19 316 LEU A N 1
ATOM 2452 C CA . LEU A 1 316 ? -1.434 -0.956 -6.270 1.00 98.19 316 LEU A CA 1
ATOM 2453 C C . LEU A 1 316 ? -2.286 -0.230 -5.219 1.00 98.19 316 LEU A C 1
ATOM 2455 O O . LEU A 1 316 ? -3.502 -0.427 -5.156 1.00 98.19 316 LEU A O 1
ATOM 2459 N N . ARG A 1 317 ? -1.669 0.685 -4.462 1.00 96.62 317 ARG A N 1
ATOM 2460 C CA . ARG A 1 317 ? -2.327 1.519 -3.450 1.00 96.62 317 ARG A CA 1
ATOM 2461 C C . ARG A 1 317 ? -3.398 2.436 -4.027 1.00 96.62 317 ARG A C 1
ATOM 2463 O O . ARG A 1 317 ? -4.373 2.734 -3.343 1.00 96.62 317 ARG A O 1
ATOM 2470 N N . LYS A 1 318 ? -3.274 2.874 -5.281 1.00 96.38 318 LYS A N 1
ATOM 2471 C CA . LYS A 1 318 ? -4.330 3.627 -5.980 1.00 96.38 318 LYS A CA 1
ATOM 2472 C C . LYS A 1 318 ? -5.414 2.745 -6.598 1.00 96.38 318 LYS A C 1
ATOM 2474 O O . LYS A 1 318 ? -6.343 3.271 -7.209 1.00 96.38 318 LYS A O 1
ATOM 2479 N N . GLY A 1 319 ? -5.379 1.443 -6.329 1.00 96.69 319 GLY A N 1
ATOM 2480 C CA . GLY A 1 319 ? -6.424 0.495 -6.687 1.00 96.69 319 GLY A CA 1
ATOM 2481 C C . GLY A 1 319 ? -6.215 -0.172 -8.044 1.00 96.69 319 GLY A C 1
ATOM 2482 O O . GLY A 1 319 ? -7.095 -0.916 -8.476 1.00 96.69 319 GLY A O 1
ATOM 2483 N N . SER A 1 320 ? -5.088 0.071 -8.718 1.00 97.94 320 SER A N 1
ATOM 2484 C CA . SER A 1 320 ? -4.755 -0.567 -9.993 1.00 97.94 320 SER A CA 1
ATOM 2485 C C . SER A 1 320 ? -4.105 -1.921 -9.763 1.00 97.94 320 SER A C 1
ATOM 2487 O O . SER A 1 320 ? -3.257 -2.077 -8.895 1.00 97.94 320 SER A O 1
ATOM 2489 N N . ARG A 1 321 ? -4.452 -2.908 -10.585 1.00 97.62 321 ARG A N 1
ATOM 2490 C CA . ARG A 1 321 ? -3.616 -4.108 -10.740 1.00 97.62 321 ARG A CA 1
ATOM 2491 C C . ARG A 1 321 ? -2.382 -3.757 -11.563 1.00 97.62 321 ARG A C 1
ATOM 2493 O O . ARG A 1 321 ? -2.439 -2.833 -12.374 1.00 97.62 321 ARG A O 1
ATOM 2500 N N . ILE A 1 322 ? -1.305 -4.518 -11.406 1.00 98.25 322 ILE A N 1
ATOM 2501 C CA . ILE A 1 322 ? -0.089 -4.311 -12.193 1.00 98.25 322 ILE A CA 1
ATOM 2502 C C . ILE A 1 322 ? 0.303 -5.560 -12.978 1.00 98.25 322 ILE A C 1
ATOM 2504 O O . ILE A 1 322 ? 0.146 -6.683 -12.501 1.00 98.25 322 ILE A O 1
ATOM 2508 N N . TYR A 1 323 ? 0.861 -5.334 -14.162 1.00 98.62 323 TYR A N 1
ATOM 2509 C CA . TYR A 1 323 ? 1.617 -6.304 -14.943 1.00 98.62 323 TYR A CA 1
ATOM 2510 C C . TYR A 1 323 ? 3.097 -5.903 -14.897 1.00 98.62 323 TYR A C 1
ATOM 2512 O O . TYR A 1 323 ? 3.494 -4.976 -15.608 1.00 98.62 323 TYR A O 1
ATOM 2520 N N . PRO A 1 324 ? 3.914 -6.532 -14.035 1.00 98.56 324 PRO A N 1
ATOM 2521 C CA . PRO A 1 324 ? 5.330 -6.211 -13.921 1.00 98.56 324 PRO A CA 1
ATOM 2522 C C . PRO A 1 324 ? 6.087 -6.545 -15.207 1.00 98.56 324 PRO A C 1
ATOM 2524 O O . PRO A 1 324 ? 6.013 -7.670 -15.702 1.00 98.56 324 PRO A O 1
ATOM 2527 N N . LEU A 1 325 ? 6.841 -5.579 -15.718 1.00 98.56 325 LEU A N 1
ATOM 2528 C CA . LEU A 1 325 ? 7.701 -5.697 -16.887 1.00 98.56 325 LEU A CA 1
ATOM 2529 C C . LEU A 1 325 ? 9.126 -5.283 -16.510 1.00 98.56 325 LEU A C 1
ATOM 2531 O O . LEU A 1 325 ? 9.354 -4.153 -16.079 1.00 98.56 325 LEU A O 1
ATOM 2535 N N . TYR A 1 326 ? 10.079 -6.186 -16.724 1.00 97.00 326 TYR A N 1
ATOM 2536 C CA . TYR A 1 326 ? 11.507 -5.945 -16.548 1.00 97.00 326 TYR A CA 1
ATOM 2537 C C . TYR A 1 326 ? 12.257 -6.060 -17.879 1.00 97.00 326 TYR A C 1
ATOM 2539 O O . TYR A 1 326 ? 12.058 -6.993 -18.659 1.00 97.00 326 TYR A O 1
ATOM 2547 N N . PHE A 1 327 ? 13.163 -5.116 -18.126 1.00 95.00 327 PHE A N 1
ATOM 2548 C CA . PHE A 1 327 ? 14.065 -5.145 -19.275 1.00 95.00 327 PHE A CA 1
ATOM 2549 C C . PHE A 1 327 ? 15.462 -5.578 -18.825 1.00 95.00 327 PHE A C 1
ATOM 2551 O O . PHE A 1 327 ? 16.192 -4.755 -18.275 1.00 95.00 327 PHE A O 1
ATOM 2558 N N . PHE A 1 328 ? 15.865 -6.820 -19.077 1.00 90.88 328 PHE A N 1
ATOM 2559 C CA . PHE A 1 328 ? 17.183 -7.329 -18.667 1.00 90.88 328 PHE A CA 1
ATOM 2560 C C . PHE A 1 328 ? 18.256 -7.054 -19.730 1.00 90.88 328 PHE A C 1
ATOM 2562 O O . PHE A 1 328 ? 17.938 -6.918 -20.913 1.00 90.88 328 PHE A O 1
ATOM 2569 N N . VAL A 1 329 ? 19.522 -6.954 -19.325 1.00 83.12 329 VAL A N 1
ATOM 2570 C CA . VAL A 1 329 ? 20.669 -6.765 -20.234 1.00 83.12 329 VAL A CA 1
ATOM 2571 C C . VAL A 1 329 ? 21.423 -8.088 -20.364 1.00 83.12 329 VAL A C 1
ATOM 2573 O O . VAL A 1 329 ? 21.602 -8.786 -19.374 1.00 83.12 329 VAL A O 1
ATOM 2576 N N . GLY A 1 330 ? 21.879 -8.428 -21.572 1.00 73.75 330 GLY A N 1
ATOM 2577 C CA . GLY A 1 330 ? 22.618 -9.667 -21.829 1.00 73.75 330 GLY A CA 1
ATOM 2578 C C . GLY A 1 330 ? 21.776 -10.801 -22.423 1.00 73.75 330 GLY A C 1
ATOM 2579 O O . GLY A 1 330 ? 20.591 -10.659 -22.727 1.00 73.75 330 GLY A O 1
ATOM 2580 N N . SER A 1 331 ? 22.429 -11.942 -22.660 1.00 63.31 331 SER A N 1
ATOM 2581 C CA . SER A 1 331 ? 21.881 -13.050 -23.456 1.00 63.31 331 SER A CA 1
ATOM 2582 C C . SER A 1 331 ? 21.078 -14.083 -22.657 1.00 63.31 331 SER A C 1
ATOM 2584 O O . SER A 1 331 ? 20.279 -14.798 -23.260 1.00 63.31 331 SER A O 1
ATOM 2586 N N . HIS A 1 332 ? 21.233 -14.154 -21.329 1.00 71.94 332 HIS A N 1
ATOM 2587 C CA . HIS A 1 332 ? 20.642 -15.217 -20.506 1.00 71.94 332 HIS A CA 1
ATOM 2588 C C . HIS A 1 332 ? 20.067 -14.683 -19.190 1.00 71.94 332 HIS A C 1
ATOM 2590 O O . HIS A 1 332 ? 20.811 -14.344 -18.281 1.00 71.94 332 HIS A O 1
ATOM 2596 N N . TRP A 1 333 ? 18.738 -14.697 -19.051 1.00 78.31 333 TRP A N 1
ATOM 2597 C CA . TRP A 1 333 ? 18.060 -14.262 -17.821 1.00 78.31 333 TRP A CA 1
ATOM 2598 C C . TRP A 1 333 ? 18.113 -15.298 -16.680 1.00 78.31 333 TRP A C 1
ATOM 2600 O O . TRP A 1 333 ? 17.960 -14.937 -15.525 1.00 78.31 333 TRP A O 1
ATOM 2610 N N . ARG A 1 334 ? 18.323 -16.593 -16.979 1.00 75.88 334 ARG A N 1
ATOM 2611 C CA . ARG A 1 334 ? 18.239 -17.703 -15.998 1.00 75.88 334 ARG A CA 1
ATOM 2612 C C . ARG A 1 334 ? 19.411 -17.795 -15.008 1.00 75.88 334 ARG A C 1
ATOM 2614 O O . ARG A 1 334 ? 19.352 -18.613 -14.101 1.00 75.88 334 ARG A O 1
ATOM 2621 N N . LYS A 1 335 ? 20.491 -17.046 -15.229 1.00 74.94 335 LYS A N 1
ATOM 2622 C CA . LYS A 1 335 ? 21.686 -17.002 -14.361 1.00 74.94 335 LYS A CA 1
ATOM 2623 C C . LYS A 1 335 ? 22.039 -15.562 -13.980 1.00 74.94 335 LYS A C 1
ATOM 2625 O O . LYS A 1 335 ? 23.195 -15.256 -13.707 1.00 74.94 335 LYS A O 1
ATOM 2630 N N . ASP A 1 336 ? 21.058 -14.672 -14.063 1.00 82.88 336 ASP A N 1
ATOM 2631 C CA . ASP A 1 336 ? 21.229 -13.257 -13.778 1.00 82.88 336 ASP A CA 1
ATOM 2632 C C . ASP A 1 336 ? 20.720 -12.986 -12.361 1.00 82.88 336 ASP A C 1
ATOM 2634 O O . ASP A 1 336 ? 19.515 -12.992 -12.114 1.00 82.88 336 ASP A O 1
ATOM 2638 N N . SER A 1 337 ? 21.644 -12.730 -11.434 1.00 85.31 337 SER A N 1
ATOM 2639 C CA . SER A 1 337 ? 21.315 -12.405 -10.042 1.00 85.31 337 SER A CA 1
ATOM 2640 C C . SER A 1 337 ? 20.442 -11.152 -9.921 1.00 85.31 337 SER A C 1
ATOM 2642 O O . SER A 1 337 ? 19.683 -11.016 -8.961 1.00 85.31 337 SER A O 1
ATOM 2644 N N . THR A 1 338 ? 20.492 -10.253 -10.910 1.00 88.88 338 THR A N 1
ATOM 2645 C CA . THR A 1 338 ? 19.575 -9.115 -10.984 1.00 88.88 338 THR A CA 1
ATOM 2646 C C . THR A 1 338 ? 18.160 -9.599 -11.246 1.00 88.88 338 THR A C 1
ATOM 2648 O O . THR A 1 338 ? 17.238 -9.140 -10.581 1.00 88.88 338 THR A O 1
ATOM 2651 N N . VAL A 1 339 ? 17.968 -10.537 -12.180 1.00 91.56 339 VAL A N 1
ATOM 2652 C CA . VAL A 1 339 ? 16.649 -11.122 -12.465 1.00 91.56 339 VAL A CA 1
ATOM 2653 C C . VAL A 1 339 ? 16.091 -11.819 -11.228 1.00 91.56 339 VAL A C 1
ATOM 2655 O O . VAL A 1 339 ? 14.915 -11.621 -10.927 1.00 91.56 339 VAL A O 1
ATOM 2658 N N . ASP A 1 340 ? 16.916 -12.555 -10.483 1.00 91.81 340 ASP A N 1
ATOM 2659 C CA . ASP A 1 340 ? 16.498 -13.187 -9.226 1.00 91.81 340 ASP A CA 1
ATOM 2660 C C . ASP A 1 340 ? 16.027 -12.139 -8.201 1.00 91.81 340 ASP A C 1
ATOM 2662 O O . ASP A 1 340 ? 14.939 -12.269 -7.636 1.00 91.81 340 ASP A O 1
ATOM 2666 N N . ALA A 1 341 ? 16.767 -11.034 -8.045 1.00 92.88 341 ALA A N 1
ATOM 2667 C CA . ALA A 1 341 ? 16.348 -9.917 -7.196 1.00 92.88 341 ALA A CA 1
ATOM 2668 C C . ALA A 1 341 ? 15.032 -9.270 -7.675 1.00 92.88 341 ALA A C 1
ATOM 2670 O O . ALA A 1 341 ? 14.174 -8.942 -6.855 1.00 92.88 341 ALA A O 1
ATOM 2671 N N . ILE A 1 342 ? 14.812 -9.127 -8.991 1.00 94.38 342 ILE A N 1
ATOM 2672 C CA . ILE A 1 342 ? 13.525 -8.647 -9.526 1.00 94.38 342 ILE A CA 1
ATOM 2673 C C . ILE A 1 342 ? 12.391 -9.615 -9.191 1.00 94.38 342 ILE A C 1
ATOM 2675 O O . ILE A 1 342 ? 11.301 -9.172 -8.832 1.00 94.38 342 ILE A O 1
ATOM 2679 N N . VAL A 1 343 ? 12.612 -10.924 -9.319 1.00 95.44 343 VAL A N 1
ATOM 2680 C CA . VAL A 1 343 ? 11.603 -11.932 -8.972 1.00 95.44 343 VAL A CA 1
ATOM 2681 C C . VAL A 1 343 ? 11.229 -11.817 -7.494 1.00 95.44 343 VAL A C 1
ATOM 2683 O O . VAL A 1 343 ? 10.038 -11.801 -7.182 1.00 95.44 343 VAL A O 1
ATOM 2686 N N . ASP A 1 344 ? 12.209 -11.660 -6.604 1.00 95.56 344 ASP A N 1
ATOM 2687 C CA . ASP A 1 344 ? 11.978 -11.455 -5.170 1.00 95.56 344 ASP A CA 1
ATOM 2688 C C . ASP A 1 344 ? 11.200 -10.160 -4.885 1.00 95.56 344 ASP A C 1
ATOM 2690 O O . ASP A 1 344 ? 10.196 -10.189 -4.172 1.00 95.56 344 ASP A O 1
ATOM 2694 N N . VAL A 1 345 ? 11.573 -9.038 -5.512 1.00 96.81 345 VAL A N 1
ATOM 2695 C CA . VAL A 1 345 ? 10.809 -7.779 -5.429 1.00 96.81 345 VAL A CA 1
ATOM 2696 C C . VAL A 1 345 ? 9.356 -7.990 -5.853 1.00 96.81 345 VAL A C 1
ATOM 2698 O O . VAL A 1 345 ? 8.423 -7.525 -5.197 1.00 96.81 345 VAL A O 1
ATOM 2701 N N . VAL A 1 346 ? 9.136 -8.680 -6.972 1.00 97.56 346 VAL A N 1
ATOM 2702 C CA . VAL A 1 346 ? 7.790 -8.893 -7.506 1.00 97.56 346 VAL A CA 1
ATOM 2703 C C . VAL A 1 346 ? 6.985 -9.842 -6.616 1.00 97.56 346 VAL A C 1
ATOM 2705 O O . VAL A 1 346 ? 5.772 -9.664 -6.509 1.00 97.56 346 VAL A O 1
ATOM 2708 N N . ARG A 1 347 ? 7.623 -10.797 -5.928 1.00 96.44 347 ARG A N 1
ATOM 2709 C CA . ARG A 1 347 ? 6.973 -11.623 -4.896 1.00 96.44 347 ARG A CA 1
ATOM 2710 C C . ARG A 1 347 ? 6.489 -10.772 -3.727 1.00 96.44 347 ARG A C 1
ATOM 2712 O O . ARG A 1 347 ? 5.314 -10.880 -3.385 1.00 96.44 347 ARG A O 1
ATOM 2719 N N . VAL A 1 348 ? 7.319 -9.861 -3.214 1.00 96.06 348 VAL A N 1
ATOM 2720 C CA . VAL A 1 348 ? 6.906 -8.904 -2.171 1.00 96.06 348 VAL A CA 1
ATOM 2721 C C . VAL A 1 348 ? 5.721 -8.062 -2.650 1.00 96.06 348 VAL A C 1
ATOM 2723 O O . VAL A 1 348 ? 4.692 -7.982 -1.981 1.00 96.06 348 VAL A O 1
ATOM 2726 N N . LEU A 1 349 ? 5.783 -7.500 -3.862 1.00 97.12 349 LEU A N 1
ATOM 2727 C CA . LEU A 1 349 ? 4.647 -6.770 -4.442 1.00 97.12 349 LEU A CA 1
ATOM 2728 C C . LEU A 1 349 ? 3.395 -7.652 -4.597 1.00 97.12 349 LEU A C 1
ATOM 2730 O O . LEU A 1 349 ? 2.275 -7.158 -4.463 1.00 97.12 349 LEU A O 1
ATOM 2734 N N . ASN A 1 350 ? 3.555 -8.950 -4.860 1.00 96.44 350 ASN A N 1
ATOM 2735 C CA . ASN A 1 350 ? 2.442 -9.886 -4.984 1.00 96.44 350 ASN A CA 1
ATOM 2736 C C . ASN A 1 350 ? 1.776 -10.188 -3.634 1.00 96.44 350 ASN A C 1
ATOM 2738 O O . ASN A 1 350 ? 0.563 -10.418 -3.577 1.00 96.44 350 ASN A O 1
ATOM 2742 N N . GLU A 1 351 ? 2.534 -10.135 -2.537 1.00 94.56 351 GLU A N 1
ATOM 2743 C CA . GLU A 1 351 ? 1.970 -10.217 -1.193 1.00 94.56 351 GLU A CA 1
ATOM 2744 C C . GLU A 1 351 ? 0.990 -9.068 -0.949 1.00 94.56 351 GLU A C 1
ATOM 2746 O O . GLU A 1 351 ? -0.156 -9.335 -0.568 1.00 94.56 351 GLU A O 1
ATOM 2751 N N . TRP A 1 352 ? 1.400 -7.836 -1.280 1.00 95.75 352 TRP A N 1
ATOM 2752 C CA . TRP A 1 352 ? 0.568 -6.625 -1.247 1.00 95.75 352 TRP A CA 1
ATOM 2753 C C . TRP A 1 352 ? -0.606 -6.679 -2.233 1.00 95.75 352 TRP A C 1
ATOM 2755 O O . TRP A 1 352 ? -1.707 -6.216 -1.935 1.00 95.75 352 TRP A O 1
ATOM 2765 N N . ALA A 1 353 ? -0.403 -7.286 -3.402 1.00 96.19 353 ALA A N 1
ATOM 2766 C CA . ALA A 1 353 ? -1.429 -7.458 -4.427 1.00 96.19 353 ALA A CA 1
ATOM 2767 C C . ALA A 1 353 ? -2.363 -8.658 -4.180 1.00 96.19 353 ALA A C 1
ATOM 2769 O O . ALA A 1 353 ? -3.112 -9.051 -5.076 1.00 96.19 353 ALA A O 1
ATOM 2770 N N . LEU A 1 354 ? -2.334 -9.270 -2.990 1.00 94.62 354 LEU A N 1
ATOM 2771 C CA . LEU A 1 354 ? -3.200 -10.397 -2.621 1.00 94.62 354 LEU A CA 1
ATOM 2772 C C . LEU A 1 354 ? -3.093 -11.596 -3.583 1.00 94.62 354 LEU A C 1
ATOM 2774 O O . LEU A 1 354 ? -4.097 -12.261 -3.865 1.00 94.62 354 LEU A O 1
ATOM 2778 N N . GLY A 1 355 ? -1.896 -11.859 -4.114 1.00 93.56 355 GLY A N 1
ATOM 2779 C CA . GLY A 1 355 ? -1.647 -12.948 -5.063 1.00 93.56 355 GLY A CA 1
ATOM 2780 C C . GLY A 1 355 ? -2.180 -12.698 -6.482 1.00 93.56 355 GLY A C 1
ATOM 2781 O O . GLY A 1 355 ? -2.304 -13.644 -7.262 1.00 93.56 355 GLY A O 1
ATOM 2782 N N . GLU A 1 356 ? -2.579 -11.465 -6.826 1.00 92.81 356 GLU A N 1
ATOM 2783 C CA . GLU A 1 356 ? -3.102 -11.148 -8.165 1.00 92.81 356 GLU A CA 1
ATOM 2784 C C . GLU A 1 356 ? -2.023 -11.009 -9.240 1.00 92.81 356 GLU A C 1
ATOM 2786 O O . GLU A 1 356 ? -2.343 -11.135 -10.425 1.00 92.81 356 GLU A O 1
ATOM 2791 N N . ILE A 1 357 ? -0.761 -10.797 -8.867 1.00 96.56 357 ILE A N 1
ATOM 2792 C CA . ILE A 1 357 ? 0.341 -10.763 -9.826 1.00 96.56 357 ILE A CA 1
ATOM 2793 C C . ILE A 1 357 ? 0.686 -12.208 -10.186 1.00 96.56 357 ILE A C 1
ATOM 2795 O O . ILE A 1 357 ? 1.304 -12.939 -9.420 1.00 96.56 357 ILE A O 1
ATOM 2799 N N . ARG A 1 358 ? 0.253 -12.639 -11.373 1.00 94.06 358 ARG A N 1
ATOM 2800 C CA . ARG A 1 358 ? 0.447 -14.021 -11.848 1.00 94.06 358 ARG A CA 1
ATOM 2801 C C . ARG A 1 358 ? 1.735 -14.222 -12.631 1.00 94.06 358 ARG A C 1
ATOM 2803 O O . ARG A 1 358 ? 2.217 -15.348 -12.748 1.00 94.06 358 ARG A O 1
ATOM 2810 N N . GLN A 1 359 ? 2.233 -13.157 -13.249 1.00 96.25 359 GLN A N 1
ATOM 2811 C CA . GLN A 1 359 ? 3.321 -13.224 -14.213 1.00 96.25 359 GLN A CA 1
ATOM 2812 C C . GLN A 1 359 ? 4.223 -12.001 -14.089 1.00 96.25 359 GLN A C 1
ATOM 2814 O O . GLN A 1 359 ? 3.734 -10.885 -13.924 1.00 96.25 359 GLN A O 1
ATOM 2819 N N . LEU A 1 360 ? 5.524 -12.231 -14.233 1.00 97.69 360 LEU A N 1
ATOM 2820 C CA . LEU A 1 360 ? 6.526 -11.215 -14.531 1.00 97.69 360 LEU A CA 1
ATOM 2821 C C . LEU A 1 360 ? 6.921 -11.355 -16.006 1.00 97.69 360 LEU A C 1
ATOM 2823 O O . LEU A 1 360 ? 7.258 -12.453 -16.462 1.00 97.69 360 LEU A O 1
ATOM 2827 N N . PHE A 1 361 ? 6.872 -10.251 -16.746 1.00 98.06 361 PHE A N 1
ATOM 2828 C CA . PHE A 1 361 ? 7.286 -10.178 -18.144 1.00 98.06 361 PHE A CA 1
ATOM 2829 C C . PHE A 1 361 ? 8.740 -9.711 -18.233 1.00 98.06 361 PHE A C 1
ATOM 2831 O O . PHE A 1 361 ? 9.116 -8.717 -17.616 1.00 98.06 361 PHE A O 1
ATOM 2838 N N . LEU A 1 362 ? 9.558 -10.425 -19.003 1.00 96.75 362 LEU A N 1
ATOM 2839 C CA . LEU A 1 362 ? 10.968 -10.116 -19.215 1.00 96.75 362 LEU A CA 1
ATOM 2840 C C . LEU A 1 362 ? 11.203 -9.875 -20.697 1.00 96.75 362 LEU A C 1
ATOM 2842 O O . LEU A 1 362 ? 10.861 -10.721 -21.522 1.00 96.75 362 LEU A O 1
ATOM 2846 N N . ILE A 1 363 ? 11.830 -8.752 -21.032 1.00 95.69 363 ILE A N 1
ATOM 2847 C CA . ILE A 1 363 ? 12.177 -8.414 -22.413 1.00 95.69 363 ILE A CA 1
ATOM 2848 C C . ILE A 1 363 ? 13.684 -8.153 -22.511 1.00 95.69 363 ILE A C 1
ATOM 2850 O O . ILE A 1 363 ? 14.210 -7.355 -21.729 1.00 95.69 363 ILE A O 1
ATOM 2854 N N . PRO A 1 364 ? 14.399 -8.787 -23.461 1.00 93.00 364 PRO A N 1
ATOM 2855 C CA . PRO A 1 364 ? 15.824 -8.541 -23.644 1.00 93.00 364 PRO A CA 1
ATOM 2856 C C . PRO A 1 364 ? 16.048 -7.114 -24.149 1.00 93.00 364 PRO A C 1
ATOM 2858 O O . PRO A 1 364 ? 15.707 -6.777 -25.286 1.00 93.00 364 PRO A O 1
ATOM 2861 N N . ARG A 1 365 ? 16.672 -6.277 -23.318 1.00 92.50 365 ARG A N 1
ATOM 2862 C CA . ARG A 1 365 ? 16.984 -4.874 -23.629 1.00 92.50 365 ARG A CA 1
ATOM 2863 C C . ARG A 1 365 ? 17.901 -4.751 -24.845 1.00 92.50 365 ARG A C 1
ATOM 2865 O O . ARG A 1 365 ? 17.765 -3.817 -25.632 1.00 92.50 365 ARG A O 1
ATOM 2872 N N . ASP A 1 366 ? 18.772 -5.738 -25.051 1.00 91.00 366 ASP A N 1
ATOM 2873 C CA . ASP A 1 366 ? 19.672 -5.858 -26.203 1.00 91.00 366 ASP A CA 1
ATOM 2874 C C . ASP A 1 366 ? 18.961 -5.732 -27.558 1.00 91.00 366 ASP A C 1
ATOM 2876 O O . ASP A 1 366 ? 19.581 -5.281 -28.522 1.00 91.00 366 ASP A O 1
ATOM 2880 N N . ALA A 1 367 ? 17.678 -6.112 -27.640 1.00 92.06 367 ALA A N 1
ATOM 2881 C CA . ALA A 1 367 ? 16.895 -6.065 -28.875 1.00 92.06 367 ALA A CA 1
ATOM 2882 C C . ALA A 1 367 ? 16.787 -4.648 -29.461 1.00 92.06 367 ALA A C 1
ATOM 2884 O O . ALA A 1 367 ? 16.765 -4.495 -30.680 1.00 92.06 367 ALA A O 1
ATOM 2885 N N . PHE A 1 368 ? 16.761 -3.624 -28.607 1.00 94.00 368 PHE A N 1
ATOM 2886 C CA . PHE A 1 368 ? 16.721 -2.219 -29.018 1.00 94.00 368 PHE A CA 1
ATOM 2887 C C . PHE A 1 368 ? 17.981 -1.451 -28.616 1.00 94.00 368 PHE A C 1
ATOM 2889 O O . PHE A 1 368 ? 18.378 -0.525 -29.318 1.00 94.00 368 PHE A O 1
ATOM 2896 N N . LEU A 1 369 ? 18.668 -1.865 -27.550 1.00 94.44 369 LEU A N 1
ATOM 2897 C CA . LEU A 1 369 ? 19.882 -1.204 -27.088 1.00 94.44 369 LEU A CA 1
ATOM 2898 C C . LEU A 1 369 ? 21.037 -1.320 -28.091 1.00 94.44 369 LEU A C 1
ATOM 2900 O O . LEU A 1 369 ? 21.693 -0.319 -28.359 1.00 94.44 369 LEU A O 1
ATOM 2904 N N . LYS A 1 370 ? 21.268 -2.498 -28.689 1.00 94.19 370 LYS A N 1
ATOM 2905 C CA . LYS A 1 370 ? 22.339 -2.676 -29.689 1.00 94.19 370 LYS A CA 1
ATOM 2906 C C . LYS A 1 370 ? 22.130 -1.787 -30.928 1.00 94.19 370 LYS A C 1
ATOM 2908 O O . LYS A 1 370 ? 23.062 -1.071 -31.285 1.00 94.19 370 LYS A O 1
ATOM 2913 N N . PRO A 1 371 ? 20.931 -1.742 -31.550 1.00 94.94 371 PRO A N 1
ATOM 2914 C CA . PRO A 1 371 ? 20.643 -0.774 -32.609 1.00 94.94 371 PRO A CA 1
ATOM 2915 C C . PRO A 1 371 ? 20.908 0.684 -32.214 1.00 94.94 371 PRO A C 1
ATOM 2917 O O . PRO A 1 371 ? 21.516 1.408 -32.997 1.00 94.94 371 PRO A O 1
ATOM 2920 N N . ILE A 1 372 ? 20.505 1.101 -31.005 1.00 95.75 372 ILE A N 1
ATOM 2921 C CA . ILE A 1 372 ? 20.741 2.467 -30.506 1.00 95.75 372 ILE A CA 1
ATOM 2922 C C . ILE A 1 372 ? 22.242 2.753 -30.415 1.00 95.75 372 ILE A C 1
ATOM 2924 O O . ILE A 1 372 ? 22.695 3.767 -30.932 1.00 95.75 372 ILE A O 1
ATOM 2928 N N . LEU A 1 373 ? 23.018 1.859 -29.798 1.00 94.69 373 LEU A N 1
ATOM 2929 C CA . LEU A 1 373 ? 24.463 2.042 -29.630 1.00 94.69 373 LEU A CA 1
ATOM 2930 C C . LEU A 1 373 ? 25.215 2.112 -30.965 1.00 94.69 373 LEU A C 1
ATOM 2932 O O . LEU A 1 373 ? 26.207 2.826 -31.056 1.00 94.69 373 LEU A O 1
ATOM 2936 N N . ASN A 1 374 ? 24.738 1.391 -31.982 1.00 94.81 374 ASN A N 1
ATOM 2937 C CA . ASN A 1 374 ? 25.399 1.317 -33.282 1.00 94.81 374 ASN A CA 1
ATOM 2938 C C . ASN A 1 374 ? 25.045 2.481 -34.215 1.00 94.81 374 ASN A C 1
ATOM 2940 O O . ASN A 1 374 ? 25.845 2.816 -35.083 1.00 94.81 374 ASN A O 1
ATOM 2944 N N . LYS A 1 375 ? 23.835 3.043 -34.102 1.00 95.19 375 LYS A N 1
ATOM 2945 C CA . LYS A 1 375 ? 23.298 3.985 -35.100 1.00 95.19 375 LYS A CA 1
ATOM 2946 C C . LYS A 1 375 ? 22.976 5.375 -34.564 1.00 95.19 375 LYS A C 1
ATOM 2948 O O . LYS A 1 375 ? 22.866 6.299 -35.362 1.00 95.19 375 LYS A O 1
ATOM 2953 N N . ALA A 1 376 ? 22.792 5.537 -33.255 1.00 95.31 376 ALA A N 1
ATOM 2954 C CA . ALA A 1 376 ? 22.375 6.805 -32.670 1.00 95.31 376 ALA A CA 1
ATOM 2955 C C . ALA A 1 376 ? 23.529 7.522 -31.946 1.00 95.31 376 ALA A C 1
ATOM 2957 O O . ALA A 1 376 ? 24.434 6.871 -31.415 1.00 95.31 376 ALA A O 1
ATOM 2958 N N . PRO A 1 377 ? 23.484 8.864 -31.841 1.00 95.62 377 PRO A N 1
ATOM 2959 C CA . PRO A 1 377 ? 24.463 9.622 -31.071 1.00 95.62 377 PRO A CA 1
ATOM 2960 C C . PRO A 1 377 ? 24.549 9.149 -29.615 1.00 95.62 377 PRO A C 1
ATOM 2962 O O . PRO A 1 377 ? 23.549 9.091 -28.892 1.00 95.62 377 PRO A O 1
ATOM 2965 N N . ARG A 1 378 ? 25.772 8.867 -29.148 1.00 95.12 378 ARG A N 1
ATOM 2966 C CA . ARG A 1 378 ? 26.025 8.293 -27.816 1.00 95.12 378 ARG A CA 1
ATOM 2967 C C . ARG A 1 378 ? 25.351 9.062 -26.659 1.00 95.12 378 ARG A C 1
ATOM 2969 O O . ARG A 1 378 ? 24.764 8.387 -25.807 1.00 95.12 378 ARG A O 1
ATOM 2976 N N . PRO A 1 379 ? 25.326 10.413 -26.614 1.00 96.69 379 PRO A N 1
ATOM 2977 C CA . PRO A 1 379 ? 24.647 11.166 -25.547 1.00 96.69 379 PRO A CA 1
ATOM 2978 C C . PRO A 1 379 ? 23.131 10.933 -25.445 1.00 96.69 379 PRO A C 1
ATOM 2980 O O . PRO A 1 379 ? 22.562 11.108 -24.366 1.00 96.69 379 PRO A O 1
ATOM 2983 N N . LEU A 1 380 ? 22.476 10.517 -26.538 1.00 96.75 380 LEU A N 1
ATOM 2984 C CA . LEU A 1 380 ? 21.028 10.274 -26.597 1.00 96.75 380 LEU A CA 1
ATOM 2985 C C . LEU A 1 380 ? 20.631 8.866 -26.129 1.00 96.75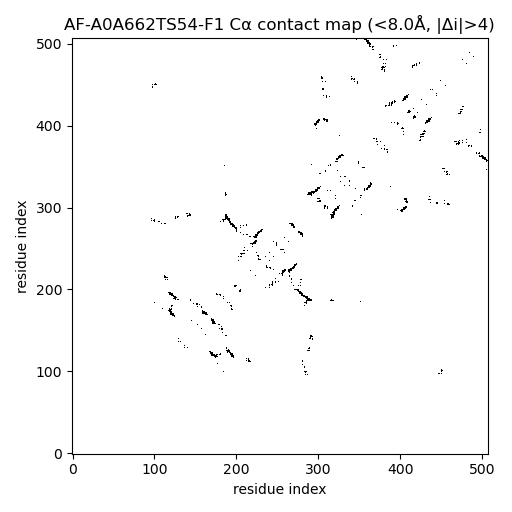 380 LEU A C 1
ATOM 2987 O O . LEU A 1 380 ? 19.440 8.589 -25.990 1.00 96.75 380 LEU A O 1
ATOM 2991 N N . THR A 1 381 ? 21.604 7.985 -25.847 1.00 96.06 381 THR A N 1
ATOM 2992 C CA . THR A 1 381 ? 21.366 6.560 -25.544 1.00 96.06 381 THR A CA 1
ATOM 2993 C C . THR A 1 381 ? 20.268 6.357 -24.495 1.00 96.06 381 THR A C 1
ATOM 2995 O O . THR A 1 381 ? 19.344 5.583 -24.728 1.00 96.06 381 THR A O 1
ATOM 2998 N N . CYS A 1 382 ? 20.329 7.051 -23.352 1.00 95.12 382 CYS A N 1
ATOM 2999 C CA . CYS A 1 382 ? 19.365 6.855 -22.262 1.00 95.12 382 CYS A CA 1
ATOM 3000 C C . CYS A 1 382 ? 17.950 7.320 -22.634 1.00 95.12 382 CYS A C 1
ATOM 3002 O O . CYS A 1 382 ? 16.978 6.644 -22.301 1.00 95.12 382 CYS A O 1
ATOM 3004 N N . VAL A 1 383 ? 17.833 8.446 -23.347 1.00 96.75 383 VAL A N 1
ATOM 3005 C CA . VAL A 1 383 ? 16.542 8.997 -23.788 1.00 96.75 383 VAL A CA 1
ATOM 3006 C C . VAL A 1 383 ? 15.897 8.065 -24.814 1.00 96.75 383 VAL A C 1
ATOM 3008 O O . VAL A 1 383 ? 14.745 7.671 -24.642 1.00 96.75 383 VAL A O 1
ATOM 3011 N N . LEU A 1 384 ? 16.654 7.626 -25.825 1.00 97.25 384 LEU A N 1
ATOM 3012 C CA . LEU A 1 384 ? 16.176 6.683 -26.841 1.00 97.25 384 LEU A CA 1
ATOM 3013 C C . LEU A 1 384 ? 15.821 5.321 -26.233 1.00 97.25 384 LEU A C 1
ATOM 3015 O O . LEU A 1 384 ? 14.755 4.778 -26.513 1.00 97.25 384 LEU A O 1
ATOM 3019 N N . CYS A 1 385 ? 16.666 4.790 -25.342 1.00 96.00 385 CYS A N 1
ATOM 3020 C CA . CYS A 1 385 ? 16.410 3.536 -24.630 1.00 96.00 385 CYS A CA 1
ATOM 3021 C C . CYS A 1 385 ? 15.063 3.586 -23.898 1.00 96.00 385 CYS A C 1
ATOM 3023 O O . CYS A 1 385 ? 14.249 2.671 -24.023 1.00 96.00 385 CYS A O 1
ATOM 3025 N N . LYS A 1 386 ? 14.797 4.680 -23.181 1.00 96.00 386 LYS A N 1
ATOM 3026 C CA . LYS A 1 386 ? 13.553 4.877 -22.436 1.00 96.00 386 LYS A CA 1
ATOM 3027 C C . LYS A 1 386 ? 12.338 5.048 -23.355 1.00 96.00 386 LYS A C 1
ATOM 3029 O O . LYS A 1 386 ? 11.296 4.457 -23.084 1.00 96.00 386 LYS A O 1
ATOM 3034 N N . ARG A 1 387 ? 12.487 5.748 -24.487 1.00 97.50 387 ARG A N 1
ATOM 3035 C CA . ARG A 1 387 ? 11.450 5.830 -25.535 1.00 97.50 387 ARG A CA 1
ATOM 3036 C C . ARG A 1 387 ? 11.074 4.445 -26.078 1.00 97.50 387 ARG A C 1
ATOM 3038 O O . ARG A 1 387 ? 9.891 4.139 -26.189 1.00 97.50 387 ARG A O 1
ATOM 3045 N N . PHE A 1 388 ? 12.044 3.565 -26.342 1.00 97.75 388 PHE A N 1
ATOM 3046 C CA . PHE A 1 388 ? 11.759 2.176 -26.738 1.00 97.75 388 PHE A CA 1
ATOM 3047 C C . PHE A 1 388 ? 11.080 1.365 -25.633 1.00 97.75 388 PHE A C 1
ATOM 3049 O O . PHE A 1 388 ? 10.117 0.654 -25.917 1.00 97.75 388 PHE A O 1
ATOM 3056 N N . MET A 1 389 ? 11.532 1.490 -24.381 1.00 97.56 389 MET A N 1
ATOM 3057 C CA . MET A 1 389 ? 10.883 0.831 -23.241 1.00 97.56 389 MET A CA 1
ATOM 3058 C C . MET A 1 389 ? 9.406 1.224 -23.138 1.00 97.56 389 MET A C 1
ATOM 3060 O O . MET A 1 389 ? 8.562 0.358 -22.927 1.00 97.56 389 MET A O 1
ATOM 3064 N N . TYR A 1 390 ? 9.082 2.503 -23.338 1.00 98.12 390 TYR A N 1
ATOM 3065 C CA . TYR A 1 390 ? 7.707 2.999 -23.312 1.00 98.12 390 TYR A CA 1
ATOM 3066 C C . TYR A 1 390 ? 6.864 2.497 -24.478 1.00 98.12 390 TYR A C 1
ATOM 3068 O O . TYR A 1 390 ? 5.755 2.033 -24.238 1.00 98.12 390 TYR A O 1
ATOM 3076 N N . ARG A 1 391 ? 7.394 2.475 -25.706 1.00 98.00 391 ARG A N 1
ATOM 3077 C CA . ARG A 1 391 ? 6.694 1.876 -26.858 1.00 98.00 391 ARG A CA 1
ATOM 3078 C C . ARG A 1 391 ? 6.363 0.406 -26.627 1.00 98.00 391 ARG A C 1
ATOM 3080 O O . ARG A 1 391 ? 5.227 -0.015 -26.821 1.00 98.00 391 ARG A O 1
ATOM 3087 N N . ILE A 1 392 ? 7.349 -0.363 -26.167 1.00 98.25 392 ILE A N 1
ATOM 3088 C CA . ILE A 1 392 ? 7.186 -1.790 -25.875 1.00 98.25 392 ILE A CA 1
ATOM 3089 C C . ILE A 1 392 ? 6.172 -1.997 -24.743 1.00 98.25 392 ILE A C 1
ATOM 3091 O O . ILE A 1 392 ? 5.317 -2.873 -24.838 1.00 98.25 392 ILE A O 1
ATOM 3095 N N . ALA A 1 393 ? 6.235 -1.183 -23.687 1.00 98.38 393 ALA A N 1
ATOM 3096 C CA . ALA A 1 393 ? 5.293 -1.251 -22.576 1.00 98.38 393 ALA A CA 1
ATOM 3097 C C . ALA A 1 393 ? 3.867 -0.852 -22.984 1.00 98.38 393 ALA A C 1
ATOM 3099 O O . ALA A 1 393 ? 2.924 -1.482 -22.517 1.00 98.38 393 ALA A O 1
ATOM 3100 N N . SER A 1 394 ? 3.699 0.143 -23.864 1.00 98.19 394 SER A N 1
ATOM 3101 C CA . SER A 1 394 ? 2.393 0.524 -24.419 1.00 98.19 394 SER A CA 1
ATOM 3102 C C . SER A 1 394 ? 1.790 -0.606 -25.249 1.00 98.19 394 SER A C 1
ATOM 3104 O O . SER A 1 394 ? 0.626 -0.947 -25.073 1.00 98.19 394 SER A O 1
ATOM 3106 N N . GLU A 1 395 ? 2.589 -1.234 -26.107 1.00 98.00 395 GLU A N 1
ATOM 3107 C CA . GLU A 1 395 ? 2.126 -2.363 -26.912 1.00 98.00 395 GLU A CA 1
ATOM 3108 C C . GLU A 1 395 ? 1.797 -3.588 -26.039 1.00 98.00 395 GLU A C 1
ATOM 3110 O O . GLU A 1 395 ? 0.762 -4.230 -26.222 1.00 98.00 395 GLU A O 1
ATOM 3115 N N . LEU A 1 396 ? 2.614 -3.884 -25.020 1.00 98.12 396 LEU A N 1
ATOM 3116 C CA . LEU A 1 396 ? 2.289 -4.925 -24.042 1.00 98.12 396 LEU A CA 1
ATOM 3117 C C . LEU A 1 396 ? 0.997 -4.601 -23.280 1.00 98.12 396 LEU A C 1
ATOM 3119 O O . LEU A 1 396 ? 0.172 -5.488 -23.066 1.00 98.12 396 LEU A O 1
ATOM 3123 N N . ALA A 1 397 ? 0.807 -3.343 -22.882 1.00 98.06 397 ALA A N 1
ATOM 3124 C CA . ALA A 1 397 ? -0.394 -2.902 -22.191 1.00 98.06 397 ALA A CA 1
ATOM 3125 C C . ALA A 1 397 ? -1.647 -3.124 -23.047 1.00 98.06 397 ALA A C 1
ATOM 3127 O O . ALA A 1 397 ? -2.608 -3.704 -22.543 1.00 98.06 397 ALA A O 1
ATOM 3128 N N . ASN A 1 398 ? -1.602 -2.791 -24.342 1.00 97.00 398 ASN A N 1
ATOM 3129 C CA . ASN A 1 398 ? -2.687 -3.072 -25.286 1.00 97.00 398 ASN A CA 1
ATOM 3130 C C . ASN A 1 398 ? -3.025 -4.572 -25.335 1.00 97.00 398 ASN A C 1
ATOM 3132 O O . ASN A 1 398 ? -4.189 -4.946 -25.198 1.00 97.00 398 ASN A O 1
ATOM 3136 N N . ARG A 1 399 ? -2.011 -5.447 -25.433 1.00 96.88 399 ARG A N 1
ATOM 3137 C CA . ARG A 1 399 ? -2.199 -6.915 -25.450 1.00 96.88 399 ARG A CA 1
ATOM 3138 C C . ARG A 1 399 ? -2.806 -7.472 -24.158 1.00 96.88 399 ARG A C 1
ATOM 3140 O O . ARG A 1 399 ? -3.442 -8.521 -24.189 1.00 96.88 399 ARG A O 1
ATOM 3147 N N . LEU A 1 400 ? -2.587 -6.803 -23.024 1.00 97.12 400 LEU A N 1
ATOM 3148 C CA . LEU A 1 400 ? -3.055 -7.225 -21.697 1.00 97.12 400 LEU A CA 1
ATOM 3149 C C . LEU A 1 400 ? -4.319 -6.482 -21.221 1.00 97.12 400 LEU A C 1
ATOM 3151 O O . LEU A 1 400 ? -4.787 -6.730 -20.105 1.00 97.12 400 LEU A O 1
ATOM 3155 N N . GLY A 1 401 ? -4.852 -5.555 -22.025 1.00 97.00 401 GLY A N 1
ATOM 3156 C CA . GLY A 1 401 ? -5.976 -4.692 -21.650 1.00 97.00 401 GLY A CA 1
ATOM 3157 C C . GLY A 1 401 ? -5.654 -3.678 -20.539 1.00 97.00 401 GLY A C 1
ATOM 3158 O O . GLY A 1 401 ? -6.560 -3.224 -19.839 1.00 97.00 401 GLY A O 1
ATOM 3159 N N . ALA A 1 402 ? -4.377 -3.342 -20.338 1.00 97.88 402 ALA A N 1
ATOM 3160 C CA . ALA A 1 402 ? -3.940 -2.302 -19.409 1.00 97.88 402 ALA A CA 1
ATOM 3161 C C . ALA A 1 402 ? -4.101 -0.899 -20.010 1.00 97.88 402 ALA A C 1
ATOM 3163 O O . ALA A 1 402 ? -4.015 -0.714 -21.218 1.00 97.88 402 ALA A O 1
ATOM 3164 N N . GLN A 1 403 ? -4.336 0.092 -19.150 1.00 97.88 403 GLN A N 1
ATOM 3165 C CA . GLN A 1 403 ? -4.716 1.458 -19.543 1.00 97.88 403 GLN A CA 1
ATOM 3166 C C . GLN A 1 403 ? -3.610 2.494 -19.287 1.00 97.88 403 GLN A C 1
ATOM 3168 O O . GLN A 1 403 ? -3.857 3.696 -19.319 1.00 97.88 403 GLN A O 1
ATOM 3173 N N . GLY A 1 404 ? -2.389 2.045 -19.000 1.00 98.00 404 GLY A N 1
ATOM 3174 C CA . GLY A 1 404 ? -1.275 2.937 -18.705 1.00 98.00 404 GLY A CA 1
ATOM 3175 C C . GLY A 1 404 ? -0.013 2.205 -18.275 1.00 98.00 404 GLY A C 1
ATOM 3176 O O . GLY A 1 404 ? 0.003 0.982 -18.097 1.00 98.00 404 GLY A O 1
ATOM 3177 N N . ILE A 1 405 ? 1.047 2.985 -18.097 1.00 98.62 405 ILE A N 1
ATOM 3178 C CA . ILE A 1 405 ? 2.367 2.537 -17.656 1.00 98.62 405 ILE A CA 1
ATOM 3179 C C . ILE A 1 405 ? 2.679 3.223 -16.327 1.00 98.62 405 ILE A C 1
ATOM 3181 O O . ILE A 1 405 ? 2.415 4.412 -16.185 1.00 98.62 405 ILE A O 1
ATOM 3185 N N . VAL A 1 406 ? 3.262 2.518 -15.359 1.00 98.56 406 VAL A N 1
ATOM 3186 C CA . VAL A 1 406 ? 3.818 3.130 -14.141 1.00 98.56 406 VAL A CA 1
ATOM 3187 C C . VAL A 1 406 ? 5.336 2.984 -14.104 1.00 98.56 406 VAL A C 1
ATOM 3189 O O . VAL A 1 406 ? 5.871 1.920 -14.429 1.00 98.56 406 VAL A O 1
ATOM 3192 N N . THR A 1 407 ? 6.029 4.064 -13.730 1.00 97.38 407 THR A N 1
ATOM 3193 C CA . THR A 1 407 ? 7.498 4.138 -13.696 1.00 97.38 407 THR A CA 1
ATOM 3194 C C . THR A 1 407 ? 7.998 4.760 -12.395 1.00 97.38 407 THR A C 1
ATOM 3196 O O . THR A 1 407 ? 7.311 5.570 -11.771 1.00 97.38 407 THR A O 1
ATOM 3199 N N . GLY A 1 408 ? 9.214 4.384 -11.993 1.00 96.19 408 GLY A N 1
ATOM 3200 C CA . GLY A 1 408 ? 9.917 4.944 -10.834 1.00 96.19 408 GLY A CA 1
ATOM 3201 C C . GLY A 1 408 ? 10.700 6.220 -11.139 1.00 96.19 408 GLY A C 1
ATOM 3202 O O . GLY A 1 408 ? 11.796 6.377 -10.621 1.00 96.19 408 GLY A O 1
ATOM 3203 N N . ASP A 1 409 ? 10.193 7.083 -12.022 1.00 95.06 409 ASP A N 1
ATOM 3204 C CA . ASP A 1 409 ? 10.867 8.341 -12.363 1.00 95.06 409 ASP A CA 1
ATOM 3205 C C . ASP A 1 409 ? 10.771 9.354 -11.210 1.00 95.06 409 ASP A C 1
ATOM 3207 O O . ASP A 1 409 ? 9.665 9.655 -10.753 1.00 95.06 409 ASP A O 1
ATOM 3211 N N . ILE A 1 410 ? 11.913 9.926 -10.822 1.00 92.81 410 ILE A N 1
ATOM 3212 C CA . ILE A 1 410 ? 12.062 11.028 -9.864 1.00 92.81 410 ILE A CA 1
ATOM 3213 C C . ILE A 1 410 ? 12.634 12.231 -10.625 1.00 92.81 410 ILE A C 1
ATOM 3215 O O . ILE A 1 410 ? 13.627 12.108 -11.349 1.00 92.81 410 ILE A O 1
ATOM 3219 N N . ALA A 1 411 ? 12.006 13.404 -10.515 1.00 89.62 411 ALA A N 1
ATOM 3220 C CA . ALA A 1 411 ? 12.460 14.572 -11.264 1.00 89.62 411 ALA A CA 1
ATOM 3221 C C . ALA A 1 411 ? 13.882 14.978 -10.842 1.00 89.62 411 ALA A C 1
ATOM 3223 O O . ALA A 1 411 ? 14.139 15.263 -9.680 1.00 89.62 411 ALA A O 1
ATOM 3224 N N . GLY A 1 412 ? 14.804 15.041 -11.805 1.00 84.00 412 GLY A N 1
ATOM 3225 C CA . GLY A 1 412 ? 16.172 15.522 -11.572 1.00 84.00 412 GLY A CA 1
ATOM 3226 C C . GLY A 1 412 ? 17.167 14.493 -11.021 1.00 84.00 412 GLY A C 1
ATOM 3227 O O . GLY A 1 412 ? 18.357 14.788 -11.014 1.00 84.00 412 GLY A O 1
ATOM 3228 N N . GLU A 1 413 ? 16.733 13.282 -10.663 1.00 86.44 413 GLU A N 1
ATOM 3229 C CA . GLU A 1 413 ? 17.616 12.232 -10.116 1.00 86.44 413 GLU A CA 1
ATOM 3230 C C . GLU A 1 413 ? 18.588 11.666 -11.169 1.00 86.44 413 GLU A C 1
ATOM 3232 O O . GLU A 1 413 ? 19.741 11.344 -10.892 1.00 86.44 413 GLU A O 1
ATOM 3237 N N . GLN A 1 414 ? 18.135 11.539 -12.419 1.00 86.38 414 GLN A N 1
ATOM 3238 C CA . GLN A 1 414 ? 18.955 11.057 -13.532 1.00 86.38 414 GLN A CA 1
ATOM 3239 C C . GLN A 1 414 ? 18.893 12.025 -14.708 1.00 86.38 414 GLN A C 1
ATOM 3241 O O . GLN A 1 414 ? 17.875 12.673 -14.945 1.00 86.38 414 GLN A O 1
ATOM 3246 N N . ALA A 1 415 ? 19.934 12.033 -15.547 1.00 81.69 415 ALA A N 1
ATOM 3247 C CA . ALA A 1 415 ? 19.958 12.858 -16.758 1.00 81.69 415 ALA A CA 1
ATOM 3248 C C . ALA A 1 415 ? 18.740 12.609 -17.671 1.00 81.69 415 ALA A C 1
ATOM 3250 O O . ALA A 1 415 ? 18.185 13.544 -18.234 1.00 81.69 415 ALA A O 1
ATOM 3251 N N . SER A 1 416 ? 18.254 11.364 -17.758 1.00 83.56 416 SER A N 1
ATOM 3252 C CA . SER A 1 416 ? 17.046 11.006 -18.527 1.00 83.56 416 SER A CA 1
ATOM 3253 C C . SER A 1 416 ? 15.712 11.379 -17.851 1.00 83.56 416 SER A C 1
ATOM 3255 O O . SER A 1 416 ? 14.647 11.122 -18.414 1.00 83.56 416 SER A O 1
ATOM 3257 N N . GLN A 1 417 ? 15.762 11.954 -16.648 1.00 90.00 417 GLN A N 1
ATOM 3258 C CA . GLN A 1 417 ? 14.622 12.288 -15.788 1.00 90.00 417 GLN A CA 1
ATOM 3259 C C . GLN A 1 417 ? 14.558 13.791 -15.461 1.00 90.00 417 GLN A C 1
ATOM 3261 O O . GLN A 1 417 ? 13.845 14.212 -14.553 1.00 90.00 417 GLN A O 1
ATOM 3266 N N . THR A 1 418 ? 15.273 14.631 -16.213 1.00 92.94 418 THR A N 1
ATOM 3267 C CA . THR A 1 418 ? 15.018 16.076 -16.200 1.00 92.94 418 THR A CA 1
ATOM 3268 C C . THR A 1 418 ? 13.634 16.366 -16.777 1.00 92.94 418 THR A C 1
ATOM 3270 O O . THR A 1 418 ? 13.160 15.634 -17.646 1.00 92.94 418 THR A O 1
ATOM 3273 N N . ILE A 1 419 ? 12.995 17.461 -16.356 1.00 91.94 419 ILE A N 1
ATOM 3274 C CA . ILE A 1 419 ? 11.670 17.862 -16.867 1.00 91.94 419 ILE A CA 1
ATOM 3275 C C . ILE A 1 419 ? 11.647 17.917 -18.405 1.00 91.94 419 ILE A C 1
ATOM 3277 O O . ILE A 1 419 ? 10.711 17.419 -19.029 1.00 91.94 419 ILE A O 1
ATOM 3281 N N . TRP A 1 420 ? 12.725 18.415 -19.018 1.00 92.75 420 TRP A N 1
ATOM 3282 C CA . TRP A 1 420 ? 12.905 18.434 -20.471 1.00 92.75 420 TRP A CA 1
ATOM 3283 C C . TRP A 1 420 ? 12.869 17.028 -21.084 1.00 92.75 420 TRP A C 1
ATOM 3285 O O . TRP A 1 420 ? 12.100 16.759 -22.006 1.00 92.75 420 TRP A O 1
ATOM 3295 N N . ASN A 1 421 ? 13.657 16.098 -20.545 1.00 95.88 421 ASN A N 1
ATOM 3296 C CA . ASN A 1 421 ? 13.716 14.733 -21.061 1.00 95.88 421 ASN A CA 1
ATOM 3297 C C . ASN A 1 421 ? 12.469 13.906 -20.718 1.00 95.88 421 ASN A C 1
ATOM 3299 O O . ASN A 1 421 ? 12.157 12.949 -21.428 1.00 95.88 421 ASN A O 1
ATOM 3303 N N . LEU A 1 422 ? 11.718 14.258 -19.672 1.00 94.88 422 LEU A N 1
ATOM 3304 C CA . LEU A 1 422 ? 10.434 13.621 -19.384 1.00 94.88 422 LEU A CA 1
ATOM 3305 C C . LEU A 1 422 ? 9.403 13.922 -20.474 1.00 94.88 422 LEU A C 1
ATOM 3307 O O . LEU A 1 422 ? 8.701 12.997 -20.881 1.00 94.88 422 LEU A O 1
ATOM 3311 N N . ALA A 1 423 ? 9.344 15.151 -20.993 1.00 93.62 423 ALA A N 1
ATOM 3312 C CA . ALA A 1 423 ? 8.481 15.483 -22.129 1.00 93.62 423 ALA A CA 1
ATOM 3313 C C . ALA A 1 423 ? 8.872 14.664 -23.371 1.00 93.62 423 ALA A C 1
ATOM 3315 O O . ALA A 1 423 ? 8.053 13.916 -23.910 1.00 93.62 423 ALA A O 1
ATOM 3316 N N . ILE A 1 424 ? 10.161 14.696 -23.727 1.00 96.12 424 ILE A N 1
ATOM 3317 C CA . ILE A 1 424 ? 10.715 13.950 -24.864 1.00 96.12 424 ILE A CA 1
ATOM 3318 C C . ILE A 1 424 ? 10.465 12.446 -24.729 1.00 96.12 424 ILE A C 1
ATOM 3320 O O . ILE A 1 424 ? 10.079 11.793 -25.690 1.00 96.12 424 ILE A O 1
ATOM 3324 N N . THR A 1 425 ? 10.666 11.844 -23.559 1.00 95.94 425 THR A N 1
ATOM 3325 C CA . THR A 1 425 ? 10.420 10.402 -23.398 1.00 95.94 425 THR A CA 1
ATOM 3326 C C . THR A 1 425 ? 8.931 10.067 -23.417 1.00 95.94 425 THR A C 1
ATOM 3328 O O . THR A 1 425 ? 8.558 9.064 -24.021 1.00 95.94 425 THR A O 1
ATOM 3331 N N . THR A 1 426 ? 8.074 10.909 -22.827 1.00 95.31 426 THR A N 1
ATOM 3332 C CA . THR A 1 426 ? 6.614 10.696 -22.789 1.00 95.31 426 THR A CA 1
ATOM 3333 C C . THR A 1 426 ? 5.999 10.645 -24.179 1.00 95.31 426 THR A C 1
ATOM 3335 O O . THR A 1 426 ? 5.151 9.792 -24.411 1.00 95.31 426 THR A O 1
ATOM 3338 N N . ALA A 1 427 ? 6.468 11.476 -25.114 1.00 95.25 427 ALA A N 1
ATOM 3339 C CA . ALA A 1 427 ? 5.966 11.508 -26.490 1.00 95.25 427 ALA A CA 1
ATOM 3340 C C . ALA A 1 427 ? 6.096 10.166 -27.245 1.00 95.25 427 ALA A C 1
ATOM 3342 O O . ALA A 1 427 ? 5.470 9.981 -28.282 1.00 95.25 427 ALA A O 1
ATOM 3343 N N . ALA A 1 428 ? 6.895 9.214 -26.747 1.00 95.38 428 ALA A N 1
ATOM 3344 C CA . ALA A 1 428 ? 7.001 7.879 -27.334 1.00 95.38 428 ALA A CA 1
ATOM 3345 C C . ALA A 1 428 ? 5.948 6.875 -26.831 1.00 95.38 428 ALA A C 1
ATOM 3347 O O . ALA A 1 428 ? 5.827 5.798 -27.415 1.00 95.38 428 ALA A O 1
ATOM 3348 N N . ALA A 1 429 ? 5.233 7.168 -25.742 1.00 93.75 429 ALA A N 1
ATOM 3349 C CA . ALA A 1 429 ? 4.198 6.282 -25.216 1.00 93.75 429 ALA A CA 1
ATOM 3350 C C . ALA A 1 429 ? 2.853 6.525 -25.907 1.00 93.75 429 ALA A C 1
ATOM 3352 O O . ALA A 1 429 ? 2.467 7.664 -26.146 1.00 93.75 429 ALA A O 1
ATOM 3353 N N . LEU A 1 430 ? 2.111 5.444 -26.160 1.00 91.25 430 LEU A N 1
ATOM 3354 C CA . LEU A 1 430 ? 0.742 5.501 -26.697 1.00 91.25 430 LEU A CA 1
ATOM 3355 C C . LEU A 1 430 ? -0.325 5.521 -25.593 1.00 91.25 430 LEU A C 1
ATOM 3357 O O . LEU A 1 430 ? -1.506 5.700 -25.869 1.00 91.25 430 LEU A O 1
ATOM 3361 N N . LEU A 1 431 ? 0.088 5.310 -24.342 1.00 95.06 431 LEU A N 1
ATOM 3362 C CA . LEU A 1 431 ? -0.774 5.288 -23.166 1.00 95.06 431 LEU A CA 1
ATOM 3363 C C . LEU A 1 431 ? -0.232 6.237 -22.089 1.00 95.06 431 LEU A C 1
ATOM 3365 O O . LEU A 1 431 ? 0.973 6.509 -22.069 1.00 95.06 431 LEU A O 1
ATOM 3369 N N . PRO A 1 432 ? -1.084 6.697 -21.153 1.00 96.81 432 PRO A N 1
ATOM 3370 C CA . PRO A 1 432 ? -0.652 7.522 -20.033 1.00 96.81 432 PRO A CA 1
ATOM 3371 C C . PRO A 1 432 ? 0.495 6.889 -19.235 1.00 96.81 432 PRO A C 1
ATOM 3373 O O . PRO A 1 432 ? 0.471 5.698 -18.912 1.00 96.81 432 PRO A O 1
ATOM 3376 N N . ILE A 1 433 ? 1.485 7.712 -18.878 1.00 97.69 433 ILE A N 1
ATOM 3377 C CA . ILE A 1 433 ? 2.588 7.324 -17.994 1.00 97.69 433 ILE A CA 1
ATOM 3378 C C . ILE A 1 433 ? 2.367 7.946 -16.618 1.00 97.69 433 ILE A C 1
ATOM 3380 O O . ILE A 1 433 ? 2.437 9.164 -16.445 1.00 97.69 433 ILE A O 1
ATOM 3384 N N . HIS A 1 434 ? 2.162 7.096 -15.624 1.00 97.75 434 HIS A N 1
ATOM 3385 C CA . HIS A 1 434 ? 2.058 7.461 -14.223 1.00 97.75 434 HIS A CA 1
ATOM 3386 C C . HIS A 1 434 ? 3.452 7.482 -13.585 1.00 97.75 434 HIS A C 1
ATOM 3388 O O . HIS A 1 434 ? 4.184 6.493 -13.644 1.00 97.75 434 HIS A O 1
ATOM 3394 N N . ARG A 1 435 ? 3.799 8.602 -12.940 1.00 97.44 435 ARG A N 1
ATOM 3395 C CA . ARG A 1 435 ? 5.080 8.817 -12.241 1.00 97.44 435 ARG A CA 1
ATOM 3396 C C . ARG A 1 435 ? 4.832 9.161 -10.772 1.00 97.44 435 ARG A C 1
ATOM 3398 O O . ARG A 1 435 ? 4.885 10.334 -10.409 1.00 97.44 435 ARG A O 1
ATOM 3405 N N . PRO A 1 436 ? 4.498 8.172 -9.923 1.00 97.00 436 PRO A N 1
ATOM 3406 C CA . PRO A 1 436 ? 4.101 8.428 -8.541 1.00 97.00 436 PRO A CA 1
ATOM 3407 C C . PRO A 1 436 ? 5.186 9.097 -7.690 1.00 97.00 436 PRO A C 1
ATOM 3409 O O . PRO A 1 436 ? 4.856 9.689 -6.671 1.00 97.00 436 PRO A O 1
ATOM 3412 N N . LEU A 1 437 ? 6.454 8.996 -8.101 1.00 96.75 437 LEU A N 1
ATOM 3413 C CA . LEU A 1 437 ? 7.612 9.507 -7.363 1.00 96.75 437 LEU A CA 1
ATOM 3414 C C . LEU A 1 437 ? 8.123 10.856 -7.886 1.00 96.75 437 LEU A C 1
ATOM 3416 O O . LEU A 1 437 ? 9.139 11.337 -7.404 1.00 96.75 437 LEU A O 1
ATOM 3420 N N . LEU A 1 438 ? 7.447 11.467 -8.868 1.00 95.44 438 LEU A N 1
ATOM 3421 C CA . LEU A 1 438 ? 7.975 12.624 -9.600 1.00 95.44 438 LEU A CA 1
ATOM 3422 C C . LEU A 1 438 ? 8.399 13.785 -8.687 1.00 95.44 438 LEU A C 1
ATOM 3424 O O . LEU A 1 438 ? 9.369 14.464 -9.004 1.00 95.44 438 LEU A O 1
ATOM 3428 N N . GLY A 1 439 ? 7.662 14.007 -7.596 1.00 92.56 439 GLY A N 1
ATOM 3429 C CA . GLY A 1 439 ? 7.918 15.067 -6.619 1.00 92.56 439 GLY A CA 1
ATOM 3430 C C . GLY A 1 439 ? 8.291 14.562 -5.227 1.00 92.56 439 GLY A C 1
ATOM 3431 O O . GLY A 1 439 ? 8.072 15.303 -4.278 1.00 92.56 439 GLY A O 1
ATOM 3432 N N . LEU A 1 440 ? 8.754 13.313 -5.099 1.00 92.81 440 LEU A N 1
ATOM 3433 C CA . LEU A 1 440 ? 9.266 12.783 -3.834 1.00 92.81 440 LEU A CA 1
ATOM 3434 C C . LEU A 1 440 ? 10.787 12.878 -3.795 1.00 92.81 440 LEU A C 1
ATOM 3436 O O . LEU A 1 440 ? 11.455 12.623 -4.800 1.00 92.81 440 LEU A O 1
ATOM 3440 N N . ASP A 1 441 ? 11.320 13.149 -2.613 1.00 91.44 441 ASP A N 1
ATOM 3441 C CA . ASP A 1 441 ? 12.748 13.092 -2.355 1.00 91.44 441 ASP A CA 1
ATOM 3442 C C . ASP A 1 441 ? 13.222 11.644 -2.204 1.00 91.44 441 ASP A C 1
ATOM 3444 O O . ASP A 1 441 ? 12.487 10.729 -1.811 1.00 91.44 441 ASP A O 1
ATOM 3448 N N . LYS A 1 442 ? 14.513 11.418 -2.463 1.00 89.56 442 LYS A N 1
ATOM 3449 C CA . LYS A 1 442 ? 15.097 10.074 -2.391 1.00 89.56 442 LYS A CA 1
ATOM 3450 C C . LYS A 1 442 ? 14.952 9.438 -1.007 1.00 89.56 442 LYS A C 1
ATOM 3452 O O . LYS A 1 442 ? 14.711 8.236 -0.907 1.00 89.56 442 LYS A O 1
ATOM 3457 N N . SER A 1 443 ? 15.080 10.230 0.056 1.00 92.06 443 SER A N 1
ATOM 3458 C CA . SER A 1 443 ? 14.912 9.773 1.440 1.00 92.06 443 SER A CA 1
ATOM 3459 C C . SER A 1 443 ? 13.498 9.248 1.705 1.00 92.06 443 SER A C 1
ATOM 3461 O O . SER A 1 443 ? 13.347 8.217 2.361 1.00 92.06 443 SER A O 1
ATOM 3463 N N . GLU A 1 444 ? 12.473 9.896 1.148 1.00 92.38 444 GLU A N 1
ATOM 3464 C CA . GLU A 1 444 ? 11.079 9.459 1.248 1.00 92.38 444 GLU A CA 1
ATOM 3465 C C . GLU A 1 444 ? 10.865 8.138 0.506 1.00 92.38 444 GLU A C 1
ATOM 3467 O O . GLU A 1 444 ? 10.244 7.213 1.034 1.00 92.38 444 GLU A O 1
ATOM 3472 N N . VAL A 1 445 ? 11.438 8.005 -0.694 1.00 94.00 445 VAL A N 1
ATOM 3473 C CA . VAL A 1 445 ? 11.369 6.762 -1.476 1.00 94.00 445 VAL A CA 1
ATOM 3474 C C . VAL A 1 445 ? 12.062 5.608 -0.746 1.00 94.00 445 VAL A C 1
ATOM 3476 O O . VAL A 1 445 ? 11.517 4.507 -0.695 1.00 94.00 445 VAL A O 1
ATOM 3479 N N . VAL A 1 446 ? 13.219 5.849 -0.124 1.00 94.12 446 VAL A N 1
ATOM 3480 C CA . VAL A 1 446 ? 13.929 4.845 0.689 1.00 94.12 446 VAL A CA 1
ATOM 3481 C C . VAL A 1 446 ? 13.113 4.443 1.921 1.00 94.12 446 VAL A C 1
ATOM 3483 O O . VAL A 1 446 ? 13.017 3.252 2.228 1.00 94.12 446 VAL A O 1
ATOM 3486 N N . ALA A 1 447 ? 12.485 5.402 2.609 1.00 92.62 447 ALA A N 1
ATOM 3487 C CA . ALA A 1 447 ? 11.613 5.112 3.747 1.00 92.62 447 ALA A CA 1
ATOM 3488 C C . ALA A 1 447 ? 10.420 4.236 3.330 1.00 92.62 447 ALA A C 1
ATOM 3490 O O . ALA A 1 447 ? 10.112 3.251 4.003 1.00 92.62 447 ALA A O 1
ATOM 3491 N N . LEU A 1 448 ? 9.804 4.539 2.182 1.00 94.25 448 LEU A N 1
ATOM 3492 C CA . LEU A 1 448 ? 8.736 3.724 1.606 1.00 94.25 448 LEU A CA 1
ATOM 3493 C C . LEU A 1 448 ? 9.223 2.329 1.212 1.00 94.25 448 LEU A C 1
ATOM 3495 O O . LEU A 1 448 ? 8.559 1.350 1.536 1.00 94.25 448 LEU A O 1
ATOM 3499 N N . ALA A 1 449 ? 10.380 2.213 0.559 1.00 95.25 449 ALA A N 1
ATOM 3500 C CA . ALA A 1 449 ? 10.952 0.927 0.168 1.00 95.25 449 ALA A CA 1
ATOM 3501 C C . ALA A 1 449 ? 11.200 0.014 1.377 1.00 95.25 449 ALA A C 1
ATOM 3503 O O . ALA A 1 449 ? 10.928 -1.186 1.308 1.00 95.25 449 ALA A O 1
ATOM 3504 N N . ARG A 1 450 ? 11.668 0.582 2.497 1.00 94.38 450 ARG A N 1
ATOM 3505 C CA . ARG A 1 450 ? 11.828 -0.143 3.765 1.00 94.38 450 ARG A CA 1
ATOM 3506 C C . ARG A 1 450 ? 10.477 -0.575 4.326 1.00 94.38 450 ARG A C 1
ATOM 3508 O O . ARG A 1 450 ? 10.293 -1.736 4.666 1.00 94.38 450 ARG A O 1
ATOM 3515 N N . ALA A 1 451 ? 9.519 0.348 4.365 1.00 91.00 451 ALA A N 1
ATOM 3516 C CA . ALA A 1 451 ? 8.170 0.109 4.868 1.00 91.00 451 ALA A CA 1
ATOM 3517 C C . ALA A 1 451 ? 7.430 -1.022 4.133 1.00 91.00 451 ALA A C 1
ATOM 3519 O O . ALA A 1 451 ? 6.649 -1.752 4.743 1.00 91.00 451 ALA A O 1
ATOM 3520 N N . ILE A 1 452 ? 7.666 -1.173 2.827 1.00 94.25 452 ILE A N 1
ATOM 3521 C CA . ILE A 1 452 ? 7.012 -2.198 2.004 1.00 94.25 452 ILE A CA 1
ATOM 3522 C C . ILE A 1 452 ? 7.831 -3.488 1.859 1.00 94.25 452 ILE A C 1
ATOM 3524 O O . ILE A 1 452 ? 7.321 -4.436 1.261 1.00 94.25 452 ILE A O 1
ATOM 3528 N N . GLY A 1 453 ? 9.060 -3.528 2.392 1.00 93.75 453 GLY A N 1
ATOM 3529 C CA . GLY A 1 453 ? 9.945 -4.698 2.377 1.00 93.75 453 GLY A CA 1
ATOM 3530 C C . GLY A 1 453 ? 10.705 -4.927 1.066 1.00 93.75 453 GLY A C 1
ATOM 3531 O O . GLY A 1 453 ? 11.048 -6.063 0.751 1.00 93.75 453 GLY A O 1
ATOM 3532 N N . THR A 1 454 ? 10.933 -3.886 0.257 1.00 96.19 454 THR A N 1
ATOM 3533 C CA . THR A 1 454 ? 11.673 -4.004 -1.016 1.00 96.19 454 THR A CA 1
ATOM 3534 C C . THR A 1 454 ? 13.096 -3.454 -0.955 1.00 96.19 454 THR A C 1
ATOM 3536 O O . THR A 1 454 ? 13.868 -3.713 -1.876 1.00 96.19 454 THR A O 1
ATOM 3539 N N . LEU A 1 455 ? 13.454 -2.696 0.088 1.00 95.44 455 LEU A N 1
ATOM 3540 C CA . LEU A 1 455 ? 14.745 -2.005 0.177 1.00 95.44 455 LEU A CA 1
ATOM 3541 C C . LEU A 1 455 ? 15.926 -2.982 0.137 1.00 95.44 455 LEU A C 1
ATOM 3543 O O . LEU A 1 455 ? 16.768 -2.877 -0.753 1.00 95.44 455 LEU A O 1
ATOM 3547 N N . GLU A 1 456 ? 15.945 -3.967 1.035 1.00 93.94 456 GLU A N 1
ATOM 3548 C CA . GLU A 1 456 ? 17.066 -4.903 1.185 1.00 93.94 456 GLU A CA 1
ATOM 3549 C C . GLU A 1 456 ? 17.263 -5.773 -0.066 1.00 93.94 456 GLU A C 1
ATOM 3551 O O . GLU A 1 456 ? 18.362 -6.252 -0.340 1.00 93.94 456 GLU A O 1
ATOM 3556 N N . ILE A 1 457 ? 16.195 -6.002 -0.838 1.00 93.81 457 ILE A N 1
ATOM 3557 C CA . ILE A 1 457 ? 16.257 -6.748 -2.100 1.00 93.81 457 ILE A CA 1
ATOM 3558 C C . ILE A 1 457 ? 16.850 -5.864 -3.201 1.00 93.81 457 ILE A C 1
ATOM 3560 O O . ILE A 1 457 ? 17.750 -6.302 -3.918 1.00 93.81 457 ILE A O 1
ATOM 3564 N N . SER A 1 458 ? 16.374 -4.622 -3.323 1.00 92.06 458 SER A N 1
ATOM 3565 C CA . SER A 1 458 ? 16.871 -3.658 -4.311 1.00 92.06 458 SER A CA 1
ATOM 3566 C C . SER A 1 458 ? 18.348 -3.312 -4.105 1.00 92.06 458 SER A C 1
ATOM 3568 O O . SER A 1 458 ? 19.076 -3.143 -5.078 1.00 92.06 458 SER A O 1
ATOM 3570 N N . GLU A 1 459 ? 18.825 -3.267 -2.860 1.00 91.75 459 GLU A N 1
ATOM 3571 C CA . GLU A 1 459 ? 20.238 -3.006 -2.543 1.00 91.75 459 GLU A CA 1
ATOM 3572 C C . GLU A 1 459 ? 21.192 -4.118 -3.012 1.00 91.75 459 GLU A C 1
ATOM 3574 O O . GLU A 1 459 ? 22.380 -3.860 -3.209 1.00 91.75 459 GLU A O 1
ATOM 3579 N N . ARG A 1 460 ? 20.694 -5.336 -3.283 1.00 89.81 460 ARG A N 1
ATOM 3580 C CA . ARG A 1 460 ? 21.507 -6.415 -3.883 1.00 89.81 460 ARG A CA 1
ATOM 3581 C C . ARG A 1 460 ? 21.929 -6.093 -5.319 1.00 89.81 460 ARG A C 1
ATOM 3583 O O . ARG A 1 460 ? 22.902 -6.662 -5.812 1.00 89.81 460 ARG A O 1
ATOM 3590 N N . VAL A 1 461 ? 21.203 -5.207 -6.007 1.00 84.44 461 VAL A N 1
ATOM 3591 C CA . VAL A 1 461 ? 21.486 -4.816 -7.392 1.00 84.44 461 VAL A CA 1
ATOM 3592 C C . VAL A 1 461 ? 22.334 -3.548 -7.400 1.00 84.44 461 VAL A C 1
ATOM 3594 O O . VAL A 1 461 ? 21.826 -2.430 -7.404 1.00 84.44 461 VAL A O 1
ATOM 3597 N N . THR A 1 462 ? 23.652 -3.719 -7.432 1.00 65.00 462 THR A N 1
ATOM 3598 C CA . THR A 1 462 ? 24.606 -2.603 -7.313 1.00 65.00 462 THR A CA 1
ATOM 3599 C C . THR A 1 462 ? 25.193 -2.142 -8.646 1.00 65.00 462 THR A C 1
ATOM 3601 O O . THR A 1 462 ? 25.700 -1.025 -8.745 1.00 65.00 462 THR A O 1
ATOM 3604 N N . ALA A 1 463 ? 25.124 -2.969 -9.693 1.00 72.81 463 ALA A N 1
ATOM 3605 C CA . ALA A 1 463 ? 25.755 -2.655 -10.969 1.00 72.81 463 ALA A CA 1
ATOM 3606 C C . ALA A 1 463 ? 24.951 -1.599 -11.758 1.00 72.81 463 ALA A C 1
ATOM 3608 O O . ALA A 1 463 ? 23.782 -1.834 -12.091 1.00 72.81 463 ALA A O 1
ATOM 3609 N N . PRO A 1 464 ? 25.554 -0.448 -12.119 1.00 76.69 464 PRO A N 1
ATOM 3610 C CA . PRO A 1 464 ? 24.899 0.529 -12.976 1.00 76.69 464 PRO A CA 1
ATOM 3611 C C . PRO A 1 464 ? 24.700 -0.029 -14.389 1.00 76.69 464 PRO A C 1
ATOM 3613 O O . PRO A 1 464 ? 25.377 -0.959 -14.828 1.00 76.69 464 PRO A O 1
ATOM 3616 N N . CYS A 1 465 ? 23.786 0.581 -15.147 1.00 84.12 465 CYS A N 1
ATOM 3617 C CA . CYS A 1 465 ? 23.570 0.201 -16.540 1.00 84.12 465 CYS A CA 1
ATOM 3618 C C . CYS A 1 465 ? 24.871 0.393 -17.351 1.00 84.12 465 CYS A C 1
ATOM 3620 O O . CYS A 1 465 ? 25.325 1.537 -17.485 1.00 84.12 465 CYS A O 1
ATOM 3622 N N . PRO A 1 466 ? 25.431 -0.665 -17.970 1.00 84.62 466 PRO A N 1
ATOM 3623 C CA . PRO A 1 466 ? 26.717 -0.586 -18.672 1.00 84.62 466 PRO A CA 1
ATOM 3624 C C . PRO A 1 466 ? 26.650 0.275 -19.940 1.00 84.62 466 PRO A C 1
ATOM 3626 O O . PRO A 1 466 ? 27.666 0.713 -20.469 1.00 84.62 466 PRO A O 1
ATOM 3629 N N . ALA A 1 467 ? 25.444 0.551 -20.441 1.00 88.44 467 ALA A N 1
ATOM 3630 C CA . ALA A 1 467 ? 25.240 1.375 -21.623 1.00 88.44 467 ALA A CA 1
ATOM 3631 C C . ALA A 1 467 ? 25.106 2.874 -21.324 1.00 88.44 467 ALA A C 1
ATOM 3633 O O . ALA A 1 467 ? 24.899 3.649 -22.262 1.00 88.44 467 ALA A O 1
ATOM 3634 N N . THR A 1 468 ? 25.239 3.300 -20.066 1.00 89.56 468 THR A N 1
ATOM 3635 C CA . THR A 1 468 ? 25.213 4.722 -19.700 1.00 89.56 468 THR A CA 1
ATOM 3636 C C . THR A 1 468 ? 26.351 5.462 -20.417 1.00 89.56 468 THR A C 1
ATOM 3638 O O . THR A 1 468 ? 27.500 5.025 -20.344 1.00 89.56 468 THR A O 1
ATOM 3641 N N . PRO A 1 469 ? 26.070 6.535 -21.176 1.00 91.25 469 PRO A N 1
ATOM 3642 C CA . PRO A 1 469 ? 27.115 7.285 -21.862 1.00 91.25 469 PRO A CA 1
ATOM 3643 C C . PRO A 1 469 ? 27.926 8.130 -20.860 1.00 91.25 469 PRO A C 1
ATOM 3645 O O . PRO A 1 469 ? 27.369 8.539 -19.844 1.00 91.25 469 PRO A O 1
ATOM 3648 N N . PRO A 1 470 ? 29.197 8.476 -21.155 1.00 90.00 470 PRO A N 1
ATOM 3649 C CA . PRO A 1 470 ? 30.013 9.320 -20.270 1.00 90.00 470 PRO A CA 1
ATOM 3650 C C . PRO A 1 470 ? 29.425 10.718 -20.034 1.00 90.00 470 PRO A C 1
ATOM 3652 O O . PRO A 1 470 ? 29.615 11.314 -18.980 1.00 90.00 470 PRO A O 1
ATOM 3655 N N . ARG A 1 471 ? 28.712 11.251 -21.034 1.00 92.44 471 ARG A N 1
ATOM 3656 C CA . ARG A 1 471 ? 28.011 12.541 -20.983 1.00 92.44 471 ARG A CA 1
ATOM 3657 C C . ARG A 1 471 ? 26.574 12.347 -21.475 1.00 92.44 471 ARG A C 1
ATOM 3659 O O . ARG A 1 471 ? 26.313 12.537 -22.665 1.00 92.44 471 ARG A O 1
ATOM 3666 N N . PRO A 1 472 ? 25.654 11.872 -20.618 1.00 93.25 472 PRO A N 1
ATOM 3667 C CA . PRO A 1 472 ? 24.253 11.725 -20.994 1.00 93.25 472 PRO A CA 1
ATOM 3668 C C . PRO A 1 472 ? 23.615 13.099 -21.193 1.00 93.25 472 PRO A C 1
ATOM 3670 O O . PRO A 1 472 ? 23.876 14.024 -20.424 1.00 93.25 472 PRO A O 1
ATOM 3673 N N . THR A 1 473 ? 22.754 13.236 -22.204 1.00 93.00 473 THR A N 1
ATOM 3674 C CA . THR A 1 473 ? 22.027 14.495 -22.396 1.00 93.00 473 THR A CA 1
ATOM 3675 C C . THR A 1 473 ? 21.055 14.739 -21.242 1.00 93.00 473 THR A C 1
ATOM 3677 O O . THR A 1 473 ? 20.256 13.870 -20.891 1.00 93.00 473 THR A O 1
ATOM 3680 N N . THR A 1 474 ? 21.102 15.934 -20.662 1.00 92.25 474 THR A N 1
ATOM 3681 C CA . THR A 1 474 ? 20.142 16.419 -19.657 1.00 92.25 474 THR A CA 1
ATOM 3682 C C . THR A 1 474 ? 19.021 17.246 -20.289 1.00 92.25 474 THR A C 1
ATOM 3684 O O . THR A 1 474 ? 18.032 17.555 -19.626 1.00 92.25 474 THR A O 1
ATOM 3687 N N . ARG A 1 475 ? 19.147 17.585 -21.576 1.00 95.81 475 ARG A N 1
ATOM 3688 C CA . ARG A 1 475 ? 18.150 18.312 -22.365 1.00 95.81 475 ARG A CA 1
ATOM 3689 C C . ARG A 1 475 ? 18.266 17.887 -23.827 1.00 95.81 475 ARG A C 1
ATOM 3691 O O . ARG A 1 475 ? 19.007 18.487 -24.603 1.00 95.81 475 ARG A O 1
ATOM 3698 N N . ALA A 1 476 ? 17.576 16.811 -24.184 1.00 94.19 476 ALA A N 1
ATOM 3699 C CA . ALA A 1 476 ? 17.457 16.391 -25.573 1.00 94.19 476 ALA A CA 1
ATOM 3700 C C . ALA A 1 476 ? 16.609 17.399 -26.361 1.00 94.19 476 ALA A C 1
ATOM 3702 O O . ALA A 1 476 ? 15.618 17.914 -25.844 1.00 94.19 476 ALA A O 1
ATOM 3703 N N . GLN A 1 477 ? 17.006 17.653 -27.605 1.00 96.00 477 GLN A N 1
ATOM 3704 C CA . GLN A 1 477 ? 16.192 18.387 -28.570 1.00 96.00 477 GLN A CA 1
ATOM 3705 C C . GLN A 1 477 ? 15.342 17.390 -29.355 1.00 96.00 477 GLN A C 1
ATOM 3707 O O . GLN A 1 477 ? 15.820 16.300 -29.677 1.00 96.00 477 GLN A O 1
ATOM 3712 N N . GLU A 1 478 ? 14.099 17.759 -29.651 1.00 95.06 478 GLU A N 1
ATOM 3713 C CA . GLU A 1 478 ? 13.153 16.909 -30.382 1.00 95.06 478 GLU A CA 1
ATOM 3714 C C . GLU A 1 478 ? 13.699 16.510 -31.756 1.00 95.06 478 GLU A C 1
ATOM 3716 O O . GLU A 1 478 ? 13.795 15.321 -32.049 1.00 95.06 478 GLU A O 1
ATOM 3721 N N . GLU A 1 479 ? 14.219 17.477 -32.514 1.00 96.25 479 GLU A N 1
ATOM 3722 C CA . GLU A 1 479 ? 14.838 17.250 -33.824 1.00 96.25 479 GLU A CA 1
ATOM 3723 C C . GLU A 1 479 ? 15.959 16.195 -33.773 1.00 96.25 479 GLU A C 1
ATOM 3725 O O . GLU A 1 479 ? 16.007 15.274 -34.588 1.00 96.25 479 GLU A O 1
ATOM 3730 N N . SER A 1 480 ? 16.845 16.262 -32.771 1.00 95.56 480 SER A N 1
ATOM 3731 C CA . SER A 1 480 ? 17.930 15.282 -32.620 1.00 95.56 480 SER A CA 1
ATOM 3732 C C . SER A 1 480 ? 17.414 13.873 -32.310 1.00 95.56 480 SER A C 1
ATOM 3734 O O . SER A 1 480 ? 18.059 12.883 -32.661 1.00 95.56 480 SER A O 1
ATOM 3736 N N . ILE A 1 481 ? 16.272 13.766 -31.626 1.00 97.19 481 ILE A N 1
ATOM 3737 C CA . ILE A 1 481 ? 15.624 12.485 -31.333 1.00 97.19 481 ILE A CA 1
ATOM 3738 C C . ILE A 1 481 ? 14.964 11.928 -32.588 1.00 97.19 481 ILE A C 1
ATOM 3740 O O . ILE A 1 481 ? 15.155 10.749 -32.874 1.00 97.19 481 ILE A O 1
ATOM 3744 N N . GLU A 1 482 ? 14.249 12.751 -33.352 1.00 96.06 482 GLU A N 1
ATOM 3745 C CA . GLU A 1 482 ? 13.624 12.350 -34.615 1.00 96.06 482 GLU A CA 1
ATOM 3746 C C . GLU A 1 482 ? 14.660 11.882 -35.637 1.00 96.06 482 GLU A C 1
ATOM 3748 O O . GLU A 1 482 ? 14.529 10.792 -36.192 1.00 96.06 482 GLU A O 1
ATOM 3753 N N . GLN A 1 483 ? 15.745 12.638 -35.824 1.00 96.19 483 GLN A N 1
ATOM 3754 C CA . GLN A 1 483 ? 16.851 12.248 -36.703 1.00 96.19 483 GLN A CA 1
ATOM 3755 C C . GLN A 1 483 ? 17.447 10.892 -36.295 1.00 96.19 483 GLN A C 1
ATOM 3757 O O . GLN A 1 483 ? 17.654 10.019 -37.141 1.00 96.19 483 GLN A O 1
ATOM 3762 N N . ALA A 1 484 ? 17.687 10.683 -34.996 1.00 96.38 484 ALA A N 1
ATOM 3763 C CA . ALA A 1 484 ? 18.200 9.413 -34.490 1.00 96.38 484 ALA A CA 1
ATOM 3764 C C . ALA A 1 484 ? 17.196 8.260 -34.668 1.00 96.38 484 ALA A C 1
ATOM 3766 O O . ALA A 1 484 ? 17.593 7.124 -34.927 1.00 96.38 484 ALA A O 1
ATOM 3767 N N . GLU A 1 485 ? 15.901 8.536 -34.533 1.00 96.44 485 GLU A N 1
ATOM 3768 C CA . GLU A 1 485 ? 14.832 7.554 -34.690 1.00 96.44 485 GLU A CA 1
ATOM 3769 C C . GLU A 1 485 ? 14.563 7.179 -36.147 1.00 96.44 485 GLU A C 1
ATOM 3771 O O . GLU A 1 485 ? 14.317 6.005 -36.414 1.00 96.44 485 GLU A O 1
ATOM 3776 N N . ASN A 1 486 ? 14.718 8.108 -37.092 1.00 95.69 486 ASN A N 1
ATOM 3777 C CA . ASN A 1 486 ? 14.615 7.842 -38.530 1.00 95.69 486 ASN A CA 1
ATOM 3778 C C . ASN A 1 486 ? 15.666 6.827 -39.016 1.00 95.69 486 ASN A C 1
ATOM 3780 O O . ASN A 1 486 ? 15.423 6.069 -39.954 1.00 95.69 486 ASN A O 1
ATOM 3784 N N . ALA A 1 487 ? 16.820 6.749 -38.346 1.00 92.31 487 ALA A N 1
ATOM 3785 C CA . ALA A 1 487 ? 17.853 5.749 -38.627 1.00 92.31 487 ALA A CA 1
ATOM 3786 C C . ALA A 1 487 ? 17.536 4.343 -38.060 1.00 92.31 487 ALA A C 1
ATOM 3788 O O . ALA A 1 487 ? 18.268 3.373 -38.320 1.00 92.31 487 ALA A O 1
ATOM 3789 N N . LEU A 1 488 ? 16.467 4.208 -37.265 1.00 95.00 488 LEU A N 1
ATOM 3790 C CA . LEU A 1 488 ? 16.101 2.993 -36.542 1.00 95.00 488 LEU A CA 1
ATOM 3791 C C . LEU A 1 488 ? 14.760 2.428 -37.045 1.00 95.00 488 LEU A C 1
ATOM 3793 O O . LEU A 1 488 ? 13.752 3.127 -37.052 1.00 95.00 488 LEU A O 1
ATOM 3797 N N . PRO A 1 489 ? 14.673 1.127 -37.377 1.00 94.75 489 PRO A N 1
ATOM 3798 C CA . PRO A 1 489 ? 13.404 0.506 -37.752 1.00 94.75 489 PRO A CA 1
ATOM 3799 C C . PRO A 1 489 ? 12.536 0.234 -36.507 1.00 94.75 489 PRO A C 1
ATOM 3801 O O . PRO A 1 489 ? 12.434 -0.908 -36.049 1.00 94.75 489 PRO A O 1
ATOM 3804 N N . ILE A 1 490 ? 11.929 1.285 -35.935 1.00 95.88 490 ILE A N 1
ATOM 3805 C CA . ILE A 1 490 ? 11.244 1.257 -34.627 1.00 95.88 490 ILE A CA 1
ATOM 3806 C C . ILE A 1 490 ? 10.214 0.129 -34.536 1.00 95.88 490 ILE A C 1
ATOM 3808 O O . ILE A 1 490 ? 10.312 -0.695 -33.629 1.00 95.88 490 ILE A O 1
ATOM 3812 N N . ALA A 1 491 ? 9.257 0.064 -35.467 1.00 95.69 491 ALA A N 1
ATOM 3813 C CA . ALA A 1 491 ? 8.170 -0.918 -35.421 1.00 95.69 491 ALA A CA 1
ATOM 3814 C C . ALA A 1 491 ? 8.698 -2.364 -35.424 1.00 95.69 491 ALA A C 1
ATOM 3816 O O . ALA A 1 491 ? 8.312 -3.180 -34.587 1.00 95.69 491 ALA A O 1
ATOM 3817 N N . SER A 1 492 ? 9.667 -2.657 -36.299 1.00 96.81 492 SER A N 1
ATOM 3818 C CA . SER A 1 492 ? 10.332 -3.964 -36.345 1.00 96.81 492 SER A CA 1
ATOM 3819 C C . SER A 1 492 ? 11.083 -4.266 -35.045 1.00 96.81 492 SER A C 1
ATOM 3821 O O . SER A 1 492 ? 11.070 -5.405 -34.587 1.00 96.81 492 SER A O 1
ATOM 3823 N N . ILE A 1 493 ? 11.781 -3.292 -34.455 1.00 96.50 493 ILE A N 1
ATOM 3824 C CA . ILE A 1 493 ? 12.516 -3.491 -33.196 1.00 96.50 493 ILE A CA 1
ATOM 3825 C C . ILE A 1 493 ? 11.547 -3.789 -32.045 1.00 96.50 493 ILE A C 1
ATOM 3827 O O . ILE A 1 493 ? 11.790 -4.721 -31.278 1.00 96.50 493 ILE A O 1
ATOM 3831 N N . VAL A 1 494 ? 10.448 -3.035 -31.940 1.00 96.88 494 VAL A N 1
ATOM 3832 C CA . VAL A 1 494 ? 9.415 -3.233 -30.912 1.00 96.88 494 VAL A CA 1
ATOM 3833 C C . VAL A 1 494 ? 8.786 -4.621 -31.042 1.00 96.88 494 VAL A C 1
ATOM 3835 O O . VAL A 1 494 ? 8.735 -5.346 -30.048 1.00 96.88 494 VAL A O 1
ATOM 3838 N N . SER A 1 495 ? 8.396 -5.028 -32.257 1.00 96.19 495 SER A N 1
ATOM 3839 C CA . SER A 1 495 ? 7.856 -6.372 -32.510 1.00 96.19 495 SER A CA 1
ATOM 3840 C C . SER A 1 495 ? 8.846 -7.456 -32.089 1.00 96.19 495 SER A C 1
ATOM 3842 O O . SER A 1 495 ? 8.528 -8.279 -31.236 1.00 96.19 495 SER A O 1
ATOM 3844 N N . LYS A 1 496 ? 10.093 -7.392 -32.577 1.00 95.12 496 LYS A N 1
ATOM 3845 C CA . LYS A 1 496 ? 11.137 -8.377 -32.245 1.00 95.12 496 LYS A CA 1
ATOM 3846 C C . LYS A 1 496 ? 11.424 -8.461 -30.744 1.00 95.12 496 LYS A C 1
ATOM 3848 O O . LYS A 1 496 ? 11.757 -9.533 -30.244 1.00 95.12 496 LYS A O 1
ATOM 3853 N N . ALA A 1 497 ? 11.346 -7.343 -30.022 1.00 95.50 497 ALA A N 1
ATOM 3854 C CA . ALA A 1 497 ? 11.528 -7.334 -28.574 1.00 95.50 497 ALA A CA 1
ATOM 3855 C C . ALA A 1 497 ? 10.389 -8.082 -27.858 1.00 95.50 497 ALA A C 1
ATOM 3857 O O . ALA A 1 497 ? 10.656 -8.870 -26.951 1.00 95.50 497 ALA A O 1
ATOM 3858 N N . LEU A 1 498 ? 9.143 -7.880 -28.295 1.00 96.00 498 LEU A N 1
ATOM 3859 C CA . LEU A 1 498 ? 7.964 -8.566 -27.757 1.00 96.00 498 LEU A CA 1
ATOM 3860 C C . LEU A 1 498 ? 7.916 -10.050 -28.130 1.00 96.00 498 LEU A C 1
ATOM 3862 O O . LEU A 1 498 ? 7.520 -10.862 -27.299 1.00 96.00 498 LEU A O 1
ATOM 3866 N N . ASP A 1 499 ? 8.365 -10.420 -29.328 1.00 95.12 499 ASP A N 1
ATOM 3867 C CA . ASP A 1 499 ? 8.432 -11.822 -29.766 1.00 95.12 499 ASP A CA 1
ATOM 3868 C C . ASP A 1 499 ? 9.428 -12.632 -28.921 1.00 95.12 499 ASP A C 1
ATOM 3870 O O . ASP A 1 499 ? 9.257 -13.828 -28.696 1.00 95.12 499 ASP A O 1
ATOM 3874 N N . ARG A 1 500 ? 10.456 -11.961 -28.389 1.00 94.06 500 ARG A N 1
ATOM 3875 C CA . ARG A 1 500 ? 11.457 -12.540 -27.480 1.00 94.06 500 ARG A CA 1
ATOM 3876 C C . ARG A 1 500 ? 11.082 -12.419 -26.000 1.00 94.06 500 ARG A C 1
ATOM 3878 O O . ARG A 1 500 ? 11.918 -12.704 -25.140 1.00 94.06 500 ARG A O 1
ATOM 3885 N N . MET A 1 501 ? 9.870 -11.963 -25.691 1.00 95.50 501 MET A N 1
ATOM 3886 C CA . MET A 1 501 ? 9.407 -11.796 -24.320 1.00 95.50 501 MET A CA 1
ATOM 3887 C C . MET A 1 501 ? 9.287 -13.148 -23.613 1.00 95.50 501 MET A C 1
ATOM 3889 O O . MET A 1 501 ? 8.642 -14.076 -24.097 1.00 95.50 501 MET A O 1
ATOM 3893 N N . VAL A 1 502 ? 9.843 -13.228 -22.410 1.00 94.69 502 VAL A N 1
ATOM 3894 C CA . VAL A 1 502 ? 9.718 -14.383 -21.520 1.00 94.69 502 VAL A CA 1
ATOM 3895 C C . VAL A 1 502 ? 8.722 -14.061 -20.410 1.00 94.69 502 VAL A C 1
ATOM 3897 O O . VAL A 1 502 ? 8.621 -12.921 -19.960 1.00 94.69 502 VAL A O 1
ATOM 3900 N N . ARG A 1 503 ? 7.970 -15.070 -19.961 1.00 95.38 503 ARG A N 1
ATOM 3901 C CA . ARG A 1 503 ? 7.031 -14.954 -18.840 1.00 95.38 503 ARG A CA 1
ATOM 3902 C C . ARG A 1 503 ? 7.469 -15.876 -17.712 1.00 95.38 503 ARG A C 1
ATOM 3904 O O . ARG A 1 503 ? 7.510 -17.091 -17.902 1.00 95.38 503 ARG A O 1
ATOM 3911 N N . ILE A 1 504 ? 7.747 -15.313 -16.543 1.00 95.00 504 ILE A N 1
ATOM 3912 C CA . ILE A 1 504 ? 7.941 -16.082 -15.312 1.00 95.00 504 ILE A CA 1
ATOM 3913 C C . ILE A 1 504 ? 6.594 -16.146 -14.599 1.00 95.00 504 ILE A C 1
ATOM 3915 O O . ILE A 1 504 ? 5.983 -15.111 -14.338 1.00 95.00 504 ILE A O 1
ATOM 3919 N N . ARG A 1 505 ? 6.110 -17.357 -14.309 1.00 94.88 505 ARG A N 1
ATOM 3920 C CA . ARG A 1 505 ? 4.898 -17.551 -13.504 1.00 94.88 505 ARG A CA 1
ATOM 3921 C C . ARG A 1 505 ? 5.250 -17.422 -12.027 1.00 94.88 505 ARG A C 1
ATOM 3923 O O . ARG A 1 505 ? 6.229 -18.010 -11.578 1.00 94.88 505 ARG A O 1
ATOM 3930 N N . LEU A 1 506 ? 4.435 -16.672 -11.299 1.00 88.69 506 LEU A N 1
ATOM 3931 C CA . LEU A 1 506 ? 4.517 -16.545 -9.849 1.00 88.69 506 LEU A CA 1
ATOM 3932 C C . LEU A 1 506 ? 3.458 -17.490 -9.278 1.00 88.69 506 LEU A C 1
ATOM 3934 O O . LEU A 1 506 ? 2.262 -17.251 -9.463 1.00 88.69 506 LEU A O 1
ATOM 3938 N N . THR A 1 507 ? 3.907 -18.616 -8.727 1.00 63.75 507 THR A N 1
ATOM 3939 C CA . THR A 1 507 ? 3.058 -19.609 -8.052 1.00 63.75 507 THR A CA 1
ATOM 3940 C C . THR A 1 507 ? 2.661 -19.135 -6.672 1.00 63.75 507 THR A C 1
ATOM 3942 O O . THR A 1 507 ? 3.581 -18.665 -5.963 1.00 63.75 507 THR A O 1
#

Solvent-accessible surface area (backbone atoms only — not comparable to full-atom values): 29312 Å² total; per-residue (Å²): 143,77,86,84,84,84,82,86,79,88,79,87,84,91,85,79,89,84,87,88,81,92,81,87,84,82,86,84,89,87,86,84,89,79,91,76,88,85,86,81,82,87,78,90,86,83,88,90,79,91,80,88,80,86,80,82,86,82,83,80,92,76,90,79,78,97,70,94,77,78,92,70,83,80,81,79,83,80,81,79,90,68,90,83,80,92,74,89,73,80,82,64,82,85,64,58,69,78,52,54,41,51,46,62,63,67,52,58,56,38,46,73,41,50,68,90,57,84,33,38,22,21,43,42,36,60,12,71,73,52,70,76,43,55,73,72,56,31,53,55,44,52,51,36,34,52,54,49,50,56,50,46,33,59,73,72,70,51,71,63,82,47,75,48,81,49,96,87,40,40,38,36,32,16,85,50,9,62,63,48,25,64,59,55,20,62,38,32,25,20,37,29,20,25,35,18,29,75,43,50,54,50,69,65,52,44,31,54,52,49,38,55,50,43,68,68,48,59,54,82,73,40,33,28,30,60,45,51,47,73,48,76,86,68,100,67,53,45,65,52,52,29,52,52,34,48,49,51,41,33,59,77,51,71,57,41,40,48,82,29,91,85,80,39,78,41,56,44,36,36,48,34,47,59,78,30,22,33,43,34,53,61,71,44,45,9,62,18,49,29,20,60,62,77,35,69,32,25,27,19,45,40,54,46,51,55,44,16,54,43,25,45,50,54,41,35,29,60,2,19,43,61,42,43,35,34,70,46,80,69,94,61,71,92,81,32,70,55,50,52,38,41,52,53,43,50,49,48,52,15,61,72,49,71,65,66,44,49,50,42,38,37,29,46,40,52,56,54,45,51,59,41,71,74,69,30,64,63,40,48,42,62,46,54,50,48,23,50,52,34,37,43,46,33,54,52,13,59,78,70,70,25,68,24,37,33,33,39,48,33,60,62,78,42,46,56,28,19,73,57,23,44,55,62,34,52,74,44,35,86,43,57,75,46,48,82,31,41,88,53,54,71,69,58,50,51,54,48,14,52,54,68,66,38,34,79,47,20,65,71,46,74,79,72,70,86,76,65,44,99,61,54,46,52,65,68,54,68,68,64,49,50,59,39,45,76,77,43,68,57,69,62,36,45,51,57,28,59,75,58,46,43,74,47,76,55,129

pLDDT: mean 80.47, std 27.37, range [20.23, 98.75]

Sequence (507 aa):
MRPPCSRITIRHNPTSADTFHRTACTSPTVNHSSTGCFTLRSTSVPTGSCAIRVTRTANSSTTPAIASGSLTRCKVFITAVDSTSSFLAMIVYSFPMLIDFADPQPWNVVRKRVEGLPLDTVILRYSSEIGVKSRRTRIVYERHLVRNARRLLRREGLSYREIQWVFGRIYIKTQQALEAAQQLRRLFGLSSTSPAQETESNLDAIVDTVVDFAKHALREGESFAIRCTRTGDHSFTSIDVQREAGRSVLDVFKRKVHVDLEEPDVEIEVEVREKRAFVFIGRLPAAGGNPLGVAAPLVALVSGGIDSPVAAWLALRKGSRIYPLYFFVGSHWRKDSTVDAIVDVVRVLNEWALGEIRQLFLIPRDAFLKPILNKAPRPLTCVLCKRFMYRIASELANRLGAQGIVTGDIAGEQASQTIWNLAITTAAALLPIHRPLLGLDKSEVVALARAIGTLEISERVTAPCPATPPRPTTRAQEESIEQAENALPIASIVSKALDRMVRIRLT

Radius of gyration: 29.94 Å; Cα contacts (8 Å, |Δi|>4): 828; chains: 1; bounding box: 80×72×83 Å